Protein AF-A0A1X0DGX7-F1 (afdb_monomer)

pLDDT: mean 78.85, std 21.53, range [28.08, 98.75]

Sequence (377 aa):
MAIFGRLTARQRLRRATRESLAIPAFSSTVDCTPWVTGGLWPAELSPDTPETATLAEYLTADLQRITRSANDELKLVRLAGMPELARQAEEARVIDEARARAGRRVESTIRQLHAVGDGPAAERPHPRDADPSVDAPPDAAPEPPEADESGHDETPIIDPEVTEPSAARESDNERLQRLLAFVVHQEPRLNWAIADRSDGTTVLVTDLAHGWVPPGIALPQGVRLLEPERRGGKAAALVGESARIVMYAPGDSLGRLDDFAETKASVQARELPSIEDLGWELTQATHWRDGLPRMVHTLARAAAAGTGVAEEEIDLLRVHLDTARYQLLIQHPNVDPALLLNCLLLAATEGAVTGDSTSANYHLAWFQKLSTPPGSV

InterPro domains:
  IPR040604 Domain of unknown function DUF5632 [PF18646] (170-250)
  IPR040833 Domain of unknown function DUF5631 [PF18645] (275-369)

Nearest PDB structures (foldseek):
  5imu-assembly1_A  TM=9.326E-01  e=7.974E-17  Mycobacterium tuberculosis H37Rv
  8ako-assembly1_B  TM=3.657E-01  e=4.881E-03  Mycobacterium tuberculosis
  7yzp-assembly1_D  TM=2.861E-01  e=5.467E+00  Escherichia coli

Solvent-accessible surface area (backbone atoms only — not comparable to full-atom values): 22769 Å² total; per-residue (Å²): 142,79,61,73,64,52,56,52,48,51,49,47,48,53,48,52,50,50,63,66,66,44,70,71,89,74,71,70,82,75,71,51,48,64,75,38,54,58,88,61,75,65,79,86,50,54,71,83,45,76,68,36,37,54,52,42,52,52,51,50,54,48,47,54,47,48,38,50,53,39,44,53,50,48,51,50,53,69,68,65,76,56,59,70,71,60,37,52,54,50,49,50,50,46,46,53,52,36,25,53,52,41,51,52,51,48,52,50,52,51,52,50,52,52,58,66,72,52,73,92,81,83,82,86,85,88,86,83,90,82,89,82,86,89,87,79,91,81,81,88,85,86,85,89,90,85,88,84,87,85,81,90,86,87,86,86,85,90,74,83,84,76,76,67,79,74,72,78,73,77,48,75,65,56,50,47,47,46,53,45,44,62,43,36,77,76,49,50,84,47,43,37,24,33,28,37,30,81,87,72,47,37,40,45,35,25,36,64,51,47,30,53,77,66,82,96,62,70,37,49,60,80,38,35,53,63,74,70,51,96,50,78,68,53,27,73,62,69,69,55,79,54,78,43,76,50,75,43,52,61,84,62,85,79,76,64,82,86,79,47,79,92,77,57,70,36,72,70,39,43,64,64,85,82,60,80,60,51,37,59,52,48,30,58,71,41,54,92,42,85,95,48,65,74,63,54,34,56,48,22,44,32,34,51,69,71,43,90,76,59,68,71,58,53,51,54,48,49,54,54,30,50,51,40,49,52,52,44,62,69,38,48,80,68,48,57,67,70,58,50,46,42,33,24,51,41,44,14,37,51,18,44,68,71,68,37,56,51,54,15,45,39,27,43,49,38,32,59,52,71,68,52,64,94,86,80,127

Structure (mmCIF, N/CA/C/O backbone):
data_AF-A0A1X0DGX7-F1
#
_entry.id   AF-A0A1X0DGX7-F1
#
loop_
_atom_site.group_PDB
_atom_site.id
_atom_site.type_symbol
_atom_site.label_atom_id
_atom_site.label_alt_id
_atom_site.label_comp_id
_atom_site.label_asym_id
_atom_site.label_entity_id
_atom_site.label_seq_id
_atom_site.pdbx_PDB_ins_code
_atom_site.Cartn_x
_atom_site.Cartn_y
_atom_site.Cartn_z
_atom_site.occupancy
_atom_site.B_iso_or_equiv
_atom_site.auth_seq_id
_atom_site.auth_comp_id
_atom_site.auth_asym_id
_atom_site.auth_atom_id
_atom_site.pdbx_PDB_model_num
ATOM 1 N N . MET A 1 1 ? -77.520 -7.908 -6.433 1.00 47.72 1 MET A N 1
ATOM 2 C CA . MET A 1 1 ? -76.266 -8.581 -6.014 1.00 47.72 1 MET A CA 1
ATOM 3 C C . MET A 1 1 ? -75.167 -8.683 -7.098 1.00 47.72 1 MET A C 1
ATOM 5 O O . MET A 1 1 ? -74.176 -9.349 -6.850 1.00 47.72 1 MET A O 1
ATOM 9 N N . ALA A 1 2 ? -75.225 -7.994 -8.253 1.00 50.75 2 ALA A N 1
ATOM 10 C CA . ALA A 1 2 ? -74.259 -8.218 -9.357 1.00 50.75 2 ALA A CA 1
ATOM 11 C C . ALA A 1 2 ? -73.395 -6.997 -9.766 1.00 50.75 2 ALA A C 1
ATOM 13 O O . ALA A 1 2 ? -72.816 -6.990 -10.851 1.00 50.75 2 ALA A O 1
ATOM 14 N N . ILE A 1 3 ? -73.315 -5.948 -8.935 1.00 48.56 3 ILE A N 1
ATOM 15 C CA . ILE A 1 3 ? -72.609 -4.692 -9.284 1.00 48.56 3 ILE A CA 1
ATOM 16 C C . ILE A 1 3 ? -71.273 -4.550 -8.525 1.00 48.56 3 ILE A C 1
ATOM 18 O O . ILE A 1 3 ? -70.281 -4.126 -9.116 1.00 48.56 3 ILE A O 1
ATOM 22 N N . PHE A 1 4 ? -71.182 -5.032 -7.278 1.00 44.94 4 PHE A N 1
ATOM 23 C CA . PHE A 1 4 ? -69.937 -5.003 -6.486 1.00 44.94 4 PHE A CA 1
ATOM 24 C C . PH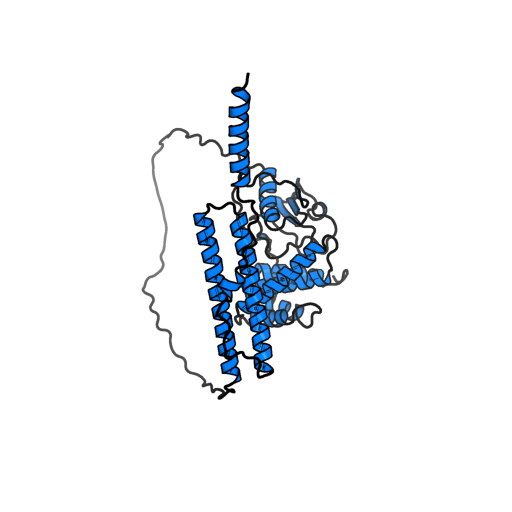E A 1 4 ? -68.832 -5.943 -7.010 1.00 44.94 4 PHE A C 1
ATOM 26 O O . PHE A 1 4 ? -67.647 -5.661 -6.838 1.00 44.94 4 PHE A O 1
ATOM 33 N N . GLY A 1 5 ? -69.188 -7.015 -7.729 1.00 49.62 5 GLY A N 1
ATOM 34 C CA . GLY A 1 5 ? -68.212 -7.903 -8.381 1.00 49.62 5 GLY A CA 1
ATOM 35 C C . GLY A 1 5 ? -67.582 -7.313 -9.650 1.00 49.62 5 GLY A C 1
ATOM 36 O O . GLY A 1 5 ? -66.466 -7.666 -10.018 1.00 49.62 5 GLY A O 1
ATOM 37 N N . ARG A 1 6 ? -68.267 -6.377 -10.324 1.00 52.03 6 ARG A N 1
ATOM 38 C CA . ARG A 1 6 ? -67.785 -5.793 -11.589 1.00 52.03 6 ARG A CA 1
ATOM 39 C C . ARG A 1 6 ? -66.752 -4.690 -11.361 1.00 52.03 6 ARG A C 1
ATOM 41 O O . ARG A 1 6 ? -65.799 -4.596 -12.126 1.00 52.03 6 ARG A O 1
ATOM 48 N N . LEU A 1 7 ? -66.903 -3.888 -10.305 1.00 49.22 7 LEU A N 1
ATOM 49 C CA . LEU A 1 7 ? -65.932 -2.849 -9.927 1.00 49.22 7 LEU A CA 1
ATOM 50 C C . LEU A 1 7 ? -64.607 -3.451 -9.447 1.00 49.22 7 LEU A C 1
ATOM 52 O O . LEU A 1 7 ? -63.544 -3.004 -9.876 1.00 49.22 7 LEU A O 1
ATOM 56 N N . THR A 1 8 ? -64.671 -4.519 -8.651 1.00 58.94 8 THR A N 1
ATOM 57 C CA . THR A 1 8 ? -63.487 -5.256 -8.185 1.00 58.94 8 THR A CA 1
ATOM 58 C C . THR A 1 8 ? -62.803 -6.009 -9.324 1.00 58.94 8 THR A C 1
ATOM 60 O O . THR A 1 8 ? -61.579 -5.975 -9.417 1.00 58.94 8 THR A O 1
ATOM 63 N N . ALA A 1 9 ? -63.560 -6.594 -10.260 1.00 57.62 9 ALA A N 1
ATOM 64 C CA . ALA A 1 9 ? -63.001 -7.184 -11.475 1.00 57.62 9 ALA A CA 1
ATOM 65 C C . ALA A 1 9 ? -62.324 -6.137 -12.370 1.00 57.62 9 ALA A C 1
ATOM 67 O O . ALA A 1 9 ? -61.235 -6.383 -12.868 1.00 57.62 9 ALA A O 1
ATOM 68 N N . ARG A 1 10 ? -62.910 -4.944 -12.537 1.00 60.12 10 ARG A N 1
ATOM 69 C CA . ARG A 1 10 ? -62.343 -3.876 -13.378 1.00 60.12 10 ARG A CA 1
ATOM 70 C C . ARG A 1 10 ? -61.114 -3.218 -12.743 1.00 60.12 10 ARG A C 1
ATOM 72 O O . ARG A 1 10 ? -60.193 -2.839 -13.461 1.00 60.12 10 ARG A O 1
ATOM 79 N N . GLN A 1 11 ? -61.069 -3.118 -11.412 1.00 61.69 11 GLN A N 1
ATOM 80 C CA . GLN A 1 11 ? -59.878 -2.698 -10.666 1.00 61.69 11 GLN A CA 1
ATOM 81 C C . GLN A 1 11 ? -58.775 -3.758 -10.712 1.00 61.69 11 GLN A C 1
ATOM 83 O O . GLN A 1 11 ? -57.625 -3.400 -10.944 1.00 61.69 11 GLN A O 1
ATOM 88 N N . ARG A 1 12 ? -59.112 -5.049 -10.581 1.00 64.44 12 ARG A N 1
ATOM 89 C CA . ARG A 1 12 ? -58.166 -6.161 -10.775 1.00 64.44 12 ARG A CA 1
ATOM 90 C C . ARG A 1 12 ? -57.655 -6.224 -12.205 1.00 64.44 12 ARG A C 1
ATOM 92 O O . ARG A 1 12 ? -56.463 -6.395 -12.384 1.00 64.44 12 ARG A O 1
ATOM 99 N N . LEU A 1 13 ? -58.514 -5.997 -13.200 1.00 66.06 13 LEU A N 1
ATOM 100 C CA . LEU A 1 13 ? -58.104 -5.926 -14.597 1.00 66.06 13 LEU A CA 1
ATOM 101 C C . LEU A 1 13 ? -57.161 -4.743 -14.799 1.00 66.06 13 LEU A C 1
ATOM 103 O O . LEU A 1 13 ? -56.087 -4.940 -15.329 1.00 66.06 13 LEU A O 1
ATOM 107 N N . ARG A 1 14 ? -57.486 -3.538 -14.308 1.00 64.88 14 ARG A N 1
ATOM 108 C CA . ARG A 1 14 ? -56.592 -2.366 -14.398 1.00 64.88 14 ARG A CA 1
ATOM 109 C C . ARG A 1 14 ? -55.273 -2.554 -13.653 1.00 64.88 14 ARG A C 1
ATOM 111 O O . ARG A 1 14 ? -54.258 -2.078 -14.143 1.00 64.88 14 ARG A O 1
ATOM 118 N N . ARG A 1 15 ? -55.279 -3.230 -12.500 1.00 59.72 15 ARG A N 1
ATOM 119 C CA . ARG A 1 15 ? -54.070 -3.579 -11.745 1.00 59.72 15 ARG A CA 1
ATOM 120 C C . ARG A 1 15 ? -53.237 -4.612 -12.498 1.00 59.72 15 ARG A C 1
ATOM 122 O O . ARG A 1 15 ? -52.074 -4.341 -12.724 1.00 59.72 15 ARG A O 1
ATOM 129 N N . ALA A 1 16 ? -53.850 -5.682 -12.996 1.00 56.31 16 ALA A N 1
ATOM 130 C CA . ALA A 1 16 ? -53.200 -6.684 -13.834 1.00 56.31 16 ALA A CA 1
ATOM 131 C C . ALA A 1 16 ? -52.699 -6.092 -15.160 1.00 56.31 16 ALA A C 1
ATOM 133 O O . ALA A 1 16 ? -51.635 -6.466 -15.618 1.00 56.31 16 ALA A O 1
ATOM 134 N N . THR A 1 17 ? -53.413 -5.118 -15.741 1.00 56.53 17 THR A N 1
ATOM 135 C CA . THR A 1 17 ? -52.977 -4.404 -16.956 1.00 56.53 17 THR A CA 1
ATOM 136 C C . THR A 1 17 ? -51.818 -3.455 -16.640 1.00 56.53 17 THR A C 1
ATOM 138 O O . THR A 1 17 ? -50.941 -3.275 -17.469 1.00 56.53 17 THR A O 1
ATOM 141 N N . ARG A 1 18 ? -51.776 -2.850 -15.441 1.00 54.59 18 ARG A N 1
ATOM 142 C CA . ARG A 1 18 ? -50.618 -2.074 -14.958 1.00 54.59 18 ARG A CA 1
ATOM 143 C C . ARG A 1 18 ? -49.428 -2.961 -14.610 1.00 54.59 18 ARG A C 1
ATOM 145 O O . ARG A 1 18 ? -48.312 -2.558 -14.876 1.00 54.59 18 ARG A O 1
ATOM 152 N N . GLU A 1 19 ? -49.667 -4.136 -14.040 1.00 50.75 19 GLU A N 1
ATOM 153 C CA . GLU A 1 19 ? -48.652 -5.149 -13.735 1.00 50.75 19 GLU A CA 1
ATOM 154 C C . GLU A 1 19 ? -48.153 -5.841 -15.020 1.00 50.75 19 GLU A C 1
ATOM 156 O O . GLU A 1 19 ? -47.006 -6.260 -15.059 1.00 50.75 19 GLU A O 1
ATOM 161 N N . SER A 1 20 ? -48.954 -5.890 -16.097 1.00 44.66 20 SER A N 1
ATOM 162 C CA . SER A 1 20 ? -48.546 -6.397 -17.420 1.00 44.66 20 SER A CA 1
ATOM 163 C C . SER A 1 20 ? -47.970 -5.324 -18.356 1.00 44.66 20 SER A C 1
ATOM 165 O O . SER A 1 20 ? -47.283 -5.665 -19.311 1.00 44.66 20 SER A O 1
ATOM 167 N N . LEU A 1 21 ? -48.281 -4.040 -18.127 1.00 43.69 21 LEU A N 1
ATOM 168 C CA . LEU A 1 21 ? -47.644 -2.882 -18.781 1.00 43.69 21 LEU A CA 1
ATOM 169 C C . LEU A 1 21 ? -46.437 -2.359 -17.994 1.00 43.69 21 LEU A C 1
ATOM 171 O O . LEU A 1 21 ? -45.694 -1.522 -18.505 1.00 43.69 21 LEU A O 1
ATOM 175 N N . ALA A 1 22 ? -46.233 -2.836 -16.765 1.00 39.66 22 ALA A N 1
ATOM 176 C CA . ALA A 1 22 ? -44.940 -2.771 -16.119 1.00 39.66 22 ALA A CA 1
ATOM 177 C C . ALA A 1 22 ? -44.028 -3.672 -16.943 1.00 39.66 22 ALA A C 1
ATOM 179 O O . ALA A 1 22 ? -44.089 -4.897 -16.851 1.00 39.66 22 ALA A O 1
ATOM 180 N N . ILE A 1 23 ? -43.259 -3.031 -17.822 1.00 36.78 23 ILE A N 1
ATOM 181 C CA . ILE A 1 23 ? -42.167 -3.642 -18.567 1.00 36.78 23 ILE A CA 1
ATOM 182 C C . ILE A 1 23 ? -41.432 -4.539 -17.566 1.00 36.78 23 ILE A C 1
ATOM 184 O O . ILE A 1 23 ? -40.967 -4.023 -16.543 1.00 36.78 23 ILE A O 1
ATOM 188 N N . PRO A 1 24 ? -41.368 -5.866 -17.783 1.00 32.47 24 PRO A N 1
ATOM 189 C CA . PRO A 1 24 ? -40.502 -6.690 -16.965 1.00 32.47 24 PRO A CA 1
ATOM 190 C C . PRO A 1 24 ? -39.121 -6.051 -17.065 1.00 32.47 24 PRO A C 1
ATOM 192 O O . PRO A 1 24 ? -38.678 -5.770 -18.178 1.00 32.47 24 PRO A O 1
ATOM 195 N N . ALA A 1 25 ? -38.447 -5.795 -15.946 1.00 36.47 25 ALA A N 1
ATOM 196 C CA . ALA A 1 25 ? -37.074 -5.302 -15.952 1.00 36.47 25 ALA A CA 1
ATOM 197 C C . ALA A 1 25 ? -36.105 -6.406 -16.426 1.00 36.47 25 ALA A C 1
ATOM 199 O O . ALA A 1 25 ? -35.142 -6.746 -15.756 1.00 36.47 25 ALA A O 1
ATOM 200 N N . PHE A 1 26 ? -36.367 -6.995 -17.590 1.00 38.81 26 PHE A N 1
ATOM 201 C CA . PHE A 1 26 ? -35.350 -7.571 -18.442 1.00 38.81 26 PHE A CA 1
ATOM 202 C C . PHE A 1 26 ? -34.774 -6.415 -19.257 1.00 38.81 26 PHE A C 1
ATOM 204 O O . PHE A 1 26 ? -35.084 -6.249 -20.435 1.00 38.81 26 PHE A O 1
ATOM 211 N N . SER A 1 27 ? -33.955 -5.575 -18.618 1.00 41.62 27 SER A N 1
ATOM 212 C CA . SER A 1 27 ? -33.006 -4.782 -19.387 1.00 41.62 27 SER A CA 1
ATOM 213 C C . SER A 1 27 ? -31.889 -5.743 -19.779 1.00 41.62 27 SER A C 1
ATOM 215 O O . SER A 1 27 ? -31.093 -6.187 -18.956 1.00 41.62 27 SER A O 1
ATOM 217 N N . SER A 1 28 ? -31.872 -6.159 -21.044 1.00 41.88 28 SER A N 1
ATOM 218 C CA . SER A 1 28 ? -30.680 -6.783 -21.609 1.00 41.88 28 SER A CA 1
ATOM 219 C C . SER A 1 28 ? -29.498 -5.864 -21.308 1.00 41.88 28 SER A C 1
ATOM 221 O O . SER A 1 28 ? -29.596 -4.656 -21.552 1.00 41.88 28 SER A O 1
ATOM 223 N N . THR A 1 29 ? -28.411 -6.405 -20.754 1.00 53.59 29 THR A N 1
ATOM 224 C CA . THR A 1 29 ? -27.134 -5.699 -20.632 1.00 53.59 29 THR A CA 1
ATOM 225 C C . THR A 1 29 ? -26.830 -5.150 -22.012 1.00 53.59 29 THR A C 1
ATOM 227 O O . THR A 1 29 ? -26.643 -5.909 -22.960 1.00 53.59 29 THR A O 1
ATOM 230 N N . VAL A 1 30 ? -26.935 -3.836 -22.160 1.00 60.88 30 VAL A N 1
ATOM 231 C CA . VAL A 1 30 ? -26.738 -3.216 -23.456 1.00 60.88 30 VAL A CA 1
ATOM 232 C C . VAL A 1 30 ? -25.234 -3.225 -23.645 1.00 60.88 30 VAL A C 1
ATOM 234 O O . VAL A 1 30 ? -24.531 -2.461 -22.993 1.00 60.88 30 VAL A O 1
ATOM 237 N N . ASP A 1 31 ? -24.757 -4.168 -24.445 1.00 80.19 31 ASP A N 1
ATOM 238 C CA . ASP A 1 31 ? -23.355 -4.267 -24.799 1.00 80.19 31 ASP A CA 1
ATOM 239 C C . ASP A 1 31 ? -22.996 -3.087 -25.708 1.00 80.19 31 ASP A C 1
ATOM 241 O O . ASP A 1 31 ? -23.523 -2.968 -26.816 1.00 80.19 31 ASP A O 1
ATOM 245 N N . CYS A 1 32 ? -22.118 -2.203 -25.231 1.00 85.06 32 CYS A N 1
ATOM 246 C CA . CYS A 1 32 ? -21.683 -1.038 -25.991 1.00 85.06 32 CYS A CA 1
ATOM 247 C C . CYS A 1 32 ? -20.656 -1.365 -27.084 1.00 85.06 32 CYS A C 1
ATOM 249 O O . CYS A 1 32 ? -20.314 -0.470 -27.859 1.00 85.06 32 CYS A O 1
ATOM 251 N N . THR A 1 33 ? -20.212 -2.629 -27.205 1.00 85.50 33 THR A N 1
ATOM 252 C CA . THR A 1 33 ? -19.249 -3.077 -28.229 1.00 85.50 33 THR A CA 1
ATOM 253 C C . THR A 1 33 ? -19.537 -2.502 -29.617 1.00 85.50 33 THR A C 1
ATOM 255 O O . THR A 1 33 ? -18.632 -1.889 -30.185 1.00 85.50 33 THR A O 1
ATOM 258 N N . PRO A 1 34 ? -20.765 -2.591 -30.169 1.00 85.00 34 PRO A N 1
ATOM 259 C CA . PRO A 1 34 ? -21.035 -2.108 -31.523 1.00 85.00 34 PRO A CA 1
ATOM 260 C C . PRO A 1 34 ? -20.872 -0.590 -31.678 1.00 85.00 34 PRO A C 1
ATOM 262 O O . PRO A 1 34 ? -20.511 -0.120 -32.755 1.00 85.00 34 PRO A O 1
ATOM 265 N N . TRP A 1 35 ? -21.110 0.188 -30.619 1.00 82.69 35 TRP A N 1
ATOM 266 C CA . TRP A 1 35 ? -20.959 1.647 -30.636 1.00 82.69 35 TRP A CA 1
ATOM 267 C C . TRP A 1 35 ? -19.534 2.103 -30.357 1.00 82.69 35 TRP A C 1
ATOM 269 O O . TRP A 1 35 ? -19.149 3.178 -30.807 1.00 82.69 35 TRP A O 1
ATOM 279 N N . VAL A 1 36 ? -18.738 1.292 -29.661 1.00 84.75 36 VAL A N 1
ATOM 280 C CA . VAL A 1 36 ? -17.331 1.597 -29.387 1.00 84.75 36 VAL A CA 1
ATOM 281 C C . VAL A 1 36 ? -16.453 1.192 -30.564 1.00 84.75 36 VAL A C 1
ATOM 283 O O . VAL A 1 36 ? -15.664 2.008 -31.018 1.00 84.75 36 VAL A O 1
ATOM 286 N N . THR A 1 37 ? -16.603 -0.023 -31.100 1.00 84.62 37 THR A N 1
ATOM 287 C CA . THR A 1 37 ? -15.707 -0.564 -32.142 1.00 84.62 37 THR A CA 1
ATOM 288 C C . THR A 1 37 ? -16.268 -0.456 -33.561 1.00 84.62 37 THR A C 1
ATOM 290 O O . THR A 1 37 ? -15.529 -0.622 -34.534 1.00 84.62 37 THR A O 1
ATOM 293 N N . GLY A 1 38 ? -17.560 -0.140 -33.712 1.00 80.62 38 GLY A N 1
ATOM 294 C CA . GLY A 1 38 ? -18.231 -0.065 -35.009 1.00 80.62 38 GLY A CA 1
ATOM 295 C C . GLY A 1 38 ? -17.555 0.912 -35.973 1.00 80.62 38 GLY A C 1
ATOM 296 O O . GLY A 1 38 ? -17.474 2.115 -35.696 1.00 80.62 38 GLY A O 1
ATOM 297 N N . GLY A 1 39 ? -17.092 0.379 -37.108 1.00 77.50 39 GLY A N 1
ATOM 298 C CA . GLY A 1 39 ? -16.441 1.131 -38.184 1.00 77.50 39 GLY A CA 1
ATOM 299 C C . GLY A 1 39 ? -15.011 1.594 -37.888 1.00 77.50 39 GLY A C 1
ATOM 300 O O . GLY A 1 39 ? -14.482 2.380 -38.663 1.00 77.50 39 GLY A O 1
ATOM 301 N N . LEU A 1 40 ? -14.395 1.146 -36.786 1.00 82.50 40 LEU A N 1
ATOM 302 C CA . LEU A 1 40 ? -13.030 1.538 -36.410 1.00 82.50 40 LEU A CA 1
ATOM 303 C C . LEU A 1 40 ? -11.937 0.606 -36.948 1.00 82.50 40 LEU A C 1
ATOM 305 O O . LEU A 1 40 ? -10.762 0.915 -36.788 1.00 82.50 40 LEU A O 1
ATOM 309 N N . TRP A 1 41 ? -12.287 -0.534 -37.548 1.00 82.75 41 TRP A N 1
ATOM 310 C CA . TRP A 1 41 ? -11.279 -1.470 -38.043 1.00 82.75 41 TRP A CA 1
ATOM 311 C C . TRP A 1 41 ? -10.631 -0.956 -39.341 1.00 82.75 41 TRP A C 1
ATOM 313 O O . TRP A 1 41 ? -11.360 -0.717 -40.309 1.00 82.75 41 TRP A O 1
ATOM 323 N N . PRO A 1 42 ? -9.298 -0.795 -39.390 1.00 78.75 42 PRO A N 1
ATOM 324 C CA . PRO A 1 42 ? -8.605 -0.304 -40.578 1.00 78.75 42 PRO A CA 1
ATOM 325 C C . PRO A 1 42 ? -8.475 -1.399 -41.645 1.00 78.75 42 PRO A C 1
ATOM 327 O O . PRO A 1 42 ? -8.265 -2.573 -41.333 1.00 78.75 42 PRO A O 1
ATOM 330 N N . ALA A 1 43 ? -8.589 -1.021 -42.919 1.00 75.00 43 ALA A N 1
ATOM 331 C CA . ALA A 1 43 ? -8.488 -1.957 -44.044 1.00 75.00 43 ALA A CA 1
ATOM 332 C C . ALA A 1 43 ? -7.049 -2.475 -44.238 1.00 75.00 43 ALA A C 1
ATOM 334 O O . ALA A 1 43 ? -6.832 -3.582 -44.731 1.00 75.00 43 ALA A O 1
ATOM 335 N N . GLU A 1 44 ? -6.078 -1.678 -43.795 1.00 70.69 44 GLU A N 1
ATOM 336 C CA . GLU A 1 44 ? -4.634 -1.876 -43.892 1.00 70.69 44 GLU A CA 1
ATOM 337 C C . GLU A 1 44 ? -4.114 -2.988 -42.964 1.00 70.69 44 GLU A C 1
ATOM 339 O O . GLU A 1 44 ? -3.021 -3.501 -43.182 1.00 70.69 44 GLU A O 1
ATOM 344 N N . LEU A 1 45 ? -4.894 -3.389 -41.950 1.00 66.12 45 LEU A N 1
ATOM 345 C CA . LEU A 1 45 ? -4.575 -4.501 -41.040 1.00 66.12 45 LEU A CA 1
ATOM 346 C C . LEU A 1 45 ? -5.189 -5.836 -41.490 1.00 66.12 45 LEU A C 1
ATOM 348 O O . LEU A 1 45 ? -5.442 -6.719 -40.667 1.00 66.12 45 LEU A O 1
ATOM 352 N N . SER A 1 46 ? -5.453 -5.997 -42.788 1.00 68.50 46 SER A N 1
ATOM 353 C CA . SER A 1 46 ? -5.800 -7.310 -43.342 1.00 68.50 46 SER A CA 1
ATOM 354 C C . SER A 1 46 ? -4.614 -8.272 -43.131 1.00 68.50 46 SER A C 1
ATOM 356 O O . SER A 1 46 ? -3.477 -7.875 -43.387 1.00 68.50 46 SER A O 1
ATOM 358 N N . PRO A 1 47 ? -4.829 -9.498 -42.611 1.00 62.25 47 PRO A N 1
ATOM 359 C CA . PRO A 1 47 ? -3.761 -10.391 -42.152 1.00 62.25 47 PRO A CA 1
ATOM 360 C C . PRO A 1 47 ? -3.059 -11.095 -43.324 1.00 62.25 47 PRO A C 1
ATOM 362 O O . PRO A 1 47 ? -3.114 -12.316 -43.461 1.00 62.25 47 PRO A O 1
ATOM 365 N N . ASP A 1 48 ? -2.402 -10.318 -44.178 1.00 60.62 48 ASP A N 1
ATOM 366 C CA . ASP A 1 48 ? -1.682 -10.813 -45.352 1.00 60.62 48 ASP A CA 1
ATOM 367 C C . ASP A 1 48 ? -0.201 -11.114 -45.033 1.00 60.62 48 ASP A C 1
ATOM 369 O O . ASP A 1 48 ? 0.478 -11.796 -45.803 1.00 60.62 48 ASP A O 1
ATOM 373 N N . THR A 1 49 ? 0.304 -10.655 -43.876 1.00 71.06 49 THR A N 1
ATOM 374 C CA . THR A 1 49 ? 1.671 -10.903 -43.377 1.00 71.06 49 THR A CA 1
ATOM 375 C C . THR A 1 49 ? 1.677 -11.302 -41.888 1.00 71.06 49 THR A C 1
ATOM 377 O O . THR A 1 49 ? 0.756 -10.950 -41.147 1.00 71.06 49 THR A O 1
ATOM 380 N N . PRO A 1 50 ? 2.694 -12.032 -41.389 1.00 71.31 50 PRO A N 1
ATOM 381 C CA . PRO A 1 50 ? 2.763 -12.408 -39.971 1.00 71.31 50 PRO A CA 1
ATOM 382 C C . PRO A 1 50 ? 2.901 -11.198 -39.026 1.00 71.31 50 PRO A C 1
ATOM 384 O O . PRO A 1 50 ? 2.402 -11.226 -37.897 1.00 71.31 50 PRO A O 1
ATOM 387 N N . GLU A 1 51 ? 3.522 -10.108 -39.479 1.00 69.81 51 GLU A N 1
ATOM 388 C CA . GLU A 1 51 ? 3.635 -8.860 -38.718 1.00 69.81 51 GLU A CA 1
ATOM 389 C C . GLU A 1 51 ? 2.283 -8.137 -38.600 1.00 69.81 51 GLU A C 1
ATOM 391 O O . GLU A 1 51 ? 1.913 -7.696 -37.509 1.00 69.81 51 GLU A O 1
ATOM 396 N N . THR A 1 52 ? 1.511 -8.064 -39.693 1.00 75.94 52 THR A N 1
ATOM 397 C CA . THR A 1 52 ? 0.154 -7.482 -39.680 1.00 75.94 52 THR A CA 1
ATOM 398 C C . THR A 1 52 ? -0.808 -8.331 -38.854 1.00 75.94 52 THR A C 1
ATOM 400 O O . THR A 1 52 ? -1.613 -7.772 -38.112 1.00 75.94 52 THR A O 1
ATOM 403 N N . ALA A 1 53 ? -0.665 -9.661 -38.877 1.00 76.38 53 ALA A N 1
ATOM 404 C CA . ALA A 1 53 ? -1.429 -10.571 -38.023 1.00 76.38 53 ALA A CA 1
ATOM 405 C C . ALA A 1 53 ? -1.160 -10.329 -36.526 1.00 76.38 53 ALA A C 1
ATOM 407 O O . ALA A 1 53 ? -2.101 -10.209 -35.743 1.00 76.38 53 ALA A O 1
ATOM 408 N N . THR A 1 54 ? 0.108 -10.166 -36.133 1.00 78.50 54 THR A N 1
ATOM 409 C CA . THR A 1 54 ? 0.477 -9.897 -34.730 1.00 78.50 54 THR A CA 1
ATOM 410 C C . THR A 1 54 ? -0.074 -8.549 -34.246 1.00 78.50 54 THR A C 1
ATOM 412 O O . THR A 1 54 ? -0.609 -8.443 -33.140 1.00 78.50 54 THR A O 1
ATOM 415 N N . LEU A 1 55 ? 0.007 -7.505 -35.081 1.00 80.75 55 LEU A N 1
ATOM 416 C CA . LEU A 1 55 ? -0.561 -6.190 -34.761 1.00 80.75 55 LEU A CA 1
ATOM 417 C C . LEU A 1 55 ? -2.096 -6.214 -34.705 1.00 80.75 55 LEU A C 1
ATOM 419 O O . LEU A 1 55 ? -2.684 -5.575 -33.831 1.00 80.75 55 LEU A O 1
ATOM 423 N N . ALA A 1 56 ? -2.745 -6.974 -35.590 1.00 81.44 56 ALA A N 1
ATOM 424 C CA . ALA A 1 56 ? -4.193 -7.159 -35.591 1.00 81.44 56 ALA A CA 1
ATOM 425 C C . ALA A 1 56 ? -4.684 -7.901 -34.335 1.00 81.44 56 ALA A C 1
ATOM 427 O O . ALA A 1 56 ? -5.692 -7.504 -33.743 1.00 81.44 56 ALA A O 1
ATOM 428 N N . GLU A 1 57 ? -3.971 -8.933 -33.876 1.00 81.88 57 GLU A N 1
ATOM 429 C CA . GLU A 1 57 ? -4.277 -9.635 -32.621 1.00 81.88 57 GLU A CA 1
ATOM 430 C C . GLU A 1 57 ? -4.170 -8.701 -31.413 1.00 81.88 57 GLU A C 1
ATOM 432 O O . GLU A 1 57 ? -5.075 -8.650 -30.572 1.00 81.88 57 GLU A O 1
ATOM 437 N N . TYR A 1 58 ? -3.101 -7.906 -31.355 1.00 81.44 58 TYR A N 1
ATOM 438 C CA . TYR A 1 58 ? -2.888 -6.955 -30.271 1.00 81.44 58 TYR A CA 1
ATOM 439 C C . TYR A 1 58 ? -3.957 -5.851 -30.251 1.00 81.44 58 TYR A C 1
ATOM 441 O O . TYR A 1 58 ? -4.551 -5.580 -29.204 1.00 81.44 58 TYR A O 1
ATOM 449 N N . LEU A 1 59 ? -4.281 -5.274 -31.414 1.00 88.06 59 LEU A N 1
ATOM 450 C CA . LEU A 1 59 ? -5.356 -4.289 -31.539 1.00 88.06 59 LEU A CA 1
ATOM 451 C C . LEU A 1 59 ? -6.715 -4.888 -31.148 1.00 88.06 59 LEU A C 1
ATOM 453 O O . LEU A 1 59 ? -7.490 -4.249 -30.438 1.00 88.06 59 LEU A O 1
ATOM 457 N N . THR A 1 60 ? -6.994 -6.133 -31.541 1.00 84.50 60 THR A N 1
ATOM 458 C CA . THR A 1 60 ? -8.224 -6.842 -31.155 1.00 84.50 60 THR A CA 1
ATOM 459 C C . THR A 1 60 ? -8.328 -6.987 -29.638 1.00 84.50 60 THR A C 1
ATOM 461 O O . THR A 1 60 ? -9.371 -6.676 -29.056 1.00 84.50 60 THR A O 1
ATOM 464 N N . ALA A 1 61 ? -7.248 -7.412 -28.977 1.00 82.75 61 ALA A N 1
ATOM 465 C CA . ALA A 1 61 ? -7.213 -7.574 -27.527 1.00 82.75 61 ALA A CA 1
ATOM 466 C C . ALA A 1 61 ? -7.406 -6.238 -26.785 1.00 82.75 61 ALA A C 1
ATOM 468 O O . ALA A 1 61 ? -8.099 -6.188 -25.763 1.00 82.75 61 ALA A O 1
ATOM 469 N N . ASP A 1 62 ? -6.836 -5.150 -27.305 1.00 83.69 62 ASP A N 1
ATOM 470 C CA . ASP A 1 62 ? -6.998 -3.807 -26.746 1.00 83.69 62 ASP A CA 1
ATOM 471 C C . ASP A 1 62 ? -8.421 -3.266 -26.929 1.00 83.69 62 ASP A C 1
ATOM 473 O O . ASP A 1 62 ? -9.021 -2.786 -25.965 1.00 83.69 62 ASP A O 1
ATOM 477 N N . LEU A 1 63 ? -9.014 -3.405 -28.119 1.00 87.56 63 LEU A N 1
ATOM 478 C CA . LEU A 1 63 ? -10.399 -2.992 -28.374 1.00 87.56 63 LEU A CA 1
ATOM 479 C C . LEU A 1 63 ? -11.391 -3.773 -27.499 1.00 87.56 63 LEU A C 1
ATOM 481 O O . LEU A 1 63 ? -12.319 -3.188 -26.933 1.00 87.56 63 LEU A O 1
ATOM 485 N N . GLN A 1 64 ? -11.165 -5.076 -27.307 1.00 87.56 64 GLN A N 1
ATOM 486 C CA . GLN A 1 64 ? -11.943 -5.896 -26.374 1.00 87.56 64 GLN A CA 1
ATOM 487 C C . GLN A 1 64 ? -11.764 -5.457 -24.915 1.00 87.56 64 GLN A C 1
ATOM 489 O O . GLN A 1 64 ? -12.697 -5.571 -24.119 1.00 87.56 64 GLN A O 1
ATOM 494 N N . ARG A 1 65 ? -10.581 -4.971 -24.523 1.00 88.06 65 ARG A N 1
ATOM 495 C CA . ARG A 1 65 ? -10.333 -4.465 -23.163 1.00 88.06 65 ARG A CA 1
ATOM 496 C C . ARG A 1 65 ? -11.057 -3.143 -22.916 1.00 88.06 65 ARG A C 1
ATOM 498 O O . ARG A 1 65 ? -11.756 -3.033 -21.914 1.00 88.06 65 ARG A O 1
ATOM 505 N N . ILE A 1 66 ? -10.955 -2.195 -23.850 1.00 82.25 66 ILE A N 1
ATOM 506 C CA . ILE A 1 66 ? -11.649 -0.895 -23.790 1.00 82.25 66 ILE A CA 1
ATOM 507 C C . ILE A 1 66 ? -13.156 -1.108 -23.668 1.00 82.25 66 ILE A C 1
ATOM 509 O O . ILE A 1 66 ? -13.816 -0.516 -22.819 1.00 82.25 66 ILE A O 1
ATOM 513 N N . THR A 1 67 ? -13.684 -2.018 -24.477 1.00 87.06 67 THR A N 1
ATOM 514 C CA . THR A 1 67 ? -15.111 -2.312 -24.502 1.00 87.06 67 THR A CA 1
ATOM 515 C C . THR A 1 67 ? -15.595 -3.005 -23.227 1.00 87.06 67 THR A C 1
ATOM 517 O O . THR A 1 67 ? -16.670 -2.688 -22.724 1.00 87.06 67 THR A O 1
ATOM 520 N N . ARG A 1 68 ? -14.801 -3.922 -22.652 1.00 87.06 68 ARG A N 1
ATOM 521 C CA . ARG A 1 68 ? -15.118 -4.532 -21.349 1.00 87.06 68 ARG A CA 1
ATOM 522 C C . ARG A 1 68 ? -15.138 -3.496 -20.225 1.00 87.06 68 ARG A C 1
ATOM 524 O O . ARG A 1 68 ? -16.111 -3.471 -19.482 1.00 87.06 68 ARG A O 1
ATOM 531 N N . SER A 1 69 ? -14.137 -2.614 -20.166 1.00 86.44 69 SER A N 1
ATOM 532 C CA . SER A 1 69 ? -14.094 -1.511 -19.192 1.00 86.44 69 SER A CA 1
ATOM 533 C C . SER A 1 69 ? -15.325 -0.616 -19.309 1.00 86.44 69 SER A C 1
ATOM 535 O O . SER A 1 69 ? -16.018 -0.392 -18.324 1.00 86.44 69 SER A O 1
ATOM 537 N N . ALA A 1 70 ? -15.660 -0.182 -20.528 1.00 84.88 70 ALA A N 1
ATOM 538 C CA . ALA A 1 70 ? -16.827 0.659 -20.778 1.00 84.88 70 ALA A CA 1
ATOM 539 C C . ALA A 1 70 ? -18.141 -0.037 -20.381 1.00 84.88 70 ALA A C 1
ATOM 541 O O . ALA A 1 70 ? -19.006 0.567 -19.755 1.00 84.88 70 ALA A O 1
ATOM 542 N N . ASN A 1 71 ? -18.284 -1.330 -20.681 1.00 86.25 71 ASN A N 1
ATOM 543 C CA . ASN A 1 71 ? -19.442 -2.115 -20.255 1.00 86.25 71 ASN A CA 1
ATOM 544 C C . ASN A 1 71 ? -19.542 -2.255 -18.727 1.00 86.25 71 ASN A C 1
ATOM 546 O O . ASN A 1 71 ? -20.655 -2.305 -18.201 1.00 86.25 71 ASN A O 1
ATOM 550 N N . ASP A 1 72 ? -18.421 -2.330 -18.008 1.00 86.25 72 ASP A N 1
ATOM 551 C CA . ASP A 1 72 ? -18.417 -2.390 -16.544 1.00 86.25 72 ASP A CA 1
ATOM 552 C C . ASP A 1 72 ? -18.750 -1.026 -15.919 1.00 86.25 72 ASP A C 1
ATOM 554 O O . ASP A 1 72 ? -19.576 -0.961 -15.009 1.00 86.25 72 ASP A O 1
ATOM 558 N N . GLU A 1 73 ? -18.232 0.070 -16.475 1.00 8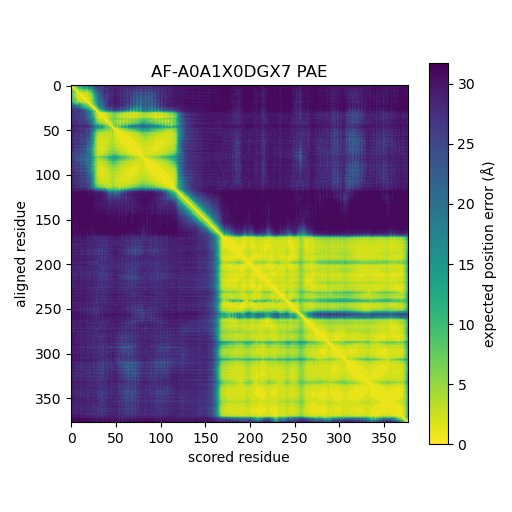6.56 73 GLU A N 1
ATOM 559 C CA . GLU A 1 73 ? -18.608 1.438 -16.093 1.00 86.56 73 GLU A CA 1
ATOM 560 C C . GLU A 1 73 ? -20.110 1.694 -16.317 1.00 86.56 73 GLU A C 1
ATOM 562 O O . GLU A 1 73 ? -20.806 2.161 -15.414 1.00 86.56 73 GLU A O 1
ATOM 567 N N . LEU A 1 74 ? -20.663 1.286 -17.466 1.00 84.50 74 LEU A N 1
ATOM 568 C CA . LEU A 1 74 ? -22.100 1.394 -17.751 1.00 84.50 74 LEU A CA 1
ATOM 569 C C . LEU A 1 74 ? -22.964 0.597 -16.759 1.00 84.50 74 LEU A C 1
ATOM 571 O O . LEU A 1 74 ? -24.069 1.027 -16.417 1.00 84.50 74 LEU A O 1
ATOM 575 N N . LYS A 1 75 ? -22.483 -0.550 -16.254 1.00 85.75 75 LYS A N 1
ATOM 576 C CA . LYS A 1 75 ? -23.181 -1.280 -15.178 1.00 85.75 75 LYS A CA 1
ATOM 577 C C . LYS A 1 75 ? -23.208 -0.459 -13.893 1.00 85.75 75 LYS A C 1
ATOM 579 O O . LYS A 1 75 ? -24.255 -0.399 -13.254 1.00 85.75 75 LYS A O 1
ATOM 584 N N . LEU A 1 76 ? -22.101 0.187 -13.527 1.00 85.25 76 LEU A N 1
ATOM 585 C CA . LEU A 1 76 ? -22.026 1.024 -12.326 1.00 85.25 76 LEU A CA 1
ATOM 586 C C . LEU A 1 76 ? -22.944 2.249 -12.429 1.00 85.25 76 LEU A C 1
ATOM 588 O O . LEU A 1 76 ? -23.709 2.510 -11.502 1.00 85.25 76 LEU A O 1
ATOM 592 N N . VAL A 1 77 ? -22.959 2.933 -13.578 1.00 83.31 77 VAL A N 1
ATOM 593 C CA . VAL A 1 77 ? -23.850 4.081 -13.841 1.00 83.31 77 VAL A CA 1
ATOM 594 C C . VAL A 1 77 ? -25.326 3.693 -13.684 1.00 83.31 77 VAL A C 1
ATOM 596 O O . VAL A 1 77 ? -26.121 4.442 -13.117 1.00 83.31 77 VAL A O 1
ATOM 599 N N . ARG A 1 78 ? -25.704 2.482 -14.110 1.00 81.69 78 ARG A N 1
ATOM 600 C CA . ARG A 1 78 ? -27.070 1.956 -13.938 1.00 81.69 78 ARG A CA 1
ATOM 601 C C . ARG A 1 78 ? -27.420 1.612 -12.494 1.00 81.69 78 ARG A C 1
ATOM 603 O O . ARG A 1 78 ? -28.588 1.711 -12.123 1.00 81.69 78 ARG A O 1
ATOM 610 N N . LEU A 1 79 ? -26.439 1.204 -11.692 1.00 83.94 79 LEU A N 1
ATOM 611 C CA . LEU A 1 79 ? -26.629 0.841 -10.285 1.00 83.94 79 LEU A CA 1
ATOM 612 C C . LEU A 1 79 ? -26.639 2.058 -9.347 1.00 83.94 79 LEU A C 1
ATOM 614 O O . LEU A 1 79 ? -27.154 1.958 -8.238 1.00 83.94 79 LEU A O 1
ATOM 618 N N . ALA A 1 80 ? -26.139 3.211 -9.794 1.00 82.88 80 ALA A N 1
ATOM 619 C CA . ALA A 1 80 ? -25.973 4.417 -8.983 1.00 82.88 80 ALA A CA 1
ATOM 620 C C . ALA A 1 80 ? -27.280 5.159 -8.614 1.00 82.88 80 ALA A C 1
ATOM 622 O O . ALA A 1 80 ? -27.227 6.216 -7.990 1.00 82.88 80 ALA A O 1
ATOM 623 N N . GLY A 1 81 ? -28.458 4.647 -8.995 1.00 82.62 81 GLY A N 1
ATOM 624 C CA . GLY A 1 81 ? -29.751 5.240 -8.617 1.00 82.62 81 GLY A CA 1
ATOM 625 C C . GLY A 1 81 ? -29.991 6.655 -9.168 1.00 82.62 81 GLY A C 1
ATOM 626 O O . GLY A 1 81 ? -30.786 7.408 -8.606 1.00 82.62 81 GLY A O 1
ATOM 627 N N . MET A 1 82 ? -29.297 7.027 -10.248 1.00 81.94 82 MET A N 1
ATOM 628 C CA . MET A 1 82 ? -29.360 8.361 -10.850 1.00 81.94 82 MET A CA 1
ATOM 629 C C . MET A 1 82 ? -30.712 8.637 -11.540 1.00 81.94 82 MET A C 1
ATOM 631 O O . MET A 1 82 ? -31.327 7.712 -12.082 1.00 81.94 82 MET A O 1
ATOM 635 N N . PRO A 1 83 ? -31.164 9.909 -11.605 1.00 89.12 83 PRO A N 1
ATOM 636 C CA . PRO A 1 83 ? -32.293 10.304 -12.445 1.00 89.12 83 PRO A CA 1
ATOM 637 C C . PRO A 1 83 ? -32.044 9.964 -13.920 1.00 89.12 83 PRO A C 1
ATOM 639 O O . PRO A 1 83 ? -30.940 10.149 -14.426 1.00 89.12 83 PRO A O 1
ATOM 642 N N . GLU A 1 84 ? -33.086 9.531 -14.631 1.00 68.44 84 GLU A N 1
ATOM 643 C CA . GLU A 1 84 ? -32.982 8.950 -15.980 1.00 68.44 84 GLU A CA 1
ATOM 644 C C . GLU A 1 84 ? -32.216 9.818 -16.995 1.00 68.44 84 GLU A C 1
ATOM 646 O O . GLU A 1 84 ? -31.391 9.301 -17.741 1.00 68.44 84 GLU A O 1
ATOM 651 N N . LEU A 1 85 ? -32.430 11.138 -16.996 1.00 78.50 85 LEU A N 1
ATOM 652 C CA . LEU A 1 85 ? -31.721 12.057 -17.897 1.00 78.50 85 LEU A CA 1
ATOM 653 C C . LEU A 1 85 ? -30.225 12.181 -17.565 1.00 78.50 85 LEU A C 1
ATOM 655 O O . LEU A 1 85 ? -29.402 12.251 -18.472 1.00 78.50 85 LEU A O 1
ATOM 659 N N . ALA A 1 86 ? -29.871 12.183 -16.277 1.00 79.06 86 ALA A N 1
ATOM 660 C CA . ALA A 1 86 ? -28.477 12.228 -15.835 1.00 79.06 86 ALA A CA 1
ATOM 661 C C . AL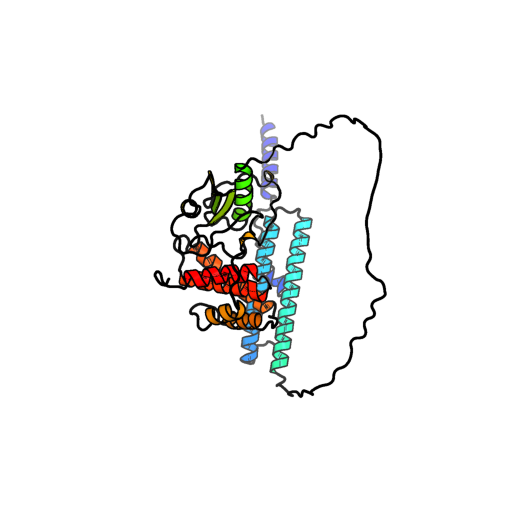A A 1 86 ? -27.766 10.902 -16.133 1.00 79.06 86 ALA A C 1
ATOM 663 O O . ALA A 1 86 ? -26.641 10.898 -16.622 1.00 79.06 86 ALA A O 1
ATOM 664 N N . ARG A 1 87 ? -28.468 9.780 -15.929 1.00 84.69 87 ARG A N 1
ATOM 665 C CA . ARG A 1 87 ? -27.999 8.442 -16.296 1.00 84.69 87 ARG A CA 1
ATOM 666 C C . ARG A 1 87 ? -27.701 8.355 -17.794 1.00 84.69 87 ARG A C 1
ATOM 668 O O . ARG A 1 87 ? -26.624 7.915 -18.161 1.00 84.69 87 ARG A O 1
ATOM 675 N N . GLN A 1 88 ? -28.613 8.813 -18.655 1.00 73.44 88 GLN A N 1
ATOM 676 C CA . GLN A 1 88 ? -28.415 8.800 -20.111 1.00 73.44 88 GLN A CA 1
ATOM 677 C C . GLN A 1 88 ? -27.234 9.673 -20.562 1.00 73.44 88 GLN A C 1
ATOM 679 O O . GLN A 1 88 ? -26.481 9.264 -21.443 1.00 73.44 88 GLN A O 1
ATOM 684 N N . ALA A 1 89 ? -27.053 10.852 -19.959 1.00 80.69 89 ALA A N 1
ATOM 685 C CA . ALA A 1 89 ? -25.910 11.717 -20.249 1.00 80.69 89 ALA A CA 1
ATOM 686 C C . ALA A 1 89 ? -24.577 11.063 -19.851 1.00 80.69 89 ALA A C 1
ATOM 688 O O . ALA A 1 89 ? -23.614 11.114 -20.615 1.00 80.69 89 ALA A O 1
ATOM 689 N N . GLU A 1 90 ? -24.534 10.404 -18.692 1.00 80.62 90 GLU A N 1
ATOM 690 C CA . GLU A 1 90 ? -23.332 9.713 -18.227 1.00 80.62 90 GLU A CA 1
ATOM 691 C C . GLU A 1 90 ? -23.039 8.449 -19.047 1.00 80.62 90 GLU A C 1
ATOM 693 O O . GLU A 1 90 ? -21.895 8.199 -19.415 1.00 80.62 90 GLU A O 1
ATOM 698 N N . GLU A 1 91 ? -24.069 7.688 -19.431 1.00 83.75 91 GLU A N 1
ATOM 699 C CA . GLU A 1 91 ? -23.915 6.550 -20.343 1.00 83.75 91 GLU A CA 1
ATOM 700 C C . GLU A 1 91 ? -23.35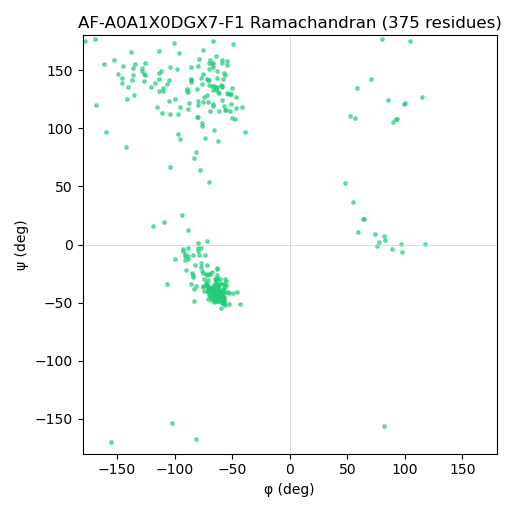2 6.985 -21.708 1.00 83.75 91 GLU A C 1
ATOM 702 O O . GLU A 1 91 ? -22.462 6.323 -22.243 1.00 83.75 91 GLU A O 1
ATOM 707 N N . ALA A 1 92 ? -23.819 8.114 -22.255 1.00 81.75 92 ALA A N 1
ATOM 708 C CA . ALA A 1 92 ? -23.275 8.678 -23.491 1.00 81.75 92 ALA A CA 1
ATOM 709 C C . ALA A 1 92 ? -21.803 9.091 -23.329 1.00 81.75 92 ALA A C 1
ATOM 711 O O . ALA A 1 92 ? -20.979 8.752 -24.178 1.00 81.75 92 ALA A O 1
ATOM 712 N N . ARG A 1 93 ? -21.451 9.732 -22.203 1.00 88.19 93 ARG A N 1
ATOM 713 C CA . ARG A 1 93 ? -20.072 10.139 -21.889 1.00 88.19 93 ARG A CA 1
ATOM 714 C C . ARG A 1 93 ? -19.114 8.946 -21.870 1.00 88.19 93 ARG A C 1
ATOM 716 O O . ARG A 1 93 ? -18.056 9.007 -22.492 1.00 88.19 93 ARG A O 1
ATOM 723 N N . VAL A 1 94 ? -19.506 7.851 -21.214 1.00 86.50 94 VAL A N 1
ATOM 724 C CA . VAL A 1 94 ? -18.709 6.614 -21.140 1.00 86.50 94 VAL A CA 1
ATOM 725 C C . VAL A 1 94 ? -18.489 6.010 -22.532 1.00 86.50 94 VAL A C 1
ATOM 727 O O . VAL A 1 94 ? -17.374 5.598 -22.863 1.00 86.50 94 VAL A O 1
ATOM 730 N N . ILE A 1 95 ? -19.528 5.981 -23.375 1.00 83.62 95 ILE A N 1
ATOM 731 C CA . ILE A 1 95 ? -19.437 5.444 -24.742 1.00 83.62 95 ILE A CA 1
ATOM 732 C C . ILE A 1 95 ? -18.530 6.317 -25.621 1.00 83.62 95 ILE A C 1
ATOM 734 O O . ILE A 1 95 ? -17.669 5.779 -26.322 1.00 83.62 95 ILE A O 1
ATOM 738 N N . ASP A 1 96 ? -18.675 7.642 -25.562 1.00 84.00 96 ASP A N 1
ATOM 739 C CA . ASP A 1 96 ? -17.865 8.580 -26.346 1.00 84.00 96 ASP A CA 1
ATOM 740 C C . ASP A 1 96 ? -16.384 8.523 -25.944 1.00 84.00 96 ASP A C 1
ATOM 742 O O . ASP A 1 96 ? -15.495 8.477 -26.801 1.00 84.00 96 ASP A O 1
ATOM 746 N N . GLU A 1 97 ? -16.098 8.435 -24.644 1.00 87.12 97 GLU A N 1
ATOM 747 C CA . GLU A 1 97 ? -14.737 8.293 -24.129 1.00 87.12 97 GLU A CA 1
ATOM 748 C C . GLU A 1 97 ? -14.111 6.950 -24.528 1.00 87.12 97 GLU A C 1
ATOM 750 O O . GLU A 1 97 ? -12.950 6.890 -24.952 1.00 87.12 97 GLU A O 1
ATOM 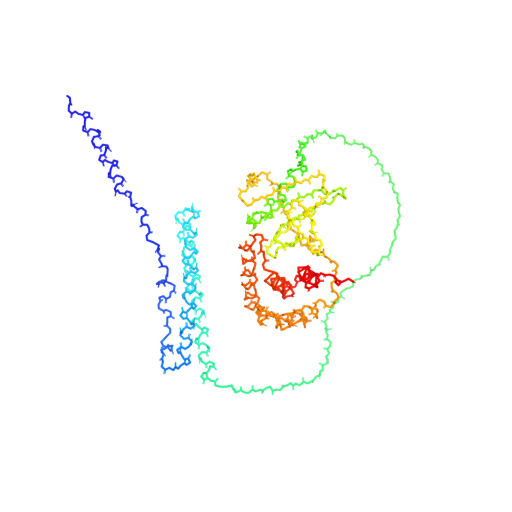755 N N . ALA A 1 98 ? -14.872 5.857 -24.442 1.00 85.50 98 ALA A N 1
ATOM 756 C CA . ALA A 1 98 ? -14.432 4.544 -24.899 1.00 85.50 98 ALA A CA 1
ATOM 757 C C . ALA A 1 98 ? -14.156 4.529 -26.410 1.00 85.50 98 ALA A C 1
ATOM 759 O O . ALA A 1 98 ? -13.123 4.009 -26.841 1.00 85.50 98 ALA A O 1
ATOM 760 N N . ARG A 1 99 ? -15.016 5.158 -27.220 1.00 90.62 99 ARG A N 1
ATOM 761 C CA . ARG A 1 99 ? -14.819 5.287 -28.671 1.00 90.62 99 ARG A CA 1
ATOM 762 C C . ARG A 1 99 ? -13.586 6.129 -29.006 1.00 90.62 99 ARG A C 1
ATOM 764 O O . ARG A 1 99 ? -12.810 5.749 -29.881 1.00 90.62 99 ARG A O 1
ATOM 771 N N . ALA A 1 100 ? -13.347 7.224 -28.284 1.00 86.19 100 ALA A N 1
ATOM 772 C CA . ALA A 1 100 ? -12.150 8.046 -28.458 1.00 86.19 100 ALA A CA 1
ATOM 773 C C . ALA A 1 100 ? -10.864 7.278 -28.098 1.00 86.19 100 ALA A C 1
ATOM 775 O O . ALA A 1 100 ? -9.868 7.360 -28.821 1.00 86.19 100 ALA A O 1
ATOM 776 N N . ARG A 1 101 ? -10.886 6.492 -27.011 1.00 89.00 101 ARG A N 1
ATOM 777 C CA . ARG A 1 101 ? -9.784 5.590 -26.634 1.00 89.00 101 ARG A CA 1
ATOM 778 C C . ARG A 1 101 ? -9.525 4.544 -27.720 1.00 89.00 101 ARG A C 1
ATOM 780 O O . ARG A 1 101 ? -8.378 4.371 -28.128 1.00 89.00 101 ARG A O 1
ATOM 787 N N . ALA A 1 102 ? -10.579 3.900 -28.222 1.00 87.25 102 ALA A N 1
ATOM 788 C CA . ALA A 1 102 ? -10.490 2.915 -29.298 1.00 87.25 102 ALA A CA 1
ATOM 789 C C . ALA A 1 102 ? -9.880 3.516 -30.576 1.00 87.25 102 ALA A C 1
ATOM 791 O O . ALA A 1 102 ? -8.952 2.936 -31.137 1.00 87.25 102 ALA A O 1
ATOM 792 N N . GLY A 1 103 ? -10.319 4.713 -30.980 1.00 88.38 103 GLY A N 1
ATOM 793 C CA . GLY A 1 103 ? -9.760 5.434 -32.127 1.00 88.38 103 GLY A CA 1
ATOM 794 C C . GLY A 1 103 ? -8.261 5.721 -31.988 1.00 88.38 103 GLY A C 1
ATOM 795 O O . GLY A 1 103 ? -7.500 5.447 -32.912 1.00 88.38 103 GLY A O 1
ATOM 796 N N . ARG A 1 104 ? -7.805 6.176 -30.810 1.00 90.38 104 ARG A N 1
ATOM 797 C CA . ARG A 1 104 ? -6.370 6.411 -30.551 1.00 90.38 104 ARG A CA 1
ATOM 798 C C . ARG A 1 104 ? -5.533 5.134 -30.641 1.00 90.38 104 ARG A C 1
ATOM 800 O O . ARG A 1 104 ? -4.397 5.190 -31.106 1.00 90.38 104 ARG A O 1
ATOM 807 N N . ARG A 1 105 ? -6.071 3.984 -30.213 1.00 89.19 105 ARG A N 1
ATOM 808 C CA . ARG A 1 105 ? -5.372 2.692 -30.346 1.00 89.19 105 ARG A CA 1
ATOM 809 C C . ARG A 1 105 ? -5.220 2.286 -31.804 1.00 89.19 105 ARG A C 1
ATOM 811 O O . ARG A 1 105 ? -4.111 1.962 -32.207 1.00 89.19 105 ARG A O 1
ATOM 818 N N . VAL A 1 106 ? -6.290 2.388 -32.590 1.00 88.19 106 VAL A N 1
ATOM 819 C CA . VAL A 1 106 ? -6.243 2.127 -34.037 1.00 88.19 106 VAL A CA 1
ATOM 820 C C . VAL A 1 106 ? -5.207 3.025 -34.714 1.00 88.19 106 VAL A C 1
ATOM 822 O O . VAL A 1 106 ? -4.346 2.535 -35.440 1.00 88.19 106 VAL A O 1
ATOM 825 N N . GLU A 1 107 ? -5.232 4.327 -34.425 1.00 86.12 107 GLU A N 1
ATOM 826 C CA . GLU A 1 107 ? -4.292 5.289 -35.003 1.00 86.12 107 GLU A CA 1
ATOM 827 C C . GLU A 1 107 ? -2.837 4.975 -34.623 1.00 86.12 107 GLU A C 1
ATOM 829 O O . GLU A 1 107 ? -1.949 4.992 -35.474 1.00 86.12 107 GLU A O 1
ATOM 834 N N . SER A 1 108 ? -2.588 4.623 -33.359 1.00 85.88 108 SER A N 1
ATOM 835 C CA . SER A 1 108 ? -1.269 4.193 -32.888 1.00 85.88 108 SER A CA 1
ATOM 836 C C . SER A 1 108 ? -0.781 2.935 -33.608 1.00 85.88 108 SER A C 1
ATOM 838 O O . SER A 1 108 ? 0.388 2.869 -33.984 1.00 85.88 108 SER A O 1
ATOM 840 N N . THR A 1 109 ? -1.650 1.943 -33.814 1.00 84.12 109 THR A N 1
ATOM 841 C CA . THR A 1 109 ? -1.299 0.703 -34.519 1.00 84.12 109 THR A CA 1
ATOM 842 C C . THR A 1 109 ? -0.983 0.966 -35.992 1.00 84.12 109 THR A C 1
ATOM 844 O O . THR A 1 109 ? -0.020 0.405 -36.506 1.00 84.12 109 THR A O 1
ATOM 847 N N . ILE A 1 110 ? -1.712 1.867 -36.659 1.00 84.50 110 ILE A N 1
ATOM 848 C CA . ILE A 1 110 ? -1.403 2.284 -38.039 1.00 84.50 110 ILE A CA 1
ATOM 849 C C . ILE A 1 110 ? -0.052 3.006 -38.102 1.00 84.50 110 ILE A C 1
ATOM 851 O O . ILE A 1 110 ? 0.763 2.715 -38.975 1.00 84.50 110 ILE A O 1
ATOM 855 N N . ARG A 1 111 ? 0.239 3.910 -37.156 1.00 83.69 111 ARG A N 1
ATOM 856 C CA . ARG A 1 111 ? 1.559 4.564 -37.090 1.00 83.69 111 ARG A CA 1
ATOM 857 C C . ARG A 1 111 ? 2.684 3.551 -36.886 1.00 83.69 111 ARG A C 1
ATOM 859 O O . ARG A 1 111 ? 3.726 3.675 -37.521 1.00 83.69 111 ARG A O 1
ATOM 866 N N . GLN A 1 112 ? 2.472 2.548 -36.034 1.00 82.56 112 GLN A N 1
ATOM 867 C CA . GLN A 1 112 ? 3.433 1.467 -35.817 1.00 82.56 112 GLN A CA 1
ATOM 868 C C . GLN A 1 112 ? 3.630 0.623 -37.081 1.00 82.56 112 GLN A C 1
ATOM 870 O O . GLN A 1 112 ? 4.763 0.290 -37.413 1.00 82.56 112 GLN A O 1
ATOM 875 N N . LEU A 1 113 ? 2.554 0.328 -37.813 1.00 82.94 113 LEU A N 1
ATOM 876 C CA . LEU A 1 113 ? 2.626 -0.368 -39.095 1.00 82.94 113 LEU A CA 1
ATOM 877 C C . LEU A 1 113 ? 3.470 0.418 -40.114 1.00 82.94 113 LEU A C 1
ATOM 879 O O . LEU A 1 113 ? 4.349 -0.156 -40.750 1.00 82.94 113 LEU A O 1
ATOM 883 N N . HIS A 1 114 ? 3.261 1.734 -40.223 1.00 80.31 114 HIS A N 1
ATOM 884 C CA . HIS A 1 114 ? 4.048 2.593 -41.117 1.00 80.31 114 HIS A CA 1
ATOM 885 C C . HIS A 1 114 ? 5.523 2.688 -40.696 1.00 80.31 114 HIS A C 1
ATOM 887 O O . HIS A 1 114 ? 6.405 2.601 -41.544 1.00 80.31 114 HIS A O 1
ATOM 893 N N . ALA A 1 115 ? 5.805 2.789 -39.394 1.00 79.00 115 ALA A N 1
ATOM 894 C CA . ALA A 1 115 ? 7.171 2.842 -38.869 1.00 79.00 115 ALA A CA 1
ATOM 895 C C . ALA A 1 115 ? 7.958 1.531 -39.060 1.00 79.00 115 ALA A C 1
ATOM 897 O O . ALA A 1 115 ? 9.183 1.546 -39.068 1.00 79.00 115 ALA A O 1
ATOM 898 N N . VAL A 1 116 ? 7.268 0.394 -39.193 1.00 67.12 116 VAL A N 1
ATOM 899 C CA . VAL A 1 116 ? 7.892 -0.902 -39.508 1.00 67.12 116 VAL A CA 1
ATOM 900 C C . VAL A 1 116 ? 8.100 -1.072 -41.020 1.00 67.12 116 VAL A C 1
ATOM 902 O O . VAL A 1 116 ? 9.038 -1.754 -41.428 1.00 67.12 116 VAL A O 1
ATOM 905 N N . GLY A 1 117 ? 7.264 -0.440 -41.852 1.00 61.62 117 GLY A N 1
ATOM 906 C CA . GLY A 1 117 ? 7.417 -0.419 -43.312 1.00 61.62 117 GLY A CA 1
ATOM 907 C C . GLY A 1 117 ? 8.569 0.467 -43.803 1.00 61.62 117 GLY A C 1
ATOM 908 O O . GLY A 1 117 ? 9.254 0.100 -44.758 1.00 61.62 117 GLY A O 1
ATOM 909 N N . ASP A 1 118 ? 8.827 1.582 -43.117 1.00 58.00 118 ASP A N 1
ATOM 910 C CA . ASP A 1 118 ? 9.954 2.482 -43.381 1.00 58.00 118 ASP A CA 1
ATOM 911 C C . ASP A 1 118 ? 11.130 2.167 -42.429 1.00 58.00 118 ASP A C 1
ATOM 913 O O . ASP A 1 118 ? 11.181 2.635 -41.294 1.00 58.00 118 ASP A O 1
ATOM 917 N N . GLY A 1 119 ? 12.095 1.349 -42.869 1.00 38.03 119 GLY A N 1
ATOM 918 C CA . GLY A 1 119 ? 13.303 1.020 -42.085 1.00 38.03 119 GLY A CA 1
ATOM 919 C C . GLY A 1 119 ? 14.157 2.249 -41.692 1.00 38.03 119 GLY A C 1
ATOM 920 O O . GLY A 1 119 ? 14.076 3.295 -42.340 1.00 38.03 119 GLY A O 1
ATOM 921 N N . PRO A 1 120 ? 15.014 2.162 -40.648 1.00 43.53 120 PRO A N 1
ATOM 922 C CA . PRO A 1 120 ? 15.560 3.344 -39.988 1.00 43.53 120 PRO A CA 1
ATOM 923 C C . PRO A 1 120 ? 16.721 3.951 -40.782 1.00 43.53 120 PRO A C 1
ATOM 925 O O . PRO A 1 120 ? 17.766 3.326 -40.965 1.00 43.53 120 PRO A O 1
ATOM 928 N N . ALA A 1 121 ? 16.566 5.207 -41.196 1.00 32.94 121 ALA A N 1
ATOM 929 C CA . ALA A 1 121 ? 17.659 6.030 -41.690 1.00 32.94 121 ALA A CA 1
ATOM 930 C C . ALA A 1 121 ? 18.082 7.069 -40.636 1.00 32.94 121 ALA A C 1
ATOM 932 O O . ALA A 1 121 ? 17.298 7.928 -40.242 1.00 32.94 121 ALA A O 1
ATOM 933 N N . ALA A 1 122 ? 19.376 6.995 -40.308 1.00 35.75 122 ALA A N 1
ATOM 934 C CA . ALA A 1 122 ? 20.276 8.049 -39.831 1.00 35.75 122 ALA A CA 1
ATOM 935 C C . ALA A 1 122 ? 20.402 8.324 -38.315 1.00 35.75 122 ALA A C 1
ATOM 937 O O . ALA A 1 122 ? 19.599 9.001 -37.675 1.00 35.75 122 ALA A O 1
ATOM 938 N N . GLU A 1 123 ? 21.547 7.866 -37.798 1.00 33.44 123 GLU A N 1
ATOM 939 C CA . GLU A 1 123 ? 22.228 8.314 -36.583 1.00 33.44 123 GLU A CA 1
ATOM 940 C C . GLU A 1 123 ? 22.828 9.738 -36.689 1.00 33.44 123 GLU A C 1
ATOM 942 O O . GLU A 1 123 ? 23.112 10.258 -37.766 1.00 33.44 123 GLU A O 1
ATOM 947 N N . ARG A 1 124 ? 23.025 10.300 -35.488 1.00 41.00 124 ARG A N 1
ATOM 948 C CA . ARG A 1 124 ? 23.454 11.634 -34.996 1.00 41.00 124 ARG A CA 1
ATOM 949 C C . ARG A 1 124 ? 24.734 12.249 -35.612 1.00 41.00 124 ARG A C 1
ATOM 951 O O . ARG A 1 124 ? 25.520 11.547 -36.241 1.00 41.00 124 ARG A O 1
ATOM 958 N N . PRO A 1 125 ? 25.049 13.528 -35.291 1.00 38.69 125 PRO A N 1
ATOM 959 C CA . PRO A 1 125 ? 26.117 13.738 -34.288 1.00 38.69 125 PRO A CA 1
ATOM 960 C C . PRO A 1 125 ? 25.956 14.949 -33.330 1.00 38.69 125 PRO A C 1
ATOM 962 O O . PRO A 1 125 ? 25.353 15.968 -33.656 1.00 38.69 125 PRO A O 1
ATOM 965 N N . HIS A 1 126 ? 26.570 14.827 -32.143 1.00 33.66 126 HIS A N 1
ATOM 966 C CA . HIS A 1 126 ? 26.820 15.896 -31.158 1.00 33.66 126 HIS A CA 1
ATOM 967 C C . HIS A 1 126 ? 27.812 16.967 -31.660 1.00 33.66 126 HIS A C 1
ATOM 969 O O . HIS A 1 126 ? 28.732 16.631 -32.409 1.00 33.66 126 HIS A O 1
ATOM 975 N N . PRO A 1 127 ? 27.757 18.192 -31.099 1.00 34.19 127 PRO A N 1
ATOM 976 C CA . PRO A 1 127 ? 28.973 18.950 -30.784 1.00 34.19 127 PRO A CA 1
ATOM 977 C C . PRO A 1 127 ? 29.032 19.474 -29.333 1.00 34.19 127 PRO A C 1
ATOM 979 O O . PRO A 1 127 ? 28.016 19.722 -28.689 1.00 34.19 127 PRO A O 1
ATOM 982 N N . ARG A 1 128 ? 30.275 19.612 -28.854 1.00 32.12 128 ARG A N 1
ATOM 983 C CA . ARG A 1 128 ? 30.726 20.116 -27.546 1.00 32.12 128 ARG A CA 1
ATOM 984 C C . ARG A 1 128 ? 30.724 21.652 -27.447 1.00 32.12 128 ARG A C 1
ATOM 986 O O . ARG A 1 128 ? 30.954 22.320 -28.449 1.00 32.12 128 ARG A O 1
ATOM 993 N N . ASP A 1 129 ? 30.583 22.102 -26.197 1.00 33.59 129 ASP A N 1
ATOM 994 C CA . ASP A 1 129 ? 31.084 23.311 -25.514 1.00 33.59 129 ASP A CA 1
ATOM 995 C C . ASP A 1 129 ? 30.842 24.708 -26.121 1.00 33.59 129 ASP A C 1
ATOM 997 O O . ASP A 1 129 ? 31.515 25.112 -27.065 1.00 33.59 129 ASP A O 1
ATOM 1001 N N . ALA A 1 130 ? 29.988 25.497 -25.451 1.00 28.80 130 ALA A N 1
ATOM 1002 C CA . ALA A 1 130 ? 30.182 26.933 -25.196 1.00 28.80 130 ALA A CA 1
ATOM 1003 C C . ALA A 1 130 ? 29.151 27.442 -24.162 1.00 28.80 130 ALA A C 1
ATOM 1005 O O . ALA A 1 130 ? 27.948 27.379 -24.398 1.00 28.80 130 ALA A O 1
ATOM 1006 N N . ASP A 1 131 ? 29.639 27.960 -23.036 1.00 33.16 131 ASP A N 1
ATOM 1007 C CA . ASP A 1 131 ? 28.915 28.876 -22.138 1.00 33.16 131 ASP A CA 1
ATOM 1008 C C . ASP A 1 131 ? 28.803 30.252 -22.842 1.00 33.16 131 ASP A C 1
ATOM 1010 O O . ASP A 1 131 ? 29.754 30.617 -23.551 1.00 33.16 131 ASP A O 1
ATOM 1014 N N . PRO A 1 132 ? 27.690 31.015 -22.734 1.00 36.03 132 PRO A N 1
ATOM 1015 C CA . PRO A 1 132 ? 27.597 31.985 -21.635 1.00 36.03 132 PRO A CA 1
ATOM 1016 C C . PRO A 1 132 ? 26.175 32.354 -21.135 1.00 36.03 132 PRO A C 1
ATOM 1018 O O . PRO A 1 132 ? 25.191 32.344 -21.870 1.00 36.03 132 PRO A O 1
ATOM 1021 N N . SER A 1 133 ? 26.164 32.856 -19.896 1.00 28.08 133 SER A N 1
ATOM 1022 C CA . SER A 1 133 ? 25.362 33.967 -19.345 1.00 28.08 133 SER A CA 1
ATOM 1023 C C . SER A 1 133 ? 23.830 33.936 -19.427 1.00 28.08 133 SER A C 1
ATOM 1025 O O . SER A 1 133 ? 23.209 34.257 -20.438 1.00 28.08 133 SER A O 1
ATOM 1027 N N . VAL A 1 134 ? 23.237 33.730 -18.248 1.00 33.62 134 VAL A N 1
ATOM 1028 C CA . VAL A 1 134 ? 21.864 34.099 -17.885 1.00 33.62 134 VAL A CA 1
ATOM 1029 C C . VAL A 1 134 ? 21.818 35.593 -17.554 1.00 33.62 134 VAL A C 1
ATOM 1031 O O . VAL A 1 134 ? 22.525 36.052 -16.658 1.00 33.62 134 VAL A O 1
ATOM 1034 N N . ASP A 1 135 ? 20.964 36.327 -18.261 1.00 29.12 135 ASP A N 1
ATOM 1035 C CA . ASP A 1 135 ? 20.536 37.680 -17.913 1.00 29.12 135 ASP A CA 1
ATOM 1036 C C . ASP A 1 135 ? 19.188 37.562 -17.183 1.00 29.12 135 ASP A C 1
ATOM 1038 O O . ASP A 1 135 ? 18.187 37.126 -17.756 1.00 29.12 135 ASP A O 1
ATOM 1042 N N . ALA A 1 136 ? 19.173 37.883 -15.892 1.00 32.34 136 ALA A N 1
ATOM 1043 C CA . ALA A 1 136 ? 17.963 38.129 -15.117 1.00 32.34 136 ALA A CA 1
ATOM 1044 C C . ALA A 1 136 ? 18.256 39.296 -14.161 1.00 32.34 136 ALA A C 1
ATOM 1046 O O . ALA A 1 136 ? 19.224 39.213 -13.400 1.00 32.34 136 ALA A O 1
ATOM 1047 N N . PRO A 1 137 ? 17.464 40.381 -14.170 1.00 34.66 137 PRO A N 1
ATOM 1048 C CA . PRO A 1 137 ? 17.662 41.488 -13.245 1.00 34.66 137 PRO A CA 1
ATOM 1049 C C . PRO A 1 137 ? 16.950 41.218 -11.910 1.00 34.66 137 PRO A C 1
ATOM 1051 O O . PRO A 1 137 ? 15.791 40.795 -11.916 1.00 34.66 137 PRO A O 1
ATOM 1054 N N . PRO A 1 138 ? 17.573 41.556 -10.767 1.00 38.97 138 PRO A N 1
ATOM 1055 C CA . PRO A 1 138 ? 16.831 41.929 -9.577 1.00 38.97 138 PRO A CA 1
ATOM 1056 C C . PRO A 1 138 ? 17.056 43.403 -9.227 1.00 38.97 138 PRO A C 1
ATOM 1058 O O . PRO A 1 138 ? 18.178 43.912 -9.190 1.00 38.97 138 PRO A O 1
ATOM 1061 N N . ASP A 1 139 ? 15.929 44.058 -8.981 1.00 31.91 139 ASP A N 1
ATOM 1062 C CA . ASP A 1 139 ? 15.799 45.390 -8.411 1.00 31.91 139 ASP A CA 1
ATOM 1063 C C . ASP A 1 139 ? 16.195 45.391 -6.919 1.00 31.91 139 ASP A C 1
ATOM 1065 O O . ASP A 1 139 ? 16.172 44.360 -6.242 1.00 31.91 139 ASP A O 1
ATOM 1069 N N . ALA A 1 140 ? 16.582 46.573 -6.447 1.00 30.00 140 ALA A N 1
ATOM 1070 C CA . ALA A 1 140 ? 17.054 46.929 -5.108 1.00 30.00 140 ALA A CA 1
ATOM 1071 C C . ALA A 1 140 ? 16.058 46.526 -3.988 1.00 30.00 140 ALA A C 1
ATOM 1073 O O . ALA A 1 140 ? 14.868 46.381 -4.237 1.00 30.00 140 ALA A O 1
ATOM 1074 N N . ALA A 1 141 ? 16.414 46.346 -2.710 1.00 37.16 141 ALA A N 1
ATOM 1075 C CA . ALA A 1 141 ? 17.130 47.242 -1.793 1.00 37.16 141 ALA A CA 1
ATOM 1076 C C . ALA A 1 141 ? 17.336 46.530 -0.411 1.00 37.16 141 ALA A C 1
ATOM 1078 O O . ALA A 1 141 ? 16.841 45.415 -0.240 1.00 37.16 141 ALA A O 1
ATOM 1079 N N . PRO A 1 142 ? 18.060 47.129 0.564 1.00 37.09 142 PRO A N 1
ATOM 1080 C CA . PRO A 1 142 ? 18.771 46.416 1.637 1.00 37.09 142 PRO A CA 1
ATOM 1081 C C . PRO A 1 142 ? 18.080 46.366 3.024 1.00 37.09 142 PRO A C 1
ATOM 1083 O O . PRO A 1 142 ? 17.057 46.999 3.267 1.00 37.09 142 PRO A O 1
ATOM 1086 N N . GLU A 1 143 ? 18.720 45.592 3.909 1.00 30.12 143 GLU A N 1
ATOM 1087 C CA . GLU A 1 143 ? 18.473 45.274 5.334 1.00 30.12 143 GLU A CA 1
ATOM 1088 C C . GLU A 1 143 ? 18.640 46.455 6.357 1.00 30.12 143 GLU A C 1
ATOM 1090 O O . GLU A 1 143 ? 19.020 47.550 5.941 1.00 30.12 143 GLU A O 1
ATOM 1095 N N . PRO A 1 144 ? 18.334 46.262 7.676 1.00 47.09 144 PRO A N 1
ATOM 1096 C CA . PRO A 1 144 ? 17.760 47.231 8.642 1.00 47.09 144 PRO A CA 1
ATOM 1097 C C . PRO A 1 144 ? 18.853 47.800 9.611 1.00 47.09 144 PRO A C 1
ATOM 1099 O O . PRO A 1 144 ? 19.987 47.821 9.128 1.00 47.09 144 PRO A O 1
ATOM 1102 N N . PRO A 1 145 ? 18.672 48.282 10.891 1.00 44.56 145 PRO A N 1
ATOM 1103 C CA . PRO A 1 145 ? 17.924 47.685 12.035 1.00 44.56 145 PRO A CA 1
ATOM 1104 C C . PRO A 1 145 ? 17.387 48.671 13.142 1.00 44.56 145 PRO A C 1
ATOM 1106 O O . PRO A 1 145 ? 17.446 49.888 13.008 1.00 44.56 145 PRO A O 1
ATOM 1109 N N . GLU A 1 146 ? 16.910 48.074 14.251 1.00 30.27 146 GLU A N 1
ATOM 1110 C CA . GLU A 1 146 ? 16.870 48.551 15.665 1.00 30.27 146 GLU A CA 1
ATOM 1111 C C . GLU A 1 146 ? 15.647 49.300 16.256 1.00 30.27 146 GLU A C 1
ATOM 1113 O O . GLU A 1 146 ? 15.383 50.465 15.989 1.00 30.27 146 GLU A O 1
ATOM 1118 N N . ALA A 1 147 ? 14.947 48.549 17.122 1.00 32.41 147 ALA A N 1
ATOM 1119 C CA . ALA A 1 147 ? 14.737 48.733 18.569 1.00 32.41 147 ALA A CA 1
ATOM 1120 C C . ALA A 1 147 ? 14.091 49.999 19.190 1.00 32.41 147 ALA A C 1
ATOM 1122 O O . ALA A 1 147 ? 14.509 51.134 18.999 1.00 32.41 147 ALA A O 1
ATOM 1123 N N . ASP A 1 148 ? 13.190 49.653 20.118 1.00 29.34 148 ASP A N 1
ATOM 1124 C CA . ASP A 1 148 ? 12.903 50.233 21.436 1.00 29.34 148 ASP A CA 1
ATOM 1125 C C . ASP A 1 148 ? 11.733 51.210 21.683 1.00 29.34 148 ASP A C 1
ATOM 1127 O O . ASP A 1 148 ? 11.658 52.333 21.196 1.00 29.34 148 ASP A O 1
ATOM 1131 N N . GLU A 1 149 ? 10.893 50.713 22.603 1.00 30.38 149 GLU A N 1
ATOM 1132 C CA . GLU A 1 149 ? 10.337 51.366 23.790 1.00 30.38 149 GLU A CA 1
ATOM 1133 C C . GLU A 1 149 ? 9.065 52.245 23.739 1.00 30.38 149 GLU A C 1
ATOM 1135 O O . GLU A 1 149 ? 8.994 53.317 23.150 1.00 30.38 149 GLU A O 1
ATOM 1140 N N . SER A 1 150 ? 8.133 51.812 24.606 1.00 33.81 150 SER A N 1
ATOM 1141 C CA . SER A 1 150 ? 7.319 52.618 25.533 1.00 33.81 150 SER A CA 1
ATOM 1142 C C . SER A 1 150 ? 5.934 53.139 25.108 1.00 33.81 150 SER A C 1
ATOM 1144 O O . SER A 1 150 ? 5.801 54.186 24.490 1.00 33.81 150 SER A O 1
ATOM 1146 N N . GLY A 1 151 ? 4.896 52.521 25.697 1.00 28.42 151 GLY A N 1
ATOM 1147 C CA . GLY A 1 151 ? 4.158 53.171 26.796 1.00 28.42 151 GLY A CA 1
ATOM 1148 C C . GLY A 1 151 ? 2.683 53.565 26.586 1.00 28.42 151 GLY A C 1
ATOM 1149 O O . GLY A 1 151 ? 2.397 54.393 25.734 1.00 28.42 151 GLY A O 1
ATOM 1150 N N . HIS A 1 152 ? 1.837 53.103 27.532 1.00 32.47 152 HIS A N 1
ATOM 1151 C CA . HIS A 1 152 ? 0.569 53.701 28.032 1.00 32.47 152 HIS A CA 1
ATOM 1152 C C . HIS A 1 152 ? -0.646 53.697 27.069 1.00 32.47 152 HIS A C 1
ATOM 1154 O O . HIS A 1 152 ? -0.488 53.920 25.882 1.00 32.47 152 HIS A O 1
ATOM 1160 N N . ASP A 1 153 ? -1.913 53.491 27.449 1.00 30.42 153 ASP A N 1
ATOM 1161 C CA . ASP A 1 153 ? -2.655 53.270 28.703 1.00 30.42 153 ASP A CA 1
ATOM 1162 C C . ASP A 1 153 ? -4.103 52.840 28.309 1.00 30.42 153 ASP A C 1
ATOM 1164 O O . ASP A 1 153 ? -4.460 52.891 27.133 1.00 30.42 153 ASP A O 1
ATOM 1168 N N . GLU A 1 154 ? -4.928 52.518 29.308 1.00 34.12 154 GLU A N 1
ATOM 1169 C CA . GLU A 1 154 ? -6.407 52.484 29.346 1.00 34.12 154 GLU A CA 1
ATOM 1170 C C . GLU A 1 154 ? -7.190 51.154 29.193 1.00 34.12 154 GLU A C 1
ATOM 1172 O O . GLU A 1 154 ? -7.136 50.399 28.226 1.00 34.12 154 GLU A O 1
ATOM 1177 N N . THR A 1 155 ? -7.975 50.926 30.250 1.00 33.41 155 THR A N 1
ATOM 1178 C CA . THR A 1 155 ? -8.887 49.830 30.625 1.00 33.41 155 THR A CA 1
ATOM 1179 C C . THR A 1 155 ? -10.299 49.924 29.969 1.00 33.41 155 THR A C 1
ATOM 1181 O O . THR A 1 155 ? -10.515 50.759 29.101 1.00 33.41 155 THR A O 1
ATOM 1184 N N . PRO A 1 156 ? -11.322 49.149 30.396 1.00 46.03 156 PRO A N 1
ATOM 1185 C CA . PRO A 1 156 ? -11.806 47.906 29.791 1.00 46.03 156 PRO A CA 1
ATOM 1186 C C . PRO A 1 156 ? -13.213 48.042 29.154 1.00 46.03 156 PRO A C 1
ATOM 1188 O O . PRO A 1 156 ? -14.076 48.747 29.676 1.00 46.03 156 PRO A O 1
ATOM 1191 N N . ILE A 1 157 ? -13.516 47.285 28.095 1.00 36.31 157 ILE A N 1
ATOM 1192 C CA . ILE A 1 157 ? -14.904 47.105 27.628 1.00 36.31 157 ILE A CA 1
ATOM 1193 C C . ILE A 1 157 ? -15.314 45.657 27.900 1.00 36.31 157 ILE A C 1
ATOM 1195 O O . ILE A 1 157 ? -14.750 44.716 27.349 1.00 36.31 157 ILE A O 1
ATOM 1199 N N . ILE A 1 158 ? -16.263 45.507 28.823 1.00 46.53 158 ILE A N 1
ATOM 1200 C CA . ILE A 1 158 ? -16.973 44.266 29.125 1.00 46.53 158 ILE A CA 1
ATOM 1201 C C . ILE A 1 158 ? -18.070 44.131 28.069 1.00 46.53 158 ILE A C 1
ATOM 1203 O O . ILE A 1 158 ? -19.043 44.879 28.125 1.00 46.53 158 ILE A O 1
ATOM 1207 N N . ASP A 1 159 ? -17.928 43.174 27.156 1.00 37.22 159 ASP A N 1
ATOM 1208 C CA . ASP A 1 159 ? -19.041 42.674 26.347 1.00 37.22 159 ASP A CA 1
ATOM 1209 C C . ASP A 1 159 ? -19.473 41.292 26.863 1.00 37.22 159 ASP A C 1
ATOM 1211 O O . ASP A 1 159 ? -18.634 40.503 27.312 1.00 37.22 159 ASP A O 1
ATOM 1215 N N . PRO A 1 160 ? -20.787 41.010 26.882 1.00 43.81 160 PRO A N 1
ATOM 1216 C CA . PRO A 1 160 ? -21.347 39.867 27.576 1.00 43.81 160 PRO A CA 1
ATOM 1217 C C . PRO A 1 160 ? -20.980 38.563 26.876 1.00 43.81 160 PRO A C 1
ATOM 1219 O O . PRO A 1 160 ? -21.069 38.428 25.658 1.00 43.81 160 PRO A O 1
ATOM 1222 N N . GLU A 1 161 ? -20.617 37.601 27.715 1.00 48.38 161 GLU A N 1
ATOM 1223 C CA . GLU A 1 161 ? -20.430 36.185 27.444 1.00 48.38 161 GLU A CA 1
ATOM 1224 C C . GLU A 1 161 ? -21.489 35.643 26.467 1.00 48.38 161 GLU A C 1
ATOM 1226 O O . GLU A 1 161 ? -22.601 35.271 26.844 1.00 48.38 161 GLU A O 1
ATOM 1231 N N . VAL A 1 162 ? -21.128 35.574 25.184 1.00 44.03 162 VAL A N 1
ATOM 1232 C CA . VAL A 1 162 ? -21.708 34.588 24.278 1.00 44.03 162 VAL A CA 1
ATOM 1233 C C . VAL A 1 162 ? -21.075 33.272 24.698 1.00 44.03 162 VAL A C 1
ATOM 1235 O O . VAL A 1 162 ? -19.977 32.924 24.270 1.00 44.03 162 VAL A O 1
ATOM 1238 N N . THR A 1 163 ? -21.743 32.561 25.605 1.00 44.31 163 THR A N 1
ATOM 1239 C CA . THR A 1 163 ? -21.482 31.142 25.814 1.00 44.31 163 THR A CA 1
ATOM 1240 C C . THR A 1 163 ? -21.819 30.447 24.498 1.00 44.31 163 THR A C 1
ATOM 1242 O O . THR A 1 163 ? -22.962 30.053 24.260 1.00 44.31 163 THR A O 1
ATOM 1245 N N . GLU A 1 164 ? -20.839 30.338 23.600 1.00 43.81 164 GLU A N 1
ATOM 1246 C CA . GLU A 1 164 ? -20.926 29.364 22.524 1.00 43.81 164 GLU A CA 1
ATOM 1247 C C . GLU A 1 164 ? -21.162 28.001 23.186 1.00 43.81 164 GLU A C 1
ATOM 1249 O O . GLU A 1 164 ? -20.480 27.668 24.166 1.00 43.81 164 GLU A O 1
ATOM 1254 N N . PRO A 1 165 ? -22.156 27.217 22.734 1.00 43.47 165 PRO A N 1
ATOM 1255 C CA . PRO A 1 165 ? -22.333 25.873 23.247 1.00 43.47 165 PRO A CA 1
ATOM 1256 C C . PRO A 1 165 ? -21.012 25.145 23.012 1.00 43.47 165 PRO A C 1
ATOM 1258 O O . PRO A 1 165 ? -20.600 24.994 21.864 1.00 43.47 165 PRO A O 1
ATOM 1261 N N . SER A 1 166 ? -20.330 24.747 24.093 1.00 43.16 166 SER A N 1
ATOM 1262 C CA . SER A 1 166 ? -19.130 23.916 24.018 1.00 43.16 166 SER A CA 1
ATOM 1263 C C . SER A 1 166 ? -19.452 22.771 23.073 1.00 43.16 166 SER A C 1
ATOM 1265 O O . SER A 1 166 ? -20.233 21.890 23.439 1.00 43.16 166 SER A O 1
ATOM 1267 N N . ALA A 1 167 ? -18.876 22.786 21.867 1.00 52.19 167 ALA A N 1
ATOM 1268 C CA . ALA A 1 167 ? -18.831 21.608 21.025 1.00 52.19 167 ALA A CA 1
ATOM 1269 C C . ALA A 1 167 ? -18.372 20.475 21.945 1.00 52.19 167 ALA A C 1
ATOM 1271 O O . ALA A 1 167 ? -17.336 20.598 22.611 1.00 52.19 167 ALA A O 1
ATOM 1272 N N . ALA A 1 168 ? -19.216 19.459 22.127 1.00 59.09 168 ALA A N 1
ATOM 1273 C CA . ALA A 1 168 ? -18.863 18.337 22.974 1.00 59.09 168 ALA A CA 1
ATOM 1274 C C . ALA A 1 168 ? -17.542 17.798 22.421 1.00 59.09 168 ALA A C 1
ATOM 1276 O O . ALA A 1 168 ? -17.466 17.429 21.250 1.00 59.09 168 ALA A O 1
ATOM 1277 N N . ARG A 1 169 ? -16.474 17.887 23.221 1.00 68.44 169 ARG A N 1
ATOM 1278 C CA . ARG A 1 169 ? -15.161 17.398 22.805 1.00 68.44 169 ARG A CA 1
ATOM 1279 C C . ARG A 1 169 ? -15.330 15.913 22.505 1.00 68.44 169 ARG A C 1
ATOM 1281 O O . ARG A 1 169 ? -15.826 15.192 23.369 1.00 68.44 169 ARG A O 1
ATOM 1288 N N . GLU A 1 170 ? -14.956 15.503 21.293 1.00 85.19 170 GLU A N 1
ATOM 1289 C CA . GLU A 1 170 ? -14.918 14.097 20.887 1.00 85.19 170 GLU A CA 1
ATOM 1290 C C . GLU A 1 170 ? -14.214 13.293 21.986 1.00 85.19 170 GLU A C 1
ATOM 1292 O O . GLU A 1 170 ? -13.126 13.666 22.438 1.00 85.19 170 GLU A O 1
ATOM 1297 N N . SER A 1 171 ? -14.853 12.227 22.467 1.00 89.69 171 SER A N 1
ATOM 1298 C CA . SER A 1 171 ? -14.223 11.357 23.453 1.00 89.69 171 SER A CA 1
ATOM 1299 C C . SER A 1 171 ? -13.046 10.608 22.827 1.00 89.69 171 SER A C 1
ATOM 1301 O O . SER A 1 171 ? -13.017 10.344 21.626 1.00 89.69 171 SER A O 1
ATOM 1303 N N . ASP A 1 172 ? -12.080 10.187 23.644 1.00 91.44 172 ASP A N 1
ATOM 1304 C CA . ASP A 1 172 ? -10.901 9.473 23.135 1.00 91.44 172 ASP A CA 1
ATOM 1305 C C . ASP A 1 172 ? -11.268 8.197 22.350 1.00 91.44 172 ASP A C 1
ATOM 1307 O O . ASP A 1 172 ? -10.618 7.871 21.360 1.00 91.44 172 ASP A O 1
ATOM 1311 N N . ASN A 1 173 ? -12.337 7.495 22.746 1.00 91.25 173 ASN A N 1
ATOM 1312 C CA . ASN A 1 173 ? -12.824 6.318 22.021 1.00 91.25 173 ASN A CA 1
ATOM 1313 C C . ASN A 1 173 ? -13.493 6.677 20.690 1.00 91.25 173 ASN A C 1
ATOM 1315 O O . ASN A 1 173 ? -13.273 5.963 19.714 1.00 91.25 173 ASN A O 1
ATOM 1319 N N . GLU A 1 174 ? -14.278 7.757 20.632 1.00 90.56 174 GLU A N 1
ATOM 1320 C CA . GLU A 1 174 ? -14.868 8.247 19.376 1.00 90.56 174 GLU A CA 1
ATOM 1321 C C . GLU A 1 174 ? -13.764 8.674 18.402 1.00 90.56 174 GLU A C 1
ATOM 1323 O O . GLU A 1 174 ? -13.785 8.264 17.242 1.00 90.56 174 GLU A O 1
ATOM 1328 N N . ARG A 1 175 ? -12.719 9.353 18.902 1.00 92.75 175 ARG A N 1
ATOM 1329 C CA . ARG A 1 175 ? -11.518 9.686 18.125 1.00 92.75 175 ARG A CA 1
ATOM 1330 C C . ARG A 1 175 ? -10.864 8.435 17.548 1.00 92.75 175 ARG A C 1
ATOM 1332 O O . ARG A 1 175 ? -10.595 8.383 16.351 1.00 92.75 175 ARG A O 1
ATOM 1339 N N . LEU A 1 176 ? -10.604 7.414 18.367 1.00 94.38 176 LEU A N 1
ATOM 1340 C CA . LEU A 1 176 ? -10.003 6.164 17.888 1.00 94.38 176 LEU A CA 1
ATOM 1341 C C . LEU A 1 176 ? -10.900 5.447 16.867 1.00 94.38 176 LEU A C 1
ATOM 1343 O O . LEU A 1 176 ? -10.401 4.999 15.838 1.00 94.38 176 LEU A O 1
ATOM 1347 N N . GLN A 1 177 ? -12.212 5.379 17.103 1.00 93.38 177 GLN A N 1
ATOM 1348 C CA . GLN A 1 177 ? -13.168 4.785 16.162 1.00 93.38 177 GLN A CA 1
ATOM 1349 C C . GLN A 1 177 ? -13.187 5.519 14.821 1.00 93.38 177 GLN A C 1
ATOM 1351 O O . GLN A 1 177 ? -13.123 4.867 13.781 1.00 93.38 177 GLN A O 1
ATOM 1356 N N . ARG A 1 178 ? -13.183 6.854 14.831 1.00 92.94 178 ARG A N 1
ATOM 1357 C CA . ARG A 1 178 ? -13.094 7.681 13.626 1.00 92.94 178 ARG A CA 1
ATOM 1358 C C . ARG A 1 178 ? -11.824 7.404 12.822 1.00 92.94 178 ARG A C 1
ATOM 1360 O O . ARG A 1 178 ? -11.888 7.183 11.613 1.00 92.94 178 ARG A O 1
ATOM 1367 N N . LEU A 1 179 ? -10.665 7.407 13.486 1.00 94.88 179 LEU A N 1
ATOM 1368 C CA . LEU A 1 179 ? -9.375 7.151 12.835 1.00 94.88 179 LEU A CA 1
ATOM 1369 C C . LEU A 1 179 ? -9.299 5.717 12.286 1.00 94.88 179 LEU A C 1
ATOM 1371 O O . LEU A 1 179 ? -8.767 5.503 11.197 1.00 94.88 179 LEU A O 1
ATOM 1375 N N . LEU A 1 180 ? -9.860 4.740 13.005 1.00 95.31 180 LEU A N 1
ATOM 1376 C CA . LEU A 1 180 ? -9.962 3.356 12.540 1.00 95.31 180 LEU A CA 1
ATOM 1377 C C . LEU A 1 180 ? -10.882 3.241 11.320 1.00 95.31 180 LEU A C 1
ATOM 1379 O O . LEU A 1 180 ? -10.525 2.603 10.332 1.00 95.31 180 LEU A O 1
ATOM 1383 N N . ALA A 1 181 ? -12.043 3.896 11.360 1.00 93.06 181 ALA A N 1
ATOM 1384 C CA . ALA A 1 181 ? -12.984 3.919 10.251 1.00 93.06 181 ALA A CA 1
ATOM 1385 C C . ALA A 1 181 ? -12.338 4.470 8.980 1.00 93.06 181 ALA A C 1
ATOM 1387 O O . ALA A 1 181 ? -12.525 3.892 7.911 1.00 93.06 181 ALA A O 1
ATOM 1388 N N . PHE A 1 182 ? -11.518 5.515 9.080 1.00 92.81 182 PHE A N 1
ATOM 1389 C CA . PHE A 1 182 ? -10.821 6.093 7.930 1.00 92.81 182 PHE A CA 1
ATOM 1390 C C . PHE A 1 182 ? -10.009 5.067 7.117 1.00 92.81 182 PHE A C 1
ATOM 1392 O O . PHE A 1 182 ? -10.027 5.099 5.885 1.00 92.81 182 PHE A O 1
ATOM 1399 N N . VAL A 1 183 ? -9.313 4.135 7.777 1.00 94.88 183 VAL A N 1
ATOM 1400 C CA . VAL A 1 183 ? -8.514 3.107 7.082 1.00 94.88 183 VAL A CA 1
ATOM 1401 C C . VAL A 1 183 ? -9.336 1.883 6.695 1.00 94.88 183 VAL A C 1
ATOM 1403 O O . VAL A 1 183 ? -9.126 1.316 5.623 1.00 94.88 183 VAL A O 1
ATOM 1406 N N . VAL A 1 184 ? -10.324 1.511 7.511 1.00 94.44 184 VAL A N 1
ATOM 1407 C CA . VAL A 1 184 ? -11.195 0.365 7.224 1.00 94.44 184 VAL A CA 1
ATOM 1408 C C . VAL A 1 184 ? -12.031 0.598 5.965 1.00 94.44 184 VAL A C 1
ATOM 1410 O O . VAL A 1 184 ? -12.216 -0.332 5.187 1.00 94.44 184 VAL A O 1
ATOM 1413 N N . HIS A 1 185 ? -12.488 1.826 5.704 1.00 89.06 185 HIS A N 1
ATOM 1414 C CA . HIS A 1 185 ? -13.229 2.129 4.472 1.00 89.06 185 HIS A CA 1
ATOM 1415 C C . HIS A 1 185 ? -12.395 1.934 3.200 1.00 89.06 185 HIS A C 1
ATOM 1417 O O . HIS A 1 185 ? -12.956 1.658 2.141 1.00 89.06 185 HIS A O 1
ATOM 1423 N N . GLN A 1 186 ? -11.072 2.060 3.298 1.00 92.62 186 GLN A N 1
ATOM 1424 C CA . GLN A 1 186 ? -10.163 1.844 2.173 1.00 92.62 186 GLN A CA 1
ATOM 1425 C C . GLN A 1 186 ? -9.840 0.357 1.992 1.00 92.62 186 GLN A C 1
ATOM 1427 O O . GLN A 1 186 ? -9.762 -0.122 0.863 1.00 92.62 186 GLN A O 1
ATOM 1432 N N . GLU A 1 187 ? -9.671 -0.387 3.091 1.00 93.12 187 GLU A N 1
ATOM 1433 C CA . GLU A 1 187 ? -9.386 -1.823 3.044 1.00 93.12 187 GLU A CA 1
ATOM 1434 C C . GLU A 1 187 ? -10.107 -2.595 4.173 1.00 93.12 187 GLU A C 1
ATOM 1436 O O . GLU A 1 187 ? -9.512 -2.896 5.216 1.00 93.12 187 GLU A O 1
ATOM 1441 N N . PRO A 1 188 ? -11.391 -2.960 3.969 1.00 93.19 188 PRO A N 1
ATOM 1442 C CA . PRO A 1 188 ? -12.219 -3.621 4.982 1.00 93.19 188 PRO A CA 1
ATOM 1443 C C . PRO A 1 188 ? -11.956 -5.128 5.106 1.00 93.19 188 PRO A C 1
ATOM 1445 O O . PRO A 1 188 ? -12.564 -5.805 5.931 1.00 93.19 188 PRO A O 1
ATOM 1448 N N . ARG A 1 189 ? -11.076 -5.699 4.273 1.00 91.56 189 ARG A N 1
ATOM 1449 C CA . ARG A 1 189 ? -10.763 -7.140 4.301 1.00 91.56 189 ARG A CA 1
ATOM 1450 C C . ARG A 1 189 ? -9.704 -7.512 5.337 1.00 91.56 189 ARG A C 1
ATOM 1452 O O . ARG A 1 189 ? -9.467 -8.697 5.555 1.00 91.56 189 ARG A O 1
ATOM 1459 N N . LEU A 1 190 ? -9.064 -6.524 5.953 1.00 93.81 190 LEU A N 1
ATOM 1460 C CA . LEU A 1 190 ? -8.021 -6.713 6.955 1.00 93.81 190 LEU A CA 1
ATOM 1461 C C . LEU A 1 190 ? -8.576 -6.593 8.369 1.00 93.81 190 LEU A C 1
ATOM 1463 O O . LEU A 1 190 ? -9.517 -5.833 8.603 1.00 93.81 190 LEU A O 1
ATOM 1467 N N . ASN A 1 191 ? -7.951 -7.285 9.328 1.00 96.19 191 ASN A N 1
ATOM 1468 C CA . ASN A 1 191 ? -8.135 -6.886 10.716 1.00 96.19 191 ASN A CA 1
ATOM 1469 C C . ASN A 1 191 ? -7.295 -5.640 10.976 1.00 96.19 191 ASN A C 1
ATOM 1471 O O . ASN A 1 191 ? -6.130 -5.548 10.567 1.00 96.19 191 ASN A O 1
ATOM 1475 N N . TRP A 1 192 ? -7.888 -4.710 11.706 1.00 97.94 192 TRP A N 1
ATOM 1476 C CA . TRP A 1 192 ? -7.249 -3.474 12.114 1.00 97.94 192 TRP A CA 1
ATOM 1477 C C . TRP A 1 192 ? -7.360 -3.316 13.621 1.00 97.94 192 TRP A C 1
ATOM 1479 O O . TRP A 1 192 ? -8.353 -3.705 14.238 1.00 97.94 192 TRP A O 1
ATOM 1489 N N . ALA A 1 193 ? -6.346 -2.714 14.223 1.00 97.88 193 ALA A N 1
ATOM 1490 C CA . ALA A 1 193 ? -6.437 -2.209 15.579 1.00 97.88 193 ALA A CA 1
ATOM 1491 C C . ALA A 1 193 ? -5.783 -0.835 15.653 1.00 97.88 193 ALA A C 1
ATOM 1493 O O . ALA A 1 193 ? -4.749 -0.590 15.031 1.00 97.88 193 ALA A O 1
ATOM 1494 N N . ILE A 1 194 ? -6.392 0.054 16.426 1.00 97.94 194 ILE A N 1
ATOM 1495 C CA . ILE A 1 194 ? -5.823 1.345 16.782 1.00 97.94 194 ILE A CA 1
ATOM 1496 C C . ILE A 1 194 ? -5.843 1.481 18.297 1.00 97.94 194 ILE A C 1
ATOM 1498 O O . ILE A 1 194 ? -6.795 1.056 18.956 1.00 97.94 194 ILE A O 1
ATOM 1502 N N . ALA A 1 195 ? -4.788 2.045 18.864 1.00 97.38 195 ALA A N 1
ATOM 1503 C CA . ALA A 1 195 ? -4.658 2.130 20.304 1.00 97.38 195 ALA A CA 1
ATOM 1504 C C . ALA A 1 195 ? -3.891 3.362 20.749 1.00 97.38 195 ALA A C 1
ATOM 1506 O O . ALA A 1 195 ? -2.922 3.758 20.105 1.00 97.38 195 ALA A O 1
ATOM 1507 N N . ASP A 1 196 ? -4.284 3.893 21.901 1.00 97.25 196 ASP A N 1
ATOM 1508 C CA . ASP A 1 196 ? -3.476 4.847 22.647 1.00 97.25 196 ASP A CA 1
ATOM 1509 C C . ASP A 1 196 ? -2.546 4.073 23.582 1.00 97.25 196 ASP A C 1
ATOM 1511 O O . ASP A 1 196 ? -2.985 3.342 24.483 1.00 97.25 196 ASP A O 1
ATOM 1515 N N . ARG A 1 197 ? -1.245 4.219 23.347 1.00 92.94 197 ARG A N 1
ATOM 1516 C CA . ARG A 1 197 ? -0.188 3.662 24.186 1.00 92.94 197 ARG A CA 1
ATOM 1517 C C . ARG A 1 197 ? 0.019 4.511 25.435 1.00 92.94 197 ARG A C 1
ATOM 1519 O O . ARG A 1 197 ? -0.358 5.680 25.500 1.00 92.94 197 ARG A O 1
ATOM 1526 N N . SER A 1 198 ? 0.632 3.906 26.448 1.00 89.31 198 SER A N 1
ATOM 1527 C CA . SER A 1 198 ? 0.952 4.572 27.718 1.00 89.31 198 SER A CA 1
ATOM 1528 C C . SER A 1 198 ? 1.936 5.741 27.565 1.00 89.31 198 SER A C 1
ATOM 1530 O O . SER A 1 198 ? 1.956 6.626 28.415 1.00 89.31 198 SER A O 1
ATOM 1532 N N . ASP A 1 199 ? 2.705 5.776 26.474 1.00 88.75 199 ASP A N 1
ATOM 1533 C CA . ASP A 1 199 ? 3.614 6.868 26.101 1.00 88.75 199 ASP A CA 1
ATOM 1534 C C . ASP A 1 199 ? 2.905 8.070 25.439 1.00 88.75 199 ASP A C 1
ATOM 1536 O O . ASP A 1 199 ? 3.557 9.042 25.059 1.00 88.75 199 ASP A O 1
ATOM 1540 N N . GLY A 1 200 ? 1.574 8.020 25.304 1.00 89.38 200 GLY A N 1
ATOM 1541 C CA . GLY A 1 200 ? 0.765 9.065 24.678 1.00 89.38 200 GLY A CA 1
ATOM 1542 C C . GLY A 1 200 ? 0.709 8.992 23.151 1.00 89.38 200 GLY A C 1
ATOM 1543 O O . GLY A 1 200 ? 0.108 9.866 22.528 1.00 89.38 200 GLY A O 1
ATOM 1544 N N . THR A 1 201 ? 1.309 7.974 22.528 1.00 94.31 201 THR A N 1
ATOM 1545 C CA . THR A 1 201 ? 1.230 7.777 21.076 1.00 94.31 201 THR A CA 1
ATOM 1546 C C . THR A 1 201 ? -0.021 6.996 20.678 1.00 94.31 201 THR A C 1
ATOM 1548 O O . THR A 1 201 ? -0.415 6.037 21.341 1.00 94.31 201 THR A O 1
ATOM 1551 N N . THR A 1 202 ? -0.637 7.376 19.557 1.00 97.44 202 THR A N 1
ATOM 1552 C CA . THR A 1 202 ? -1.697 6.582 18.924 1.00 97.44 202 THR A CA 1
ATOM 1553 C C . THR A 1 202 ? -1.077 5.701 17.841 1.00 97.44 202 THR A C 1
ATOM 1555 O O . THR A 1 202 ? -0.510 6.21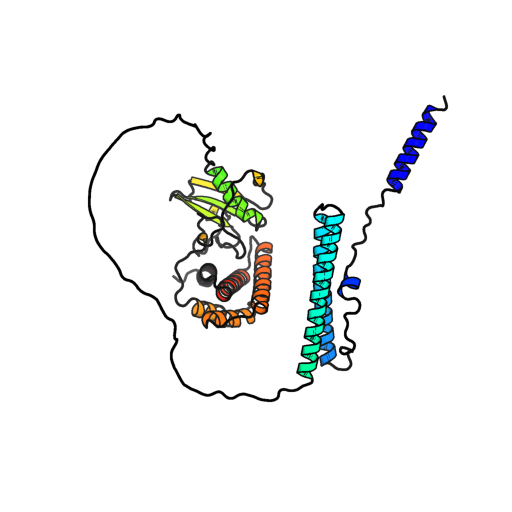8 16.879 1.00 97.44 202 THR A O 1
ATOM 1558 N N . VAL A 1 203 ? -1.182 4.379 17.969 1.00 97.62 203 VAL A N 1
ATOM 1559 C CA . VAL A 1 203 ? -0.608 3.411 17.021 1.00 97.62 203 VAL A CA 1
ATOM 1560 C C . VAL A 1 203 ? -1.707 2.703 16.241 1.00 97.62 203 VAL A C 1
ATOM 1562 O O . VAL A 1 203 ? -2.682 2.248 16.833 1.00 97.62 203 VAL A O 1
ATOM 1565 N N . LEU A 1 204 ? -1.526 2.589 14.924 1.00 98.31 204 LEU A N 1
ATOM 1566 C CA . LEU A 1 204 ? -2.388 1.836 14.014 1.00 98.31 204 LEU A CA 1
ATOM 1567 C C . LEU A 1 204 ? -1.654 0.587 13.512 1.00 98.31 204 LEU A C 1
ATOM 1569 O O . LEU A 1 204 ? -0.513 0.672 13.056 1.00 98.31 204 LEU A O 1
ATOM 1573 N N . VAL A 1 205 ? -2.320 -0.566 13.557 1.00 98.00 205 VAL A N 1
ATOM 1574 C CA . VAL A 1 205 ? -1.761 -1.850 13.119 1.00 98.00 205 VAL A CA 1
ATOM 1575 C C . VAL A 1 205 ? -2.762 -2.655 12.299 1.00 98.00 205 VAL A C 1
ATOM 1577 O O . VAL A 1 205 ? -3.972 -2.589 12.516 1.00 98.00 205 VAL A O 1
ATOM 1580 N N . THR A 1 206 ? -2.231 -3.484 11.405 1.00 97.50 206 THR A N 1
ATOM 1581 C CA . THR A 1 206 ? -2.944 -4.599 10.776 1.00 97.50 206 THR A CA 1
ATOM 1582 C C . THR A 1 206 ? -2.122 -5.873 10.938 1.00 97.50 206 THR A C 1
ATOM 1584 O O . THR A 1 206 ? -0.892 -5.824 11.010 1.00 97.50 206 THR A O 1
ATOM 1587 N N . ASP A 1 207 ? -2.790 -7.020 11.018 1.00 95.38 207 ASP A N 1
ATOM 1588 C CA . ASP A 1 207 ? -2.135 -8.326 11.101 1.00 95.38 207 ASP A CA 1
ATOM 1589 C C . ASP A 1 207 ? -1.819 -8.960 9.744 1.00 95.38 207 ASP A C 1
ATOM 1591 O O . ASP A 1 207 ? -1.395 -10.113 9.707 1.00 95.38 207 ASP A O 1
ATOM 1595 N N . LEU A 1 208 ? -1.911 -8.194 8.648 1.00 95.94 208 LEU A N 1
ATOM 1596 C CA . LEU A 1 208 ? -1.560 -8.684 7.315 1.00 95.94 208 LEU A CA 1
ATOM 1597 C C . LEU A 1 208 ? -0.160 -9.310 7.255 1.00 95.94 208 LEU A C 1
ATOM 1599 O O . LEU A 1 208 ? 0.004 -10.415 6.743 1.00 95.94 208 LEU A O 1
ATOM 1603 N N . ALA A 1 209 ? 0.849 -8.582 7.741 1.00 95.75 209 ALA A N 1
ATOM 1604 C CA . ALA A 1 209 ? 2.233 -9.043 7.757 1.00 95.75 209 ALA A CA 1
ATOM 1605 C C . ALA A 1 209 ? 3.072 -8.280 8.792 1.00 95.75 209 ALA A C 1
ATOM 1607 O O . ALA A 1 209 ? 3.583 -7.200 8.517 1.00 95.75 209 ALA A O 1
ATOM 1608 N N . HIS A 1 210 ? 3.248 -8.840 9.992 1.00 95.38 210 HIS A N 1
ATOM 1609 C CA . HIS A 1 210 ? 4.151 -8.307 11.031 1.00 95.38 210 HIS A CA 1
ATOM 1610 C C . HIS A 1 210 ? 3.862 -6.870 11.534 1.00 95.38 210 HIS A C 1
ATOM 1612 O O . HIS A 1 210 ? 4.675 -6.301 12.269 1.00 95.38 210 HIS A O 1
ATOM 1618 N N . GLY A 1 211 ? 2.717 -6.282 11.171 1.00 96.19 211 GLY A N 1
ATOM 1619 C CA . GLY A 1 211 ? 2.393 -4.875 11.429 1.00 96.19 211 GLY A CA 1
ATOM 1620 C C . GLY A 1 211 ? 2.671 -3.922 10.264 1.00 96.19 211 GLY A C 1
ATOM 1621 O O . GLY A 1 211 ? 2.430 -2.724 10.402 1.00 96.19 211 GLY A O 1
ATOM 1622 N N . TRP A 1 212 ? 3.160 -4.428 9.129 1.00 98.19 212 TRP A N 1
ATOM 1623 C CA . TRP A 1 212 ? 3.301 -3.660 7.896 1.00 98.19 212 TRP A CA 1
ATOM 1624 C C . TRP A 1 212 ? 1.935 -3.214 7.365 1.00 98.19 212 TRP A C 1
ATOM 1626 O O . TRP A 1 212 ? 1.004 -4.018 7.278 1.00 98.19 212 TRP A O 1
ATOM 1636 N N . VAL A 1 213 ? 1.838 -1.945 6.959 1.00 98.12 213 VAL A N 1
ATOM 1637 C CA . VAL A 1 213 ? 0.652 -1.401 6.292 1.00 98.12 213 VAL A CA 1
ATOM 1638 C C . VAL A 1 213 ? 0.876 -1.353 4.772 1.00 98.12 213 VAL A C 1
ATOM 1640 O O . VAL A 1 213 ? 1.845 -0.730 4.323 1.00 98.12 213 VAL A O 1
ATOM 1643 N N . PRO A 1 214 ? -0.011 -1.967 3.962 1.00 97.25 214 PRO A N 1
ATOM 1644 C CA . PRO A 1 214 ? 0.079 -1.945 2.502 1.00 97.25 214 PRO A CA 1
ATOM 1645 C C . PRO A 1 214 ? 0.160 -0.548 1.871 1.00 97.25 214 PRO A C 1
ATOM 1647 O O . PRO A 1 214 ? -0.352 0.425 2.431 1.00 97.25 214 PRO A O 1
ATOM 1650 N N . PRO A 1 215 ? 0.753 -0.418 0.671 1.00 95.44 215 PRO A N 1
ATOM 1651 C CA . PRO A 1 215 ? 0.622 0.794 -0.137 1.00 95.44 215 PRO A CA 1
ATOM 1652 C C . PRO A 1 215 ? -0.831 1.016 -0.571 1.00 95.44 215 PRO A C 1
ATOM 1654 O O . PRO A 1 215 ? -1.656 0.101 -0.524 1.00 95.44 215 PRO A O 1
ATOM 1657 N N . GLY A 1 216 ? -1.135 2.245 -0.991 1.00 90.88 216 GLY A N 1
ATOM 1658 C CA . GLY A 1 216 ? -2.476 2.639 -1.433 1.00 90.88 216 GLY A CA 1
ATOM 1659 C C . GLY A 1 216 ? -3.480 2.883 -0.302 1.00 90.88 216 GLY A C 1
ATOM 1660 O O . GLY A 1 216 ? -4.631 3.194 -0.581 1.00 90.88 216 GLY A O 1
ATOM 1661 N N . ILE A 1 217 ? -3.058 2.765 0.963 1.00 95.25 217 ILE A N 1
ATOM 1662 C CA . ILE A 1 217 ? -3.873 3.094 2.137 1.00 95.25 217 ILE A CA 1
ATOM 1663 C C . ILE A 1 217 ? -3.397 4.434 2.698 1.00 95.25 217 ILE A C 1
ATOM 1665 O O . ILE A 1 217 ? -2.282 4.537 3.225 1.00 95.25 217 ILE A O 1
ATOM 1669 N N . ALA A 1 218 ? -4.249 5.451 2.592 1.00 95.44 218 ALA A N 1
ATOM 1670 C CA . ALA A 1 218 ? -4.061 6.741 3.233 1.00 95.44 218 ALA A CA 1
ATOM 1671 C C . ALA A 1 218 ? -4.183 6.593 4.753 1.00 95.44 218 ALA A C 1
ATOM 1673 O O . ALA A 1 218 ? -5.094 5.929 5.255 1.00 95.44 218 ALA A O 1
ATOM 1674 N N . LEU A 1 219 ? -3.278 7.238 5.488 1.00 96.69 219 LEU A N 1
ATOM 1675 C CA . LEU A 1 219 ? -3.185 7.128 6.942 1.00 96.69 219 LEU A CA 1
ATOM 1676 C C . LEU A 1 219 ? -3.687 8.408 7.615 1.00 96.69 219 LEU A C 1
ATOM 1678 O O . LEU A 1 219 ? -3.350 9.495 7.141 1.00 96.69 219 LEU A O 1
ATOM 1682 N N . PRO A 1 220 ? -4.453 8.318 8.714 1.00 96.56 220 PRO A N 1
ATOM 1683 C CA . PRO A 1 220 ? -4.892 9.498 9.445 1.00 96.56 220 PRO A CA 1
ATOM 1684 C C . PRO A 1 220 ? -3.718 10.285 10.033 1.00 96.56 220 PRO A C 1
ATOM 1686 O O . PRO A 1 220 ? -2.753 9.713 10.537 1.00 96.56 220 PRO A O 1
ATOM 1689 N N . GLN A 1 221 ? -3.812 11.611 10.045 1.00 95.38 221 GLN A N 1
ATOM 1690 C CA . GLN A 1 221 ? -2.834 12.446 10.733 1.00 95.38 221 GLN A CA 1
ATOM 1691 C C . GLN A 1 221 ? -2.781 12.119 12.237 1.00 95.38 221 GLN A C 1
ATOM 1693 O O . GLN A 1 221 ? -3.810 11.963 12.891 1.00 95.38 221 GLN A O 1
ATOM 1698 N N . GLY A 1 222 ? -1.566 12.053 12.790 1.00 93.94 222 GLY A N 1
ATOM 1699 C CA . GLY A 1 222 ? -1.332 11.834 14.221 1.00 93.94 222 GLY A CA 1
ATOM 1700 C C . GLY A 1 222 ? -1.240 10.367 14.650 1.00 93.94 222 GLY A C 1
ATOM 1701 O O . GLY A 1 222 ? -0.937 10.114 15.814 1.00 93.94 222 GLY A O 1
ATOM 1702 N N . VAL A 1 223 ? -1.446 9.406 13.741 1.00 97.31 223 VAL A N 1
ATOM 1703 C CA . VAL A 1 223 ? -1.163 7.989 14.024 1.00 97.31 223 VAL A CA 1
ATOM 1704 C C . VAL A 1 223 ? 0.301 7.658 13.747 1.00 97.31 223 VAL A C 1
ATOM 1706 O O . VAL A 1 223 ? 0.941 8.262 12.886 1.00 97.31 223 VAL A O 1
ATOM 1709 N N . ARG A 1 224 ? 0.820 6.657 14.453 1.00 97.00 224 ARG A N 1
ATOM 1710 C CA . ARG A 1 224 ? 2.116 6.032 14.189 1.00 97.00 224 ARG A CA 1
ATOM 1711 C C . ARG A 1 224 ? 1.928 4.594 13.730 1.00 97.00 224 ARG A C 1
ATOM 1713 O O . ARG A 1 224 ? 1.002 3.910 14.168 1.00 97.00 224 ARG A O 1
ATOM 1720 N N . LEU A 1 225 ? 2.823 4.135 12.866 1.00 97.69 225 LEU A N 1
ATOM 1721 C CA . LEU A 1 225 ? 2.923 2.728 12.494 1.00 97.69 225 LEU A CA 1
ATOM 1722 C C . LEU A 1 225 ? 3.992 2.025 13.329 1.00 97.69 225 LEU A C 1
ATOM 1724 O O . LEU A 1 225 ? 4.824 2.661 13.977 1.00 97.69 225 LEU A O 1
ATOM 1728 N N . LEU A 1 226 ? 3.970 0.695 13.311 1.00 97.00 226 LEU A N 1
ATOM 1729 C CA . LEU A 1 226 ? 5.054 -0.093 13.882 1.00 97.00 226 LEU A CA 1
ATOM 1730 C C . LEU A 1 226 ? 6.312 0.021 13.020 1.00 97.00 226 LEU A C 1
ATOM 1732 O O . LEU A 1 226 ? 6.242 -0.011 11.790 1.00 97.00 226 LEU A O 1
ATOM 1736 N N . GLU A 1 227 ? 7.468 0.081 13.676 1.00 96.50 227 GLU A N 1
ATOM 1737 C CA . GLU A 1 227 ? 8.758 0.005 12.996 1.00 96.50 227 GLU A CA 1
ATOM 1738 C C . GLU A 1 227 ? 8.969 -1.382 12.363 1.00 96.50 227 GLU A C 1
ATOM 1740 O O . GLU A 1 227 ? 8.442 -2.376 12.889 1.00 96.50 227 GLU A O 1
ATOM 1745 N N . PRO A 1 228 ? 9.765 -1.486 11.283 1.00 97.69 228 PRO A N 1
ATOM 1746 C CA . PRO A 1 228 ? 10.115 -2.759 10.668 1.00 97.69 228 PRO A CA 1
ATOM 1747 C C . PRO A 1 228 ? 10.669 -3.778 11.666 1.00 97.69 228 PRO A C 1
ATOM 1749 O O . PRO A 1 228 ? 11.762 -3.634 12.216 1.00 97.69 228 PRO A O 1
ATOM 1752 N N . GLU A 1 229 ? 9.938 -4.873 11.863 1.00 96.06 229 GLU A N 1
ATOM 1753 C CA . GLU A 1 229 ? 10.367 -5.993 12.702 1.00 96.06 229 GLU A CA 1
ATOM 1754 C C . GLU A 1 229 ? 9.562 -7.251 12.379 1.00 96.06 229 GLU A C 1
ATOM 1756 O O . GLU A 1 229 ? 8.425 -7.174 11.918 1.00 96.06 229 GLU A O 1
ATOM 1761 N N . ARG A 1 230 ? 10.124 -8.429 12.662 1.00 94.25 230 ARG A N 1
ATOM 1762 C CA . ARG A 1 230 ? 9.382 -9.689 12.572 1.00 94.25 230 ARG A CA 1
ATOM 1763 C C . ARG A 1 230 ? 8.529 -9.861 13.823 1.00 94.25 230 ARG A C 1
ATOM 1765 O O . ARG A 1 230 ? 9.056 -10.136 14.895 1.00 94.25 230 ARG A O 1
ATOM 1772 N N . ARG A 1 231 ? 7.211 -9.746 13.669 1.00 93.25 231 ARG A N 1
ATOM 1773 C CA . ARG A 1 231 ? 6.233 -9.948 14.750 1.00 93.25 231 ARG A CA 1
ATOM 1774 C C . ARG A 1 231 ? 5.186 -10.975 14.346 1.00 93.25 231 ARG A C 1
ATOM 1776 O O . ARG A 1 231 ? 4.831 -11.065 13.176 1.00 93.25 231 ARG A O 1
ATOM 1783 N N . GLY A 1 232 ? 4.701 -11.759 15.297 1.00 88.94 232 GLY A N 1
ATOM 1784 C CA . GLY A 1 232 ? 3.600 -12.696 15.080 1.00 88.94 232 GLY A CA 1
ATOM 1785 C C . GLY A 1 232 ? 2.364 -12.292 15.875 1.00 88.94 232 GLY A C 1
ATOM 1786 O O . GLY A 1 232 ? 2.452 -11.498 16.808 1.00 88.94 232 GLY A O 1
ATOM 1787 N N . GLY A 1 233 ? 1.227 -12.895 15.540 1.00 89.19 233 GLY A N 1
ATOM 1788 C CA . GLY A 1 233 ? -0.025 -12.713 16.271 1.00 89.19 233 GLY A CA 1
ATOM 1789 C C . GLY A 1 233 ? -1.032 -11.815 15.558 1.00 89.19 233 GLY A C 1
ATOM 1790 O O . GLY A 1 233 ? -0.771 -11.269 14.491 1.00 89.19 233 GLY A O 1
ATOM 1791 N N . LYS A 1 234 ? -2.216 -11.717 16.165 1.00 91.75 234 LYS A N 1
ATOM 1792 C CA . LYS A 1 234 ? -3.340 -10.909 15.672 1.00 91.75 234 LYS A CA 1
ATOM 1793 C C . LYS A 1 234 ? -3.108 -9.421 15.935 1.00 91.75 234 LYS A C 1
ATOM 1795 O O . LYS A 1 234 ? -2.287 -9.075 16.783 1.00 91.75 234 LYS A O 1
ATOM 1800 N N . ALA A 1 235 ? -3.913 -8.559 15.313 1.00 91.81 235 ALA A N 1
ATOM 1801 C CA . ALA A 1 235 ? -3.805 -7.102 15.445 1.00 91.81 235 ALA A CA 1
ATOM 1802 C C . ALA A 1 235 ? -3.722 -6.626 16.914 1.00 91.81 235 ALA A C 1
ATOM 1804 O O . ALA A 1 235 ? -2.865 -5.816 17.254 1.00 91.81 235 ALA A O 1
ATOM 1805 N N . ALA A 1 236 ? -4.517 -7.215 17.816 1.00 91.12 236 ALA A N 1
ATOM 1806 C CA . ALA A 1 236 ? -4.480 -6.914 19.252 1.00 91.12 236 ALA A CA 1
ATOM 1807 C C . ALA A 1 236 ? -3.107 -7.155 19.910 1.00 91.12 236 ALA A C 1
ATOM 1809 O O . ALA A 1 236 ? -2.686 -6.387 20.767 1.00 91.12 236 ALA A O 1
ATOM 1810 N N . ALA A 1 237 ? -2.402 -8.217 19.512 1.00 92.00 237 ALA A N 1
ATOM 1811 C CA . ALA A 1 237 ? -1.093 -8.557 20.067 1.00 92.00 237 ALA A CA 1
ATOM 1812 C C . ALA A 1 237 ? 0.014 -7.626 19.547 1.00 92.00 237 ALA A C 1
ATOM 1814 O O . ALA A 1 237 ? 0.984 -7.373 20.255 1.00 92.00 237 ALA A O 1
ATOM 1815 N N . LEU A 1 238 ? -0.141 -7.099 18.326 1.00 93.38 238 LEU A N 1
ATOM 1816 C CA . LEU A 1 238 ? 0.824 -6.192 17.699 1.00 93.38 238 LEU A CA 1
ATOM 1817 C C . LEU A 1 238 ? 0.827 -4.793 18.333 1.00 93.38 238 LEU A C 1
ATOM 1819 O O . LEU A 1 238 ? 1.848 -4.107 18.302 1.00 93.38 238 LEU A O 1
ATOM 1823 N N . VAL A 1 239 ? -0.294 -4.370 18.921 1.00 91.25 239 VAL A N 1
ATOM 1824 C CA . VAL A 1 239 ? -0.400 -3.080 19.617 1.00 91.25 239 VAL A CA 1
ATOM 1825 C C . VAL A 1 239 ? 0.551 -3.000 20.819 1.00 91.25 239 VAL A C 1
ATOM 1827 O O . VAL A 1 239 ? 1.192 -1.960 21.005 1.00 91.25 239 VAL A O 1
ATOM 1830 N N . GLY A 1 240 ? 0.678 -4.089 21.586 1.00 85.31 240 GLY A N 1
ATOM 1831 C CA . GLY A 1 240 ? 1.417 -4.132 22.851 1.00 85.31 240 GLY A CA 1
ATOM 1832 C C . GLY A 1 240 ? 0.603 -3.608 24.040 1.00 85.31 240 GLY A C 1
ATOM 1833 O O . GLY A 1 240 ? -0.627 -3.627 24.020 1.00 85.31 240 GLY A O 1
ATOM 1834 N N . GLU A 1 241 ? 1.284 -3.153 25.094 1.00 85.75 241 GLU A N 1
ATOM 1835 C CA . GLU A 1 241 ? 0.628 -2.536 26.254 1.00 85.75 241 GLU A CA 1
ATOM 1836 C C . GLU A 1 241 ? -0.019 -1.197 25.863 1.00 85.75 241 GLU A C 1
ATOM 1838 O O . GLU A 1 241 ? 0.646 -0.272 25.393 1.00 85.75 241 GLU A O 1
ATOM 1843 N N . SER A 1 242 ? -1.333 -1.088 26.061 1.00 87.38 242 SER A N 1
ATOM 1844 C CA . SER A 1 242 ? -2.125 0.082 25.669 1.00 87.38 242 SER A CA 1
ATOM 1845 C C . SER A 1 242 ? -3.101 0.492 26.761 1.00 87.38 242 SER A C 1
ATOM 1847 O O . SER A 1 242 ? -3.685 -0.366 27.424 1.00 87.38 242 SER A O 1
ATOM 1849 N N . ALA A 1 243 ? -3.343 1.796 26.888 1.00 84.25 243 ALA A N 1
ATOM 1850 C CA . ALA A 1 243 ? -4.370 2.327 27.779 1.00 84.25 243 ALA A CA 1
ATOM 1851 C C . ALA A 1 243 ? -5.778 2.133 27.195 1.00 84.25 243 ALA A C 1
ATOM 1853 O O . ALA A 1 243 ? -6.728 1.880 27.937 1.00 84.25 243 ALA A O 1
ATOM 1854 N N . ARG A 1 244 ? -5.916 2.243 25.866 1.00 94.06 244 ARG A N 1
ATOM 1855 C CA . ARG A 1 244 ? -7.174 2.041 25.133 1.00 94.06 244 ARG A CA 1
ATOM 1856 C C . ARG A 1 244 ? -6.901 1.414 23.780 1.00 94.06 244 ARG A C 1
ATOM 1858 O O . ARG A 1 244 ? -5.921 1.771 23.135 1.00 94.06 244 ARG A O 1
ATOM 1865 N N . ILE A 1 245 ? -7.786 0.525 23.346 1.00 95.56 245 ILE A N 1
ATOM 1866 C CA . ILE A 1 245 ? -7.702 -0.151 22.054 1.00 95.56 245 ILE A CA 1
ATOM 1867 C C . ILE A 1 245 ? -9.095 -0.259 21.435 1.00 95.56 245 ILE A C 1
ATOM 1869 O O . ILE A 1 245 ? -10.061 -0.615 22.110 1.00 95.56 245 ILE A O 1
ATOM 1873 N N . VAL A 1 246 ? -9.183 0.034 20.141 1.00 96.00 246 VAL A N 1
ATOM 1874 C CA . VAL A 1 246 ? -10.352 -0.214 19.297 1.00 96.00 246 VAL A CA 1
ATOM 1875 C C . VAL A 1 246 ? -9.910 -1.142 18.173 1.00 96.00 246 VAL A C 1
ATOM 1877 O O . VAL A 1 246 ? -8.835 -0.970 17.599 1.00 96.00 246 VAL A O 1
ATOM 1880 N N . MET A 1 247 ? -10.723 -2.152 17.878 1.00 95.94 247 MET A N 1
ATOM 1881 C CA . MET A 1 247 ? -10.412 -3.174 16.883 1.00 95.94 247 MET A CA 1
ATOM 1882 C C . MET A 1 247 ? -11.527 -3.282 15.856 1.00 95.94 247 MET A C 1
ATOM 1884 O O . MET A 1 247 ? -12.680 -2.961 16.139 1.00 95.94 247 MET A O 1
ATOM 1888 N N . TYR A 1 248 ? -11.154 -3.779 14.688 1.00 95.94 248 TYR A N 1
ATOM 1889 C CA . TYR A 1 248 ? -12.047 -4.136 13.604 1.00 95.94 248 TYR A CA 1
ATOM 1890 C C . TYR A 1 248 ? -11.624 -5.493 13.047 1.00 95.94 248 TYR A C 1
ATOM 1892 O O . TYR A 1 248 ? -10.455 -5.687 12.701 1.00 95.94 248 TYR A O 1
ATOM 1900 N N . ALA A 1 249 ? -12.575 -6.410 12.934 1.00 94.75 249 ALA A N 1
ATOM 1901 C CA . ALA A 1 249 ? -12.481 -7.588 12.092 1.00 94.75 249 ALA A CA 1
ATOM 1902 C C . ALA A 1 249 ? -13.341 -7.399 10.827 1.00 94.75 249 ALA A C 1
ATOM 1904 O O . ALA A 1 249 ? -14.350 -6.688 10.868 1.00 94.75 249 ALA A O 1
ATOM 1905 N N . PRO A 1 250 ? -12.992 -8.050 9.702 1.00 90.94 250 PRO A N 1
ATOM 1906 C CA . PRO A 1 250 ? -13.777 -7.971 8.477 1.00 90.94 250 PRO A CA 1
ATOM 1907 C C . PRO A 1 250 ? -15.261 -8.277 8.708 1.00 90.94 250 PRO A C 1
ATOM 1909 O O . PRO A 1 250 ? -15.626 -9.370 9.142 1.00 90.94 250 PRO A O 1
ATOM 1912 N N . GLY A 1 251 ? -16.114 -7.304 8.381 1.00 85.56 251 GLY A N 1
ATOM 1913 C CA . GLY A 1 251 ? -17.568 -7.378 8.562 1.00 85.56 251 GLY A CA 1
ATOM 1914 C C . GLY A 1 251 ? -18.109 -6.717 9.835 1.00 85.56 251 GLY A C 1
ATOM 1915 O O . GLY A 1 251 ? -19.329 -6.593 9.958 1.00 85.56 251 GLY A O 1
ATOM 1916 N N . ASP A 1 252 ? -17.249 -6.249 10.743 1.00 89.81 252 ASP A N 1
ATOM 1917 C CA . ASP A 1 252 ? -17.683 -5.478 11.910 1.00 89.81 252 ASP A CA 1
ATOM 1918 C C . ASP A 1 252 ? -18.336 -4.149 11.487 1.00 89.81 252 ASP A C 1
ATOM 1920 O O . ASP A 1 252 ? -18.018 -3.552 10.457 1.00 89.81 252 ASP A O 1
ATOM 1924 N N . SER A 1 253 ? -19.285 -3.666 12.288 1.00 83.44 253 SER A N 1
ATOM 1925 C CA . SER A 1 253 ? -19.929 -2.366 12.063 1.00 83.44 253 SER A CA 1
ATOM 1926 C C . SER A 1 253 ? -19.155 -1.258 12.779 1.00 83.44 253 SER A C 1
ATOM 1928 O O . SER A 1 253 ? -18.866 -1.389 13.964 1.00 83.44 253 SER A O 1
ATOM 1930 N N . LEU A 1 254 ? -18.867 -0.151 12.087 1.00 74.31 254 LEU A N 1
ATOM 1931 C CA . LEU A 1 254 ? -18.051 0.961 12.604 1.00 74.31 254 LEU A CA 1
ATOM 1932 C C . LEU A 1 254 ? -18.835 2.252 12.909 1.00 74.31 254 LEU A C 1
ATOM 1934 O O . LEU A 1 254 ? -18.240 3.319 13.003 1.00 74.31 254 LEU A O 1
ATOM 1938 N N . GLY A 1 255 ? -20.158 2.175 13.082 1.00 67.44 255 GLY A N 1
ATOM 1939 C CA . GLY A 1 255 ? -21.014 3.370 13.192 1.00 67.44 255 GLY A CA 1
ATOM 1940 C C . GLY A 1 255 ? -21.337 3.988 11.823 1.00 67.44 255 GLY A C 1
ATOM 1941 O O . GLY A 1 255 ? -20.912 3.459 10.792 1.00 67.44 255 GLY A O 1
ATOM 1942 N N . ARG A 1 256 ? -22.157 5.050 11.773 1.00 57.72 256 ARG A N 1
ATOM 1943 C CA . ARG A 1 256 ? -22.526 5.707 10.506 1.00 57.72 256 ARG A CA 1
ATOM 1944 C C . ARG A 1 256 ? -21.456 6.740 10.135 1.00 57.72 256 ARG A C 1
ATOM 1946 O O . ARG A 1 256 ? -20.932 7.442 10.982 1.00 57.72 256 ARG A O 1
ATOM 1953 N N . LEU A 1 257 ? -21.158 6.846 8.840 1.00 52.44 257 LEU A N 1
ATOM 1954 C CA . LEU A 1 257 ? -20.142 7.750 8.282 1.00 52.44 257 LEU A CA 1
ATOM 1955 C C . LEU A 1 257 ? -20.325 9.229 8.663 1.00 52.44 257 LEU A C 1
ATOM 1957 O O . LEU A 1 257 ? -19.335 9.923 8.869 1.00 52.44 257 LEU A O 1
ATOM 1961 N N . ASP A 1 258 ? -21.572 9.684 8.789 1.00 55.16 258 ASP A N 1
ATOM 1962 C CA . ASP A 1 258 ? -21.909 11.065 9.165 1.00 55.16 258 ASP A CA 1
ATOM 1963 C C . ASP A 1 258 ? -21.649 11.368 10.653 1.00 55.16 258 ASP A C 1
ATOM 1965 O O . ASP A 1 258 ? -21.738 12.523 11.069 1.00 55.16 258 ASP A O 1
ATOM 1969 N N . ASP A 1 259 ? -21.341 10.348 11.462 1.00 56.59 259 ASP A N 1
ATOM 1970 C CA . ASP A 1 259 ? -21.126 10.494 12.904 1.00 56.59 259 ASP A CA 1
ATOM 1971 C C . ASP A 1 259 ? -19.725 11.051 13.225 1.00 56.59 259 ASP A C 1
ATOM 1973 O O . ASP A 1 259 ? -19.439 11.395 14.372 1.00 56.59 259 ASP A O 1
ATOM 1977 N N . PHE A 1 260 ? -18.840 11.151 12.226 1.00 62.75 260 PHE A N 1
ATOM 1978 C CA . PHE A 1 260 ? -17.425 11.428 12.435 1.00 62.75 260 PHE A CA 1
ATOM 1979 C C . PHE A 1 260 ? -16.964 12.748 11.816 1.00 62.75 260 PHE A C 1
ATOM 1981 O O . PHE A 1 260 ? -17.293 13.086 10.681 1.00 62.75 260 PHE A O 1
ATOM 1988 N N . ALA A 1 261 ? -16.121 13.471 12.556 1.00 70.19 261 ALA A N 1
ATOM 1989 C CA . ALA A 1 261 ? -15.419 14.640 12.042 1.00 70.19 261 ALA A CA 1
ATOM 1990 C C . ALA A 1 261 ? -14.537 14.293 10.822 1.00 70.19 261 ALA A C 1
ATOM 1992 O O . ALA A 1 261 ? -14.084 13.157 10.646 1.00 70.19 261 ALA A O 1
ATOM 1993 N N . GLU A 1 262 ? -14.241 15.288 9.986 1.00 80.44 262 GLU A N 1
ATOM 1994 C CA . GLU A 1 262 ? -13.327 15.099 8.859 1.00 80.44 262 GLU A CA 1
ATOM 1995 C C . GLU A 1 262 ? -11.942 14.641 9.353 1.00 80.44 262 GLU A C 1
ATOM 1997 O O . GLU A 1 262 ? -11.397 15.154 10.333 1.00 80.44 262 GLU A O 1
ATOM 2002 N N . THR A 1 263 ? -11.367 13.643 8.681 1.00 87.75 263 THR A N 1
ATOM 2003 C CA . THR A 1 263 ? -10.058 13.082 9.030 1.00 87.75 263 THR A CA 1
ATOM 2004 C C . THR A 1 263 ? -9.070 13.358 7.909 1.00 87.75 263 THR A C 1
ATOM 2006 O O . THR A 1 263 ? -9.245 12.896 6.785 1.00 87.75 263 THR A O 1
ATOM 2009 N N . LYS A 1 264 ? -8.011 14.107 8.223 1.00 92.06 264 LYS A N 1
ATOM 2010 C CA . LYS A 1 264 ? -6.965 14.457 7.262 1.00 92.06 264 LYS A CA 1
ATOM 2011 C C . LYS A 1 264 ? -5.975 13.304 7.085 1.00 92.06 264 LYS A C 1
ATOM 2013 O O . LYS A 1 264 ? -5.491 12.751 8.072 1.00 92.06 264 LYS A O 1
ATOM 2018 N N . ALA A 1 265 ? -5.635 12.990 5.837 1.00 92.62 265 ALA A N 1
ATOM 2019 C CA . ALA A 1 265 ? -4.565 12.050 5.513 1.00 92.62 265 ALA A CA 1
ATOM 2020 C C . ALA A 1 265 ? -3.172 12.671 5.734 1.00 92.62 265 ALA A C 1
ATOM 2022 O O . ALA A 1 265 ? -2.970 13.864 5.500 1.00 92.62 265 ALA A O 1
ATOM 2023 N N . SER A 1 266 ? -2.197 11.862 6.145 1.00 92.50 266 SER A N 1
ATOM 2024 C CA . SER A 1 266 ? -0.797 12.268 6.291 1.00 92.50 266 SER A CA 1
ATOM 2025 C C . SER A 1 266 ? 0.157 11.126 5.945 1.00 92.50 266 SER A C 1
ATOM 2027 O O . SER A 1 266 ? -0.048 9.986 6.359 1.00 92.50 266 SER A O 1
ATOM 2029 N N . VAL A 1 267 ? 1.242 11.448 5.238 1.00 91.94 267 VAL A N 1
ATOM 2030 C CA . VAL A 1 267 ? 2.350 10.514 4.969 1.00 91.94 267 VAL A CA 1
ATOM 2031 C C . VAL A 1 267 ? 3.277 10.335 6.175 1.00 91.94 267 VAL A C 1
ATOM 2033 O O . VAL A 1 267 ? 3.995 9.343 6.237 1.00 91.94 267 VAL A O 1
ATOM 2036 N N . GLN A 1 268 ? 3.213 11.232 7.170 1.00 93.75 268 GLN A N 1
ATOM 2037 C CA . GLN A 1 268 ? 4.110 11.242 8.337 1.00 93.75 268 GLN A CA 1
ATOM 2038 C C . GLN A 1 268 ? 4.107 9.924 9.118 1.00 93.75 268 GLN A C 1
ATOM 2040 O O . GLN A 1 268 ? 5.113 9.535 9.694 1.00 93.75 268 GLN A O 1
ATOM 2045 N N . ALA A 1 269 ? 2.990 9.192 9.115 1.00 94.94 269 ALA A N 1
ATOM 2046 C CA . ALA A 1 269 ? 2.894 7.896 9.784 1.00 94.94 269 ALA A CA 1
ATOM 2047 C C . ALA A 1 269 ? 3.851 6.832 9.198 1.00 94.94 269 ALA A C 1
ATOM 2049 O O . ALA A 1 269 ? 4.150 5.846 9.871 1.00 94.94 269 ALA A O 1
ATOM 2050 N N . ARG A 1 270 ? 4.322 7.025 7.957 1.00 97.38 270 ARG A N 1
ATOM 2051 C CA . ARG A 1 270 ? 5.305 6.171 7.272 1.00 97.38 270 ARG A CA 1
ATOM 2052 C C . ARG A 1 270 ? 6.750 6.642 7.458 1.00 97.38 270 ARG A C 1
ATOM 2054 O O . ARG A 1 270 ? 7.654 5.967 6.974 1.00 97.38 270 ARG A O 1
ATOM 2061 N N . GLU A 1 271 ? 6.986 7.774 8.121 1.00 97.25 271 GLU A N 1
ATOM 2062 C CA . GLU A 1 271 ? 8.344 8.262 8.364 1.00 97.25 271 GLU A CA 1
ATOM 2063 C C . GLU A 1 271 ? 9.136 7.258 9.211 1.00 97.25 271 GLU A C 1
ATOM 2065 O O . GLU A 1 271 ? 8.685 6.781 10.251 1.00 97.25 271 GLU A O 1
ATOM 2070 N N . LEU A 1 272 ? 10.335 6.941 8.734 1.00 97.12 272 LEU A N 1
ATOM 2071 C CA . LEU A 1 272 ? 11.327 6.078 9.366 1.00 97.12 272 LEU A CA 1
ATOM 2072 C C . LEU A 1 272 ? 12.704 6.730 9.181 1.00 97.12 272 LEU A C 1
ATOM 2074 O O . LEU A 1 272 ? 12.832 7.619 8.333 1.00 97.12 272 LEU A O 1
ATOM 2078 N N . PRO A 1 273 ? 13.745 6.292 9.914 1.00 97.31 273 PRO A N 1
ATOM 2079 C CA . PRO A 1 273 ? 15.112 6.699 9.613 1.00 97.31 273 PRO A CA 1
ATOM 2080 C C . PRO A 1 273 ? 15.431 6.502 8.127 1.00 97.31 273 PRO A C 1
ATOM 2082 O O . PRO A 1 273 ? 15.082 5.472 7.541 1.00 97.31 273 PRO A O 1
ATOM 2085 N N . SER A 1 274 ? 16.057 7.505 7.515 1.00 95.38 274 SER A N 1
ATOM 2086 C CA . SER A 1 274 ? 16.410 7.459 6.098 1.00 95.38 274 SER A CA 1
ATOM 2087 C C . SER A 1 274 ? 17.463 6.387 5.839 1.00 95.38 274 SER A C 1
ATOM 2089 O O . SER A 1 274 ? 18.479 6.328 6.531 1.00 95.38 274 SER A O 1
ATOM 2091 N N . ILE A 1 275 ? 17.231 5.573 4.815 1.00 95.88 275 ILE A N 1
ATOM 2092 C CA . ILE A 1 275 ? 18.213 4.637 4.279 1.00 95.88 275 ILE A CA 1
ATOM 2093 C C . ILE A 1 275 ? 19.245 5.434 3.476 1.00 95.88 275 ILE A C 1
ATOM 2095 O O . ILE A 1 275 ? 18.891 6.225 2.596 1.00 95.88 275 ILE A O 1
ATOM 2099 N N . GLU A 1 276 ? 20.521 5.234 3.797 1.00 93.56 276 GLU A N 1
ATOM 2100 C CA . GLU A 1 276 ? 21.630 5.810 3.040 1.00 93.56 276 GLU A CA 1
ATOM 2101 C C . GLU A 1 276 ? 21.643 5.239 1.617 1.00 93.56 276 GLU A C 1
ATOM 2103 O O . GLU A 1 276 ? 21.475 4.040 1.426 1.00 93.56 276 GLU A O 1
ATOM 2108 N N . ASP A 1 277 ? 21.800 6.116 0.623 1.00 92.75 277 ASP A N 1
ATOM 2109 C CA . ASP A 1 277 ? 21.770 5.766 -0.802 1.00 92.75 277 ASP A CA 1
ATOM 2110 C C . ASP A 1 277 ? 20.565 4.881 -1.200 1.00 92.75 277 ASP A C 1
ATOM 2112 O O . ASP A 1 277 ? 20.691 3.818 -1.812 1.00 92.75 277 ASP A O 1
ATOM 2116 N N . LEU A 1 278 ? 19.357 5.343 -0.842 1.00 93.62 278 LEU A N 1
ATOM 2117 C CA . LEU A 1 278 ? 18.083 4.656 -1.096 1.00 93.62 278 LEU A CA 1
ATOM 2118 C C . LEU A 1 278 ? 17.961 4.108 -2.532 1.00 93.62 278 LEU A C 1
ATOM 2120 O O . LEU A 1 278 ? 17.464 3.000 -2.735 1.00 93.62 278 LEU A O 1
ATOM 2124 N N . GLY A 1 279 ? 18.409 4.877 -3.531 1.00 92.75 279 GLY A N 1
ATOM 2125 C CA . GLY A 1 279 ? 18.361 4.477 -4.938 1.00 92.75 279 GLY A CA 1
ATOM 2126 C C . GLY A 1 279 ? 19.291 3.304 -5.259 1.00 92.75 279 GLY A C 1
ATOM 2127 O O . GLY A 1 279 ? 18.893 2.374 -5.974 1.00 92.75 279 GLY A O 1
ATOM 2128 N N . TRP A 1 280 ? 20.510 3.311 -4.713 1.00 93.31 280 TRP A N 1
ATOM 2129 C CA . TRP A 1 280 ? 21.442 2.193 -4.836 1.00 93.31 280 TRP A CA 1
ATOM 2130 C C . TRP A 1 280 ? 20.913 0.943 -4.132 1.00 93.31 280 TRP A C 1
ATOM 2132 O O . TRP A 1 280 ? 20.845 -0.117 -4.759 1.00 93.31 280 TRP A O 1
ATOM 2142 N N . GLU A 1 281 ? 20.463 1.072 -2.882 1.00 97.12 281 GLU A N 1
ATOM 2143 C CA . GLU A 1 281 ? 19.919 -0.034 -2.080 1.00 97.12 281 GLU A CA 1
ATOM 2144 C C . GLU A 1 281 ? 18.720 -0.695 -2.775 1.00 97.12 281 GLU A C 1
ATOM 2146 O O . GLU A 1 281 ? 18.651 -1.920 -2.914 1.00 97.12 281 GLU A O 1
ATOM 2151 N N . LEU A 1 282 ? 17.795 0.112 -3.306 1.00 97.38 282 LEU A N 1
ATOM 2152 C CA . LEU A 1 282 ? 16.644 -0.385 -4.057 1.00 97.38 282 LEU A CA 1
ATOM 2153 C C . LEU A 1 282 ? 17.063 -1.083 -5.364 1.00 97.38 282 LEU A C 1
ATOM 2155 O O . LEU A 1 282 ? 16.518 -2.130 -5.730 1.00 97.38 282 LEU A O 1
ATOM 2159 N N . THR A 1 283 ? 18.060 -0.542 -6.067 1.00 95.19 283 THR A N 1
ATOM 2160 C CA . THR A 1 283 ? 18.613 -1.168 -7.277 1.00 95.19 283 THR A CA 1
ATOM 2161 C C . THR A 1 283 ? 19.229 -2.535 -6.973 1.00 95.19 283 THR A C 1
ATOM 2163 O O . THR A 1 283 ? 19.007 -3.481 -7.733 1.00 95.19 283 THR A O 1
ATOM 2166 N N . GLN A 1 284 ? 19.970 -2.665 -5.866 1.00 94.06 284 GLN A N 1
ATOM 2167 C CA . GLN A 1 284 ? 20.537 -3.946 -5.436 1.00 94.06 284 GLN A CA 1
ATOM 2168 C C . GLN A 1 284 ? 19.439 -4.938 -5.049 1.00 94.06 284 GLN A C 1
ATOM 2170 O O . GLN A 1 284 ? 19.448 -6.081 -5.504 1.00 94.06 284 GLN A O 1
ATOM 2175 N N . ALA A 1 285 ? 18.453 -4.496 -4.268 1.00 95.94 285 ALA A N 1
ATOM 2176 C CA . ALA A 1 285 ? 17.375 -5.347 -3.776 1.00 95.94 285 ALA A CA 1
ATOM 2177 C C . ALA A 1 285 ? 16.487 -5.934 -4.893 1.00 95.94 285 ALA A C 1
ATOM 2179 O O . ALA A 1 285 ? 15.919 -7.019 -4.740 1.00 95.94 285 ALA A O 1
ATOM 2180 N N . THR A 1 286 ? 16.369 -5.231 -6.022 1.00 95.94 286 THR A N 1
ATOM 2181 C CA . THR A 1 286 ? 15.585 -5.660 -7.194 1.00 95.94 286 THR A CA 1
ATOM 2182 C C . THR A 1 286 ? 16.383 -6.510 -8.188 1.00 95.94 286 THR A C 1
ATOM 2184 O O . THR A 1 286 ? 15.795 -7.129 -9.080 1.00 95.94 286 THR A O 1
ATOM 2187 N N . HIS A 1 287 ? 17.711 -6.567 -8.060 1.00 90.69 287 HIS A N 1
ATOM 2188 C CA . HIS A 1 287 ? 18.572 -7.279 -8.996 1.00 90.69 287 HIS A CA 1
ATOM 2189 C C . HIS A 1 287 ? 18.404 -8.805 -8.869 1.00 90.69 287 HIS A C 1
ATOM 2191 O O . HIS A 1 287 ? 18.618 -9.383 -7.808 1.00 90.69 287 HIS A O 1
ATOM 2197 N N . TRP A 1 288 ? 18.039 -9.461 -9.978 1.00 76.56 288 TRP A N 1
ATOM 2198 C CA . TRP A 1 288 ? 17.910 -10.928 -10.106 1.00 76.56 288 TRP A CA 1
ATOM 2199 C C . TRP A 1 288 ? 16.976 -11.571 -9.072 1.00 76.56 288 TRP A C 1
ATOM 2201 O O . TRP A 1 288 ? 17.218 -12.677 -8.591 1.00 76.56 288 TRP A O 1
ATOM 2211 N N . ARG A 1 289 ? 15.889 -10.875 -8.732 1.00 86.88 289 ARG A N 1
ATOM 2212 C CA . ARG A 1 289 ? 14.915 -11.380 -7.772 1.00 86.88 289 ARG A CA 1
ATOM 2213 C C . ARG A 1 289 ? 13.838 -12.234 -8.436 1.00 86.88 289 ARG A C 1
ATOM 2215 O O . ARG A 1 289 ? 13.090 -11.760 -9.291 1.00 86.88 289 ARG A O 1
ATOM 2222 N N . ASP A 1 290 ? 13.724 -13.476 -7.983 1.00 87.44 290 ASP A N 1
ATOM 2223 C CA . ASP A 1 290 ? 12.713 -14.409 -8.470 1.00 87.44 290 ASP A CA 1
ATOM 2224 C C . ASP A 1 290 ? 11.284 -13.923 -8.171 1.00 87.44 290 ASP A C 1
ATOM 2226 O O . ASP A 1 290 ? 10.960 -13.446 -7.079 1.00 87.44 290 ASP A O 1
ATOM 2230 N N . GLY A 1 291 ? 10.407 -14.043 -9.169 1.00 86.38 291 GLY A N 1
ATOM 2231 C CA . GLY A 1 291 ? 9.000 -13.642 -9.075 1.00 86.38 291 GLY A CA 1
ATOM 2232 C C . GLY A 1 291 ? 8.742 -12.132 -9.133 1.00 86.38 291 GLY A C 1
ATOM 2233 O O . GLY A 1 291 ? 7.579 -11.731 -9.111 1.00 86.38 291 GLY A O 1
ATOM 2234 N N . LEU A 1 292 ? 9.780 -11.293 -9.230 1.00 93.25 292 LEU A N 1
ATOM 2235 C CA . LEU A 1 292 ? 9.632 -9.854 -9.440 1.00 93.25 292 LEU A CA 1
ATOM 2236 C C . LEU A 1 292 ? 9.600 -9.542 -10.952 1.00 93.25 292 LEU A C 1
ATOM 2238 O O . LEU A 1 292 ? 10.438 -10.059 -11.699 1.00 93.25 292 LEU A O 1
ATOM 2242 N N . PRO A 1 293 ? 8.667 -8.707 -11.451 1.00 92.94 293 PRO A N 1
ATOM 2243 C CA . PRO A 1 293 ? 8.660 -8.321 -12.859 1.00 92.94 293 PRO A CA 1
ATOM 2244 C C . PRO A 1 293 ? 9.972 -7.634 -13.257 1.00 92.94 293 PRO A C 1
ATOM 2246 O O . PRO A 1 293 ? 10.457 -6.745 -12.560 1.00 92.94 293 PRO A O 1
ATOM 2249 N N . ARG A 1 294 ? 10.532 -7.997 -14.420 1.00 88.50 294 ARG A N 1
ATOM 2250 C CA . ARG A 1 294 ? 11.829 -7.462 -14.889 1.00 88.50 294 ARG A CA 1
ATOM 2251 C C . ARG A 1 294 ? 11.871 -5.931 -14.963 1.00 88.50 294 ARG A C 1
ATOM 2253 O O . ARG A 1 294 ? 12.927 -5.351 -14.735 1.00 88.50 294 ARG A O 1
ATOM 2260 N N . MET A 1 295 ? 10.735 -5.291 -15.252 1.00 94.81 295 MET A N 1
ATOM 2261 C CA . MET A 1 295 ? 10.629 -3.829 -15.325 1.00 94.81 295 MET A CA 1
ATOM 2262 C C . MET A 1 295 ? 10.971 -3.133 -14.002 1.00 94.81 295 MET A C 1
ATOM 2264 O O . MET A 1 295 ? 11.537 -2.050 -14.032 1.00 94.81 295 MET A O 1
ATOM 2268 N N . VAL A 1 296 ? 10.736 -3.775 -12.852 1.00 96.75 296 VAL A N 1
ATOM 2269 C CA . VAL A 1 296 ? 10.948 -3.162 -11.531 1.00 96.75 296 VAL A CA 1
ATOM 2270 C C . VAL A 1 296 ? 12.412 -2.775 -11.329 1.00 96.75 296 VAL A C 1
ATOM 2272 O O . VAL A 1 296 ? 12.699 -1.680 -10.863 1.00 96.75 296 VAL A O 1
ATOM 2275 N N . HIS A 1 297 ? 13.349 -3.628 -11.753 1.00 96.00 297 HIS A N 1
ATOM 2276 C CA . HIS A 1 297 ? 14.776 -3.314 -11.674 1.00 96.00 297 HIS A CA 1
ATOM 2277 C C . HIS A 1 297 ? 15.168 -2.144 -12.589 1.00 96.00 297 HIS A C 1
ATOM 2279 O O . HIS A 1 297 ? 15.943 -1.274 -12.195 1.00 96.00 297 HIS A O 1
ATOM 2285 N N . THR A 1 298 ? 14.622 -2.100 -13.807 1.00 95.25 298 THR A N 1
ATOM 2286 C CA . THR A 1 298 ? 14.858 -0.992 -14.743 1.00 95.25 298 THR A CA 1
ATOM 2287 C C . THR A 1 298 ? 14.354 0.330 -14.167 1.00 95.25 298 THR A C 1
ATOM 2289 O O . THR A 1 298 ? 15.075 1.323 -14.202 1.00 95.25 298 THR A O 1
ATOM 2292 N N . LEU A 1 299 ? 13.154 0.325 -13.582 1.00 97.38 299 LEU A N 1
ATOM 2293 C CA . LEU A 1 299 ? 12.534 1.502 -12.979 1.00 97.38 299 LEU A CA 1
ATOM 2294 C C . LEU A 1 299 ? 13.259 1.970 -11.713 1.00 97.38 299 LEU A C 1
ATOM 2296 O O . LEU A 1 299 ? 13.503 3.163 -11.561 1.00 97.38 299 LEU A O 1
ATOM 2300 N N . ALA A 1 300 ? 13.689 1.045 -10.852 1.00 96.56 300 ALA A N 1
ATOM 2301 C CA . ALA A 1 300 ? 14.511 1.366 -9.686 1.00 96.56 300 ALA A CA 1
ATOM 2302 C C . ALA A 1 300 ? 15.822 2.063 -10.087 1.00 96.56 300 ALA A C 1
ATOM 2304 O O . ALA A 1 300 ? 16.203 3.069 -9.490 1.00 96.56 300 ALA A O 1
ATOM 2305 N N . ARG A 1 301 ? 16.481 1.577 -11.149 1.00 96.06 301 ARG A N 1
ATOM 2306 C CA . ARG A 1 301 ? 17.688 2.213 -11.696 1.00 96.06 301 ARG A CA 1
ATOM 2307 C C . ARG A 1 301 ? 17.415 3.591 -12.280 1.00 96.06 301 ARG A C 1
ATOM 2309 O O . ARG A 1 301 ? 18.235 4.486 -12.090 1.00 96.06 301 ARG A O 1
ATOM 2316 N N . ALA A 1 302 ? 16.303 3.753 -12.993 1.00 93.88 302 ALA A N 1
ATOM 2317 C CA . ALA A 1 302 ? 15.914 5.038 -13.560 1.00 93.88 302 ALA A CA 1
ATOM 2318 C C . ALA A 1 302 ? 15.668 6.077 -12.454 1.00 93.88 302 ALA A C 1
ATOM 2320 O O . ALA A 1 302 ? 16.223 7.174 -12.512 1.00 93.88 302 ALA A O 1
ATOM 2321 N N . ALA A 1 303 ? 14.938 5.695 -11.400 1.00 93.19 303 ALA A N 1
ATOM 2322 C CA . ALA A 1 303 ? 14.713 6.540 -10.231 1.00 93.19 303 ALA A CA 1
ATOM 2323 C C . ALA A 1 303 ? 16.028 6.917 -9.528 1.00 93.19 303 ALA A C 1
ATOM 2325 O O . ALA A 1 303 ? 16.265 8.091 -9.260 1.00 93.19 303 ALA A O 1
ATOM 2326 N N . ALA A 1 304 ? 16.922 5.947 -9.297 1.00 92.88 304 ALA A N 1
ATOM 2327 C CA . ALA A 1 304 ? 18.230 6.193 -8.681 1.00 92.88 304 ALA A CA 1
ATOM 2328 C C . ALA A 1 304 ? 19.118 7.135 -9.515 1.00 92.88 304 ALA A C 1
ATOM 2330 O O . ALA A 1 304 ? 19.864 7.940 -8.966 1.00 92.88 304 ALA A O 1
ATOM 2331 N N . ALA A 1 305 ? 19.026 7.054 -10.845 1.00 90.88 305 ALA A N 1
ATOM 2332 C CA . ALA A 1 305 ? 19.744 7.935 -11.759 1.00 90.88 305 ALA A CA 1
ATOM 2333 C C . ALA A 1 305 ? 19.085 9.319 -11.927 1.00 90.88 305 ALA A C 1
ATOM 2335 O O . ALA A 1 305 ? 19.637 10.165 -12.630 1.00 90.88 305 ALA A O 1
ATOM 2336 N N . GLY A 1 306 ? 17.906 9.552 -11.335 1.00 88.31 306 GLY A N 1
ATOM 2337 C CA . GLY A 1 306 ? 17.124 10.773 -11.543 1.00 88.31 306 GLY A CA 1
ATOM 2338 C C . GLY A 1 306 ? 16.625 10.935 -12.982 1.00 88.31 306 GLY A C 1
ATOM 2339 O O . GLY A 1 306 ? 16.352 12.049 -13.425 1.00 88.31 306 GLY A O 1
ATOM 2340 N N . THR A 1 307 ? 16.540 9.840 -13.741 1.00 84.00 307 THR A N 1
ATOM 2341 C CA . THR A 1 307 ? 16.021 9.856 -15.110 1.00 84.00 307 THR A CA 1
ATOM 2342 C C . THR A 1 307 ? 14.513 9.654 -15.073 1.00 84.00 307 THR A C 1
ATOM 2344 O O . THR A 1 307 ? 14.040 8.730 -14.413 1.00 84.00 307 THR A O 1
ATOM 2347 N N . GLY A 1 308 ? 13.765 10.494 -15.790 1.00 80.69 308 GLY A N 1
ATOM 2348 C CA . GLY A 1 308 ? 12.309 10.370 -15.874 1.00 80.69 308 GLY A CA 1
ATOM 2349 C C . GLY A 1 308 ? 11.862 9.002 -16.400 1.00 80.69 308 GLY A C 1
ATOM 2350 O O . GLY A 1 308 ? 12.543 8.393 -17.227 1.00 80.69 308 GLY A O 1
ATOM 2351 N N . VAL A 1 309 ? 10.712 8.543 -15.914 1.00 92.00 309 VAL A N 1
ATOM 2352 C CA . VAL A 1 309 ? 10.051 7.287 -16.293 1.00 92.00 309 VAL A CA 1
ATOM 2353 C C . VAL A 1 309 ? 8.744 7.631 -17.003 1.00 92.00 309 VAL A C 1
ATOM 2355 O O . VAL A 1 309 ? 8.087 8.601 -16.626 1.00 92.00 309 VAL A O 1
ATOM 2358 N N . ALA A 1 310 ? 8.372 6.877 -18.040 1.00 92.56 310 ALA A N 1
ATOM 2359 C CA . ALA A 1 310 ? 7.115 7.124 -18.743 1.00 92.56 310 ALA A CA 1
ATOM 2360 C C . ALA A 1 310 ? 5.907 6.754 -17.861 1.00 92.56 310 ALA A C 1
ATOM 2362 O O . ALA A 1 310 ? 5.935 5.740 -17.163 1.00 92.56 310 ALA A O 1
ATOM 2363 N N . GLU A 1 311 ? 4.826 7.537 -17.923 1.00 92.19 311 GLU A N 1
ATOM 2364 C CA . GLU A 1 311 ? 3.602 7.284 -17.141 1.00 92.19 311 GLU A CA 1
ATOM 2365 C C . GLU A 1 311 ? 3.037 5.880 -17.400 1.00 92.19 311 GLU A C 1
ATOM 2367 O O . GLU A 1 311 ? 2.617 5.198 -16.470 1.00 92.19 311 GLU A O 1
ATOM 2372 N N . GLU A 1 312 ? 3.123 5.373 -18.634 1.00 93.38 312 GLU A N 1
ATOM 2373 C CA . GLU A 1 312 ? 2.670 4.019 -18.964 1.00 93.38 312 GLU A CA 1
ATOM 2374 C C . GLU A 1 312 ? 3.470 2.923 -18.235 1.00 93.38 312 GLU A C 1
ATOM 2376 O O . GLU A 1 312 ? 2.935 1.853 -17.926 1.00 93.38 312 GLU A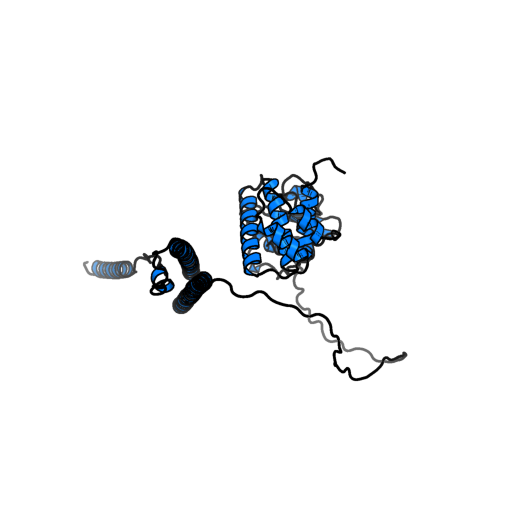 O 1
ATOM 2381 N N . GLU A 1 313 ? 4.754 3.165 -17.951 1.00 93.62 313 GLU A N 1
ATOM 2382 C CA . GLU A 1 313 ? 5.586 2.247 -17.171 1.00 93.62 313 GLU A CA 1
ATOM 2383 C C . GLU A 1 313 ? 5.235 2.316 -15.680 1.00 93.62 313 GLU A C 1
ATOM 2385 O O . GLU A 1 313 ? 5.209 1.280 -15.012 1.00 93.62 313 GLU A O 1
ATOM 2390 N N . ILE A 1 314 ? 4.906 3.506 -15.166 1.00 93.31 314 ILE A N 1
ATOM 2391 C CA . ILE A 1 314 ? 4.411 3.690 -13.793 1.00 93.31 314 ILE A CA 1
ATOM 2392 C C . ILE A 1 314 ? 3.050 2.998 -13.626 1.00 93.31 314 ILE A C 1
ATOM 2394 O O . ILE A 1 314 ? 2.833 2.282 -12.647 1.00 93.31 314 ILE A O 1
ATOM 2398 N N . ASP A 1 315 ? 2.152 3.121 -14.602 1.00 94.62 315 ASP A N 1
ATOM 2399 C CA . ASP A 1 315 ? 0.855 2.444 -14.595 1.00 94.62 315 ASP A CA 1
ATOM 2400 C C . ASP A 1 315 ? 1.009 0.920 -14.613 1.00 94.62 315 ASP A C 1
ATOM 2402 O O . ASP A 1 315 ? 0.365 0.209 -13.835 1.00 94.62 315 ASP A O 1
ATOM 2406 N N . LEU A 1 316 ? 1.906 0.392 -15.450 1.00 96.56 316 LEU A N 1
ATOM 2407 C CA . LEU A 1 316 ? 2.195 -1.040 -15.469 1.00 96.56 316 LEU A CA 1
ATOM 2408 C C . LEU A 1 316 ? 2.798 -1.519 -14.133 1.00 96.56 316 LEU A C 1
ATOM 2410 O O . LEU A 1 316 ? 2.446 -2.602 -13.654 1.00 96.56 316 LEU A O 1
ATOM 2414 N N . LEU A 1 317 ? 3.652 -0.712 -13.493 1.00 97.44 317 LEU A N 1
ATOM 2415 C CA . LEU A 1 317 ? 4.178 -0.990 -12.155 1.00 97.44 317 LEU A CA 1
ATOM 2416 C C . LEU A 1 317 ? 3.052 -1.050 -11.111 1.00 97.44 317 LEU A C 1
ATOM 2418 O O . LEU A 1 317 ? 3.005 -1.996 -10.320 1.00 97.44 317 LEU A O 1
ATOM 2422 N N . ARG A 1 318 ? 2.114 -0.097 -11.140 1.00 96.88 318 ARG A N 1
ATOM 2423 C CA . ARG A 1 318 ? 0.946 -0.060 -10.243 1.00 96.88 318 ARG A CA 1
ATOM 2424 C C . ARG A 1 318 ? 0.043 -1.274 -10.419 1.00 96.88 318 ARG A C 1
ATOM 2426 O O . ARG A 1 318 ? -0.367 -1.864 -9.425 1.00 96.88 318 ARG A O 1
ATOM 2433 N N . VAL A 1 319 ? -0.182 -1.730 -11.653 1.00 96.81 319 VAL A N 1
ATOM 2434 C CA . VAL A 1 319 ? -0.931 -2.974 -11.919 1.00 96.81 319 VAL A CA 1
ATOM 2435 C C . VAL A 1 319 ? -0.257 -4.181 -11.260 1.00 96.81 319 VAL A C 1
ATOM 2437 O O . VAL A 1 319 ? -0.930 -5.009 -10.635 1.00 96.81 319 VAL A O 1
ATOM 2440 N N . HIS A 1 320 ? 1.069 -4.296 -11.365 1.00 97.25 320 HIS A N 1
ATOM 2441 C CA . HIS A 1 320 ? 1.810 -5.363 -10.692 1.00 97.25 320 HIS A CA 1
ATOM 2442 C C . HIS A 1 320 ? 1.734 -5.246 -9.167 1.00 97.25 320 HIS A C 1
ATOM 2444 O O . HIS A 1 320 ? 1.539 -6.261 -8.492 1.00 97.25 320 HIS A O 1
ATOM 2450 N N . LEU A 1 321 ? 1.839 -4.028 -8.632 1.00 97.94 321 LEU A N 1
ATOM 2451 C CA . LEU A 1 321 ? 1.717 -3.769 -7.203 1.00 97.94 321 LEU A CA 1
ATOM 2452 C C . LEU A 1 321 ? 0.333 -4.150 -6.665 1.00 97.94 321 LEU A C 1
ATOM 2454 O O . LEU A 1 321 ? 0.242 -4.880 -5.679 1.00 97.94 321 LEU A O 1
ATOM 2458 N N . ASP A 1 322 ? -0.740 -3.726 -7.331 1.00 95.06 322 ASP A N 1
ATOM 2459 C CA . ASP A 1 322 ? -2.108 -4.063 -6.937 1.00 95.06 322 ASP A CA 1
ATOM 2460 C C . ASP A 1 322 ? -2.387 -5.559 -7.044 1.00 95.06 322 ASP A C 1
ATOM 2462 O O . ASP A 1 322 ? -3.045 -6.129 -6.172 1.00 95.06 322 ASP A O 1
ATOM 2466 N N . THR A 1 323 ? -1.838 -6.221 -8.064 1.00 94.62 323 THR A N 1
ATOM 2467 C CA . THR A 1 323 ? -1.945 -7.678 -8.203 1.00 94.62 323 THR A CA 1
ATOM 2468 C C . THR A 1 323 ? -1.282 -8.388 -7.024 1.00 94.62 323 THR A C 1
ATOM 2470 O O . THR A 1 323 ? -1.900 -9.261 -6.411 1.00 94.62 323 THR A O 1
ATOM 2473 N N . ALA A 1 324 ? -0.053 -7.999 -6.669 1.00 95.31 324 ALA A N 1
ATOM 2474 C CA . ALA A 1 324 ? 0.658 -8.574 -5.530 1.00 95.31 324 ALA A CA 1
ATOM 2475 C C . ALA A 1 324 ? -0.090 -8.300 -4.216 1.00 95.31 324 ALA A C 1
ATOM 2477 O O . ALA A 1 324 ? -0.355 -9.228 -3.453 1.00 95.31 324 ALA A O 1
ATOM 2478 N N . ARG A 1 325 ? -0.525 -7.053 -3.990 1.00 95.69 325 ARG A N 1
ATOM 2479 C CA . ARG A 1 325 ? -1.312 -6.652 -2.815 1.00 95.69 325 ARG A CA 1
ATOM 2480 C C . ARG A 1 325 ? -2.596 -7.469 -2.693 1.00 95.69 325 ARG A C 1
ATOM 2482 O O . ARG A 1 325 ? -2.889 -7.997 -1.626 1.00 95.69 325 ARG A O 1
ATOM 2489 N N . TYR A 1 326 ? -3.346 -7.623 -3.781 1.00 92.94 326 TYR A N 1
ATOM 2490 C CA . TYR A 1 326 ? -4.576 -8.411 -3.800 1.00 92.94 326 TYR A CA 1
ATOM 2491 C C . TYR A 1 326 ? -4.327 -9.887 -3.461 1.00 92.94 326 TYR A C 1
ATOM 2493 O O . TYR A 1 326 ? -5.083 -10.477 -2.688 1.00 92.94 326 TYR A O 1
ATOM 2501 N N . GLN A 1 327 ? -3.250 -10.475 -3.986 1.00 94.69 327 GLN A N 1
ATOM 2502 C CA . GLN A 1 327 ? -2.866 -11.850 -3.666 1.00 94.69 327 GLN A CA 1
ATOM 2503 C C . GLN A 1 327 ? -2.507 -12.021 -2.182 1.00 94.69 327 GLN A C 1
ATOM 2505 O O . GLN A 1 327 ? -2.950 -12.994 -1.572 1.00 94.69 327 GLN A O 1
ATOM 2510 N N . LEU A 1 328 ? -1.790 -11.065 -1.575 1.00 95.19 328 LEU A N 1
ATOM 2511 C CA . LEU A 1 328 ? -1.503 -11.074 -0.132 1.00 95.19 328 LEU A CA 1
ATOM 2512 C C . LEU A 1 328 ? -2.793 -11.067 0.700 1.00 95.19 328 LEU A C 1
ATOM 2514 O O . LEU A 1 328 ? -2.928 -11.837 1.648 1.00 95.19 328 LEU A O 1
ATOM 2518 N N . LEU A 1 329 ? -3.766 -10.239 0.313 1.00 92.00 329 LEU A N 1
ATOM 2519 C CA . LEU A 1 329 ? -5.054 -10.139 1.005 1.00 92.00 329 LEU A CA 1
ATOM 2520 C C . LEU A 1 329 ? -5.879 -11.429 0.917 1.00 92.00 329 LEU A C 1
ATOM 2522 O O . LEU A 1 329 ? -6.567 -11.768 1.874 1.00 92.00 329 LEU A O 1
ATOM 2526 N N . ILE A 1 330 ? -5.799 -12.168 -0.195 1.00 91.38 330 ILE A N 1
ATOM 2527 C CA . ILE A 1 330 ? -6.440 -13.490 -0.323 1.00 91.38 330 ILE A CA 1
ATOM 2528 C C . ILE A 1 330 ? -5.767 -14.530 0.576 1.00 91.38 330 ILE A C 1
ATOM 2530 O O . ILE A 1 330 ? -6.442 -15.399 1.124 1.00 91.38 330 ILE A O 1
ATOM 2534 N N . GLN A 1 331 ? -4.440 -14.479 0.693 1.00 92.12 331 GLN A N 1
ATOM 2535 C CA . GLN A 1 331 ? -3.670 -15.454 1.468 1.00 92.12 331 GLN A CA 1
ATOM 2536 C C . GLN A 1 331 ? -3.754 -15.214 2.979 1.00 92.12 331 GLN A C 1
ATOM 2538 O O . GLN A 1 331 ? -3.486 -16.128 3.760 1.00 92.12 331 GLN A O 1
ATOM 2543 N N . HIS A 1 332 ? -4.129 -14.005 3.398 1.00 90.19 332 HIS A N 1
ATOM 2544 C CA . HIS A 1 332 ? -4.275 -13.633 4.798 1.00 90.19 332 HIS A CA 1
ATOM 2545 C C . HIS A 1 332 ? -5.179 -14.629 5.567 1.00 90.19 332 HIS A C 1
ATOM 2547 O O . HIS A 1 332 ? -6.282 -14.938 5.111 1.00 90.19 332 HIS A O 1
ATOM 2553 N N . PRO A 1 333 ? -4.743 -15.151 6.736 1.00 89.69 333 PRO A N 1
ATOM 2554 C CA . PRO A 1 333 ? -3.586 -14.723 7.537 1.00 89.69 333 PRO A CA 1
ATOM 2555 C C . PRO A 1 333 ? -2.239 -15.375 7.186 1.00 89.69 333 PRO A C 1
ATOM 2557 O O . PRO A 1 333 ? -1.221 -15.024 7.772 1.00 89.69 333 PRO A O 1
ATOM 2560 N N . ASN A 1 334 ? -2.201 -16.315 6.242 1.00 91.06 334 ASN A N 1
ATOM 2561 C CA . ASN A 1 334 ? -1.013 -17.106 5.914 1.00 91.06 334 ASN A CA 1
ATOM 2562 C C . ASN A 1 334 ? -0.370 -16.625 4.608 1.00 91.06 334 ASN A C 1
ATOM 2564 O O . ASN A 1 334 ? -0.372 -17.325 3.596 1.00 91.06 334 ASN A O 1
ATOM 2568 N N . VAL A 1 335 ? 0.161 -15.408 4.648 1.00 93.94 335 VAL A N 1
ATOM 2569 C CA . VAL A 1 335 ? 0.835 -14.760 3.521 1.00 93.94 335 VAL A CA 1
ATOM 2570 C C . VAL A 1 335 ? 2.136 -15.481 3.139 1.00 93.94 335 VAL A C 1
ATOM 2572 O O . VAL A 1 335 ? 2.948 -15.800 4.007 1.00 93.94 335 VAL A O 1
ATOM 2575 N N . ASP A 1 336 ? 2.369 -15.671 1.835 1.00 95.00 336 ASP A N 1
ATOM 2576 C CA . ASP A 1 336 ? 3.657 -16.118 1.297 1.00 95.00 336 ASP A CA 1
ATOM 2577 C C . ASP A 1 336 ? 4.749 -15.043 1.512 1.00 95.00 336 ASP A C 1
ATOM 2579 O O . ASP A 1 336 ? 4.644 -13.935 0.967 1.00 95.00 336 ASP A O 1
ATOM 2583 N N . PRO A 1 337 ? 5.831 -15.347 2.258 1.00 94.88 337 PRO A N 1
ATOM 2584 C CA . PRO A 1 337 ? 6.925 -14.406 2.482 1.00 94.88 337 PRO A CA 1
ATOM 2585 C C . PRO A 1 337 ? 7.601 -13.913 1.197 1.00 94.88 337 PRO A C 1
ATOM 2587 O O . PRO A 1 337 ? 8.035 -12.762 1.144 1.00 94.88 337 PRO A O 1
ATOM 2590 N N . ALA A 1 338 ? 7.706 -14.747 0.155 1.00 95.88 338 ALA A N 1
ATOM 2591 C CA . ALA A 1 338 ? 8.345 -14.343 -1.097 1.00 95.88 338 ALA A CA 1
ATOM 2592 C C . ALA A 1 338 ? 7.505 -13.286 -1.829 1.00 95.88 338 ALA A C 1
ATOM 2594 O O . ALA A 1 338 ? 8.038 -12.257 -2.256 1.00 95.88 338 ALA A O 1
ATOM 2595 N N . LEU A 1 339 ? 6.188 -13.504 -1.894 1.00 96.62 339 LEU A N 1
ATOM 2596 C CA . LEU A 1 339 ? 5.232 -12.547 -2.444 1.00 96.62 339 LEU A CA 1
ATOM 2597 C C . LEU A 1 339 ? 5.220 -11.233 -1.651 1.00 96.62 339 LEU A C 1
ATOM 2599 O O . LEU A 1 339 ? 5.214 -10.165 -2.260 1.00 96.62 339 LEU A O 1
ATOM 2603 N N . LEU A 1 340 ? 5.273 -11.293 -0.314 1.00 97.69 340 LEU A N 1
ATOM 2604 C CA . LEU A 1 340 ? 5.346 -10.101 0.539 1.00 97.69 340 LEU A CA 1
ATOM 2605 C C . LEU A 1 340 ? 6.579 -9.255 0.210 1.00 97.69 340 LEU A C 1
ATOM 2607 O O . LEU A 1 340 ? 6.465 -8.053 -0.016 1.00 97.69 340 LEU A O 1
ATOM 2611 N N . LEU A 1 341 ? 7.753 -9.884 0.143 1.00 97.75 341 LEU A N 1
ATOM 2612 C CA . LEU A 1 341 ? 8.996 -9.190 -0.188 1.00 97.75 341 LEU A CA 1
ATOM 2613 C C . LEU A 1 341 ? 8.959 -8.583 -1.598 1.00 97.75 341 LEU A C 1
ATOM 2615 O O . LEU A 1 341 ? 9.443 -7.471 -1.797 1.00 97.75 341 LEU A O 1
ATOM 2619 N N . ASN A 1 342 ? 8.348 -9.267 -2.568 1.00 98.19 342 ASN A N 1
ATOM 2620 C CA . ASN A 1 342 ? 8.167 -8.718 -3.914 1.00 98.19 342 ASN A CA 1
ATOM 2621 C C . ASN A 1 342 ? 7.196 -7.527 -3.912 1.00 98.19 342 ASN A C 1
ATOM 2623 O O . ASN A 1 342 ? 7.465 -6.522 -4.567 1.00 98.19 342 ASN A O 1
ATOM 2627 N N . CYS A 1 343 ? 6.112 -7.594 -3.135 1.00 98.44 343 CYS A N 1
ATOM 2628 C CA . CYS A 1 343 ? 5.172 -6.487 -2.965 1.00 98.44 343 CYS A CA 1
ATOM 2629 C C . CYS A 1 343 ? 5.834 -5.257 -2.326 1.00 98.44 343 CYS A C 1
ATOM 2631 O O . CYS A 1 343 ? 5.561 -4.135 -2.745 1.00 98.44 343 CYS A O 1
ATOM 2633 N N . LEU A 1 344 ? 6.719 -5.455 -1.345 1.00 98.69 344 LEU A N 1
ATOM 2634 C CA . LEU A 1 344 ? 7.481 -4.371 -0.723 1.00 98.69 344 LEU A CA 1
ATOM 2635 C C . LEU A 1 344 ? 8.393 -3.668 -1.735 1.00 98.69 344 LEU A C 1
ATOM 2637 O O . LEU A 1 344 ? 8.420 -2.444 -1.773 1.00 98.69 344 LEU A O 1
ATOM 2641 N N . LEU A 1 345 ? 9.082 -4.415 -2.601 1.00 98.69 345 LEU A N 1
ATOM 2642 C CA . LEU A 1 345 ? 9.939 -3.818 -3.632 1.00 98.69 345 LEU A CA 1
ATOM 2643 C C . LEU A 1 345 ? 9.152 -3.125 -4.744 1.00 98.69 345 LEU A C 1
ATOM 2645 O O . LEU A 1 345 ? 9.578 -2.073 -5.218 1.00 98.69 345 LEU A O 1
ATOM 2649 N N . LEU A 1 346 ? 7.999 -3.673 -5.139 1.00 98.75 346 LEU A N 1
ATOM 2650 C CA . LEU A 1 346 ? 7.073 -3.001 -6.055 1.00 98.75 346 LEU A CA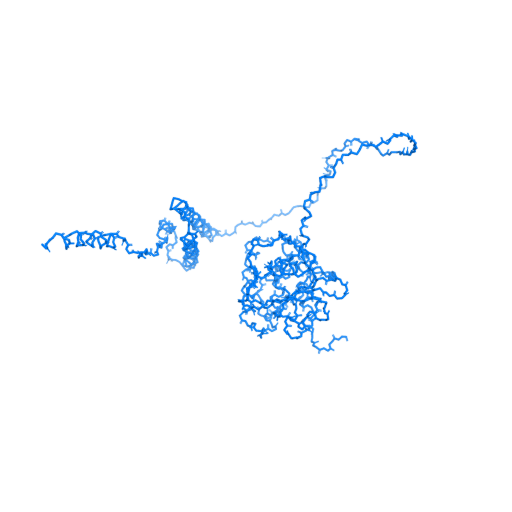 1
ATOM 2651 C C . LEU A 1 346 ? 6.629 -1.649 -5.477 1.00 98.75 346 LEU A C 1
ATOM 2653 O O . LEU A 1 346 ? 6.699 -0.638 -6.166 1.00 98.75 346 LEU A O 1
ATOM 2657 N N . ALA A 1 347 ? 6.246 -1.625 -4.198 1.00 98.75 347 ALA A N 1
ATOM 2658 C CA . ALA A 1 347 ? 5.806 -0.418 -3.504 1.00 98.75 347 ALA A CA 1
ATOM 2659 C C . ALA A 1 347 ? 6.939 0.601 -3.315 1.00 98.75 347 ALA A C 1
ATOM 2661 O O . ALA A 1 347 ? 6.739 1.795 -3.512 1.00 98.75 347 ALA A O 1
ATOM 2662 N N . ALA A 1 348 ? 8.141 0.129 -2.973 1.00 98.75 348 ALA A N 1
ATOM 2663 C CA . ALA A 1 348 ? 9.313 0.987 -2.841 1.00 98.75 348 ALA A CA 1
ATOM 2664 C C . ALA A 1 348 ? 9.705 1.624 -4.183 1.00 98.75 348 ALA A C 1
ATOM 2666 O O . ALA A 1 348 ? 10.034 2.806 -4.237 1.00 98.75 348 ALA A O 1
ATOM 2667 N N . THR A 1 349 ? 9.620 0.853 -5.272 1.00 98.69 349 THR A N 1
ATOM 2668 C CA . THR A 1 349 ? 9.894 1.343 -6.629 1.00 98.69 349 THR A CA 1
ATOM 2669 C C . THR A 1 349 ? 8.843 2.345 -7.087 1.00 98.69 349 THR A C 1
ATOM 2671 O O . THR A 1 349 ? 9.210 3.346 -7.689 1.00 98.69 349 THR A O 1
ATOM 2674 N N . GLU A 1 350 ? 7.563 2.126 -6.768 1.00 98.50 350 GLU A N 1
ATOM 2675 C CA . GLU A 1 350 ? 6.488 3.069 -7.108 1.00 98.50 350 GLU A CA 1
ATOM 2676 C C . GLU A 1 350 ? 6.680 4.415 -6.402 1.00 98.50 350 GLU A C 1
ATOM 2678 O O . GLU A 1 350 ? 6.657 5.452 -7.064 1.00 98.50 350 GLU A O 1
ATOM 2683 N N . GLY A 1 351 ? 7.008 4.404 -5.105 1.00 97.25 351 GLY A N 1
ATOM 2684 C CA . GLY A 1 351 ? 7.363 5.626 -4.379 1.00 97.25 351 GLY A CA 1
ATOM 2685 C C . GLY A 1 351 ? 8.592 6.324 -4.973 1.00 97.25 351 GLY A C 1
ATOM 2686 O O . GLY A 1 351 ? 8.604 7.541 -5.137 1.00 97.25 351 GLY A O 1
ATOM 2687 N N . ALA A 1 352 ? 9.614 5.561 -5.376 1.00 97.56 352 ALA A N 1
ATOM 2688 C CA . ALA A 1 352 ? 10.835 6.124 -5.948 1.00 97.56 352 ALA A CA 1
ATOM 2689 C C . ALA A 1 352 ? 10.599 6.813 -7.306 1.00 97.56 352 ALA A C 1
ATOM 2691 O O . ALA A 1 352 ? 11.108 7.910 -7.520 1.00 97.56 352 ALA A O 1
ATOM 2692 N N . VAL A 1 353 ? 9.818 6.209 -8.211 1.00 97.31 353 VAL A N 1
ATOM 2693 C CA . VAL A 1 353 ? 9.546 6.794 -9.542 1.00 97.31 353 VAL A CA 1
ATOM 2694 C C . VAL A 1 353 ? 8.539 7.947 -9.502 1.00 97.31 353 VAL A C 1
ATOM 2696 O O . VAL A 1 353 ? 8.546 8.781 -10.401 1.00 97.31 353 VAL A O 1
ATOM 2699 N N . THR A 1 354 ? 7.695 8.018 -8.469 1.00 95.25 354 THR A N 1
ATOM 2700 C CA . THR A 1 354 ? 6.708 9.100 -8.277 1.00 95.25 354 THR A CA 1
ATOM 2701 C C . THR A 1 354 ? 7.221 10.252 -7.410 1.00 95.25 354 THR A C 1
ATOM 2703 O O . THR A 1 354 ? 6.545 11.271 -7.278 1.00 95.25 354 THR A O 1
ATOM 2706 N N . GLY A 1 355 ? 8.417 10.120 -6.829 1.00 94.00 355 GLY A N 1
ATOM 2707 C CA . GLY A 1 355 ? 9.014 11.127 -5.950 1.00 94.00 355 GLY A CA 1
ATOM 2708 C C . GLY A 1 355 ? 8.521 11.089 -4.496 1.00 94.00 355 GLY A C 1
ATOM 2709 O O . GLY A 1 355 ? 8.900 11.959 -3.712 1.00 94.00 355 GLY A O 1
ATOM 2710 N N . ASP A 1 356 ? 7.731 10.086 -4.100 1.00 95.12 356 ASP A N 1
ATOM 2711 C CA . ASP A 1 356 ? 7.372 9.832 -2.700 1.00 95.12 356 ASP A CA 1
ATOM 2712 C C . ASP A 1 356 ? 8.496 9.060 -1.986 1.00 95.12 356 ASP A C 1
ATOM 2714 O O . ASP A 1 356 ? 8.457 7.837 -1.793 1.00 95.12 356 ASP A O 1
ATOM 2718 N N . SER A 1 357 ? 9.531 9.803 -1.585 1.00 95.38 357 SER A N 1
ATOM 2719 C CA . SER A 1 357 ? 10.692 9.254 -0.878 1.00 95.38 357 SER A CA 1
ATOM 2720 C C . SER A 1 357 ? 10.331 8.651 0.483 1.00 95.38 357 SER A C 1
ATOM 2722 O O . SER A 1 357 ? 10.963 7.680 0.899 1.00 95.38 357 SER A O 1
ATOM 2724 N N . THR A 1 358 ? 9.296 9.162 1.158 1.00 97.62 358 THR A N 1
ATOM 2725 C CA . THR A 1 358 ? 8.822 8.630 2.441 1.00 97.62 358 THR A CA 1
ATOM 2726 C C . THR A 1 358 ? 8.261 7.223 2.266 1.00 97.62 358 THR A C 1
ATOM 2728 O O . THR A 1 358 ? 8.669 6.308 2.986 1.00 97.62 358 THR A O 1
ATOM 2731 N N . SER A 1 359 ? 7.375 7.009 1.289 1.00 96.50 359 SER A N 1
ATOM 2732 C CA . SER A 1 359 ? 6.844 5.671 1.000 1.00 96.50 359 SER A CA 1
ATOM 2733 C C . SER A 1 359 ? 7.918 4.729 0.459 1.00 96.50 359 SER A C 1
ATOM 2735 O O . SER A 1 359 ? 7.953 3.562 0.862 1.00 96.50 359 SER A O 1
ATOM 2737 N N . ALA A 1 360 ? 8.821 5.224 -0.395 1.00 98.12 360 ALA A N 1
ATOM 2738 C CA . ALA A 1 360 ? 9.943 4.436 -0.900 1.00 98.12 360 ALA A CA 1
ATOM 2739 C C . ALA A 1 360 ? 10.834 3.917 0.243 1.00 98.12 360 ALA A C 1
ATOM 2741 O O . ALA A 1 360 ? 11.083 2.712 0.343 1.00 98.12 360 ALA A O 1
ATOM 2742 N N . ASN A 1 361 ? 11.234 4.813 1.152 1.00 98.56 361 ASN A N 1
ATOM 2743 C CA . ASN A 1 361 ? 12.028 4.489 2.335 1.00 98.56 361 ASN A CA 1
ATOM 2744 C C . ASN A 1 361 ? 11.299 3.508 3.260 1.00 98.56 361 ASN A C 1
ATOM 2746 O O . ASN A 1 361 ? 11.874 2.502 3.670 1.00 98.56 361 ASN A O 1
ATOM 2750 N N . TYR A 1 362 ? 10.015 3.755 3.539 1.00 98.75 362 TYR A N 1
ATOM 2751 C CA . TYR A 1 362 ? 9.195 2.889 4.385 1.00 98.75 362 TYR A CA 1
ATOM 2752 C C . TYR A 1 362 ? 9.167 1.444 3.878 1.00 98.75 362 TYR A C 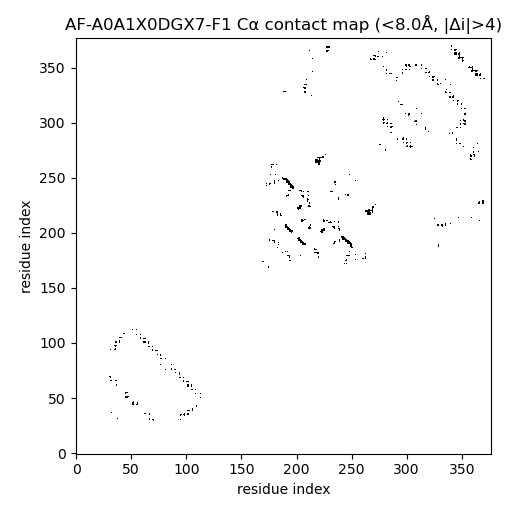1
ATOM 2754 O O . TYR A 1 362 ? 9.449 0.502 4.623 1.00 98.75 362 TYR A O 1
ATOM 2762 N N . HIS A 1 363 ? 8.847 1.256 2.597 1.00 98.69 363 HIS A N 1
ATOM 2763 C CA . HIS A 1 363 ? 8.713 -0.075 2.018 1.00 98.69 363 HIS A CA 1
ATOM 2764 C C . HIS A 1 363 ? 10.059 -0.797 1.877 1.00 98.69 363 HIS A C 1
ATOM 2766 O O . HIS A 1 363 ? 10.120 -2.004 2.135 1.00 98.69 363 HIS A O 1
ATOM 2772 N N . LEU A 1 364 ? 11.142 -0.080 1.553 1.00 98.62 364 LEU A N 1
ATOM 2773 C CA . LEU A 1 364 ? 12.475 -0.680 1.499 1.00 98.62 364 LEU A CA 1
ATOM 2774 C C . LEU A 1 364 ? 12.996 -1.063 2.892 1.00 98.62 364 LEU A C 1
ATOM 2776 O O . LEU A 1 364 ? 13.570 -2.140 3.040 1.00 98.62 364 LEU A O 1
ATOM 2780 N N . ALA A 1 365 ? 12.733 -0.262 3.929 1.00 98.50 365 ALA A N 1
ATOM 2781 C CA . ALA A 1 365 ? 13.123 -0.588 5.303 1.00 98.50 365 ALA A CA 1
ATOM 2782 C C . ALA A 1 365 ? 12.430 -1.869 5.803 1.00 98.50 365 ALA A C 1
ATOM 2784 O O . ALA A 1 365 ? 13.060 -2.746 6.404 1.00 98.50 365 ALA A O 1
ATOM 2785 N N . TRP A 1 366 ? 11.137 -2.028 5.495 1.00 98.62 366 TRP A N 1
ATOM 2786 C CA . TRP A 1 366 ? 10.414 -3.280 5.734 1.00 98.62 366 TRP A CA 1
ATOM 2787 C C . TRP A 1 366 ? 11.013 -4.452 4.959 1.00 98.62 366 TRP A C 1
ATOM 2789 O O . TRP A 1 366 ? 11.185 -5.529 5.533 1.00 98.62 366 TRP A O 1
ATOM 2799 N N . PHE A 1 367 ? 11.375 -4.250 3.689 1.00 98.12 367 PHE A N 1
ATOM 2800 C CA . PHE A 1 367 ? 12.048 -5.278 2.900 1.00 98.12 367 PHE A CA 1
ATOM 2801 C C . PHE A 1 367 ? 13.372 -5.701 3.546 1.00 98.12 367 PHE A C 1
ATOM 2803 O O . PHE A 1 367 ? 13.521 -6.883 3.841 1.00 98.12 367 PHE A O 1
ATOM 2810 N N . GLN A 1 368 ? 14.281 -4.764 3.838 1.00 97.12 368 GLN A N 1
ATOM 2811 C CA . GLN A 1 368 ? 15.600 -5.041 4.425 1.00 97.12 368 GLN A CA 1
ATOM 2812 C C . GLN A 1 368 ? 15.482 -5.811 5.748 1.00 97.12 368 GLN A C 1
ATOM 2814 O O . GLN A 1 368 ? 16.209 -6.777 5.996 1.00 97.12 368 GLN A O 1
ATOM 2819 N N . LYS A 1 369 ? 14.513 -5.442 6.596 1.00 97.38 369 LYS A N 1
ATOM 2820 C CA . LYS A 1 369 ? 14.275 -6.156 7.854 1.00 97.38 369 LYS A CA 1
ATOM 2821 C C . LYS A 1 369 ? 13.762 -7.580 7.634 1.00 97.38 369 LYS A C 1
ATOM 2823 O O . LYS A 1 369 ? 14.168 -8.500 8.349 1.00 97.38 369 LYS A O 1
ATOM 2828 N N . LEU A 1 370 ? 12.851 -7.770 6.681 1.00 96.19 370 LEU A N 1
ATOM 2829 C CA . LEU A 1 370 ? 12.194 -9.052 6.420 1.00 96.19 370 LEU A CA 1
ATOM 2830 C C . LEU A 1 370 ? 12.951 -9.947 5.426 1.00 96.19 370 LEU A C 1
ATOM 2832 O O . LEU A 1 370 ? 12.605 -11.124 5.300 1.00 96.19 370 LEU A O 1
ATOM 2836 N N . SER A 1 371 ? 13.984 -9.448 4.752 1.00 93.25 371 SER A N 1
ATOM 2837 C CA . SER A 1 371 ? 14.888 -10.243 3.916 1.00 93.25 371 SER A CA 1
ATOM 2838 C C . SER A 1 371 ? 16.003 -10.903 4.727 1.00 93.25 371 SER A C 1
ATOM 2840 O O . SER A 1 371 ? 16.496 -11.959 4.338 1.00 93.25 371 SER A O 1
ATOM 2842 N N . THR A 1 372 ? 16.381 -10.325 5.870 1.00 88.44 372 THR A N 1
ATOM 2843 C CA . THR A 1 372 ? 17.456 -10.852 6.723 1.00 88.44 372 THR A CA 1
ATOM 2844 C C . THR A 1 372 ? 17.018 -12.132 7.448 1.00 88.44 372 THR A C 1
ATOM 2846 O O . THR A 1 372 ? 15.961 -12.124 8.094 1.00 88.44 372 THR A O 1
ATOM 2849 N N . PRO A 1 373 ? 17.784 -13.239 7.385 1.00 75.25 373 PRO A N 1
ATOM 2850 C CA . PRO A 1 373 ? 17.445 -14.478 8.081 1.00 75.25 373 PRO A CA 1
ATOM 2851 C C . PRO A 1 373 ? 17.264 -14.258 9.593 1.00 75.25 373 PRO A C 1
ATOM 2853 O O . PRO A 1 373 ? 17.963 -13.430 10.184 1.00 75.25 373 PRO A O 1
ATOM 2856 N N . PRO A 1 374 ? 16.351 -14.988 10.257 1.00 65.56 374 PRO A N 1
ATOM 2857 C CA . PRO A 1 374 ? 16.225 -14.904 11.708 1.00 65.56 374 PRO A CA 1
ATOM 2858 C C . PRO A 1 374 ? 17.538 -15.361 12.369 1.00 65.56 374 PRO A C 1
ATOM 2860 O O . PRO A 1 374 ? 17.914 -16.523 12.247 1.00 65.56 374 PRO A O 1
ATOM 2863 N N . GLY A 1 375 ? 18.234 -14.444 13.052 1.00 57.12 375 GLY A N 1
ATOM 2864 C CA . GLY A 1 375 ? 19.472 -14.731 13.795 1.00 57.12 375 GLY A CA 1
ATOM 2865 C C . GLY A 1 375 ? 20.735 -14.005 13.318 1.00 57.12 375 GLY A C 1
ATOM 2866 O O . GLY A 1 375 ? 21.788 -14.205 13.912 1.00 57.12 375 GLY A O 1
ATOM 2867 N N . SER A 1 376 ? 20.652 -13.161 12.288 1.00 47.97 376 SER A N 1
ATOM 2868 C CA . SER A 1 376 ? 21.748 -12.264 11.898 1.00 47.97 376 SER A CA 1
ATOM 2869 C C . SER A 1 376 ? 21.535 -10.889 12.541 1.00 47.97 376 SER A C 1
ATOM 2871 O O . SER A 1 376 ? 20.821 -10.056 11.985 1.00 47.97 376 SER A O 1
ATOM 2873 N N . VAL A 1 377 ? 22.083 -10.691 13.743 1.00 37.69 377 VAL A N 1
ATOM 2874 C CA . VAL A 1 377 ? 22.261 -9.375 14.385 1.00 37.69 377 VAL A CA 1
ATOM 2875 C C . VAL A 1 377 ? 23.745 -9.167 14.614 1.00 37.69 377 VAL A C 1
ATOM 2877 O O . VAL A 1 377 ? 24.377 -10.128 15.112 1.00 37.69 377 VAL A O 1
#

Organism: Mycobacterium heidelbergense (NCBI:txid53376)

Mean predicted aligned error: 19.11 Å

Foldseek 3Di:
DPPVVVVVVVVVVVVVVVVVVPPPPPPPLPQLLCLQCPPLDDPVLDPPDPVSVVLVVVLVVVLVVLSVVLSVVLVVLVVVPDDPVVSVVVNVVSSVVSNVVSNVSSVVSVVVVVCVVDDDDDDDDDDDDDDDDDDDDDDDDDDDDDDDDDDDDDDDDDDDDPPDPPPPPQDPVSVQLQQQVLQCVQPLLWKKKWFQAPVRAIEIATLLAQRDDAPPGFHFPRYATDAQAHDDDGNVVSVPHGPDMDIHHRPDDSDDPVVDDDTDTDLVNLADPFDPLLLVLLLVLQPPQPPAPPLLNVLSNCLSVVHADDVVSLVVLVVVLVVLVVQSSVCPPNGDLSSLLNNLSSQLSSCSNVVVSSRNRSSSSNNVNSVDPPPDD

Secondary structure (DSSP, 8-state):
--SHHHHHHHHHHHHHHHHHHS--S-------HHHHHTT---GGG-SSSHHHHHHHHHHHHHHHHHHHHHHHHHHHHHHTT--HHHHHHHHHHHHHHHHHHHHHHHHHHHHHHHHHHS--------------------------------------------------PPPHHHHHHHHHHHHHTT-TTS-EEEEEETTS-EEEEETTTTTPPPTT---BTTEEPPPS----S-HHHHH-SEEEEEEE-TT-----GGGS----B-SGGG--PPPTTHHHHHHHHHTT-TTS-HHHHHHHHHHHTT----HHHHHHHHHHHHHHHHHHHHHTTS--HHHHHHHHHHHHHHHHHHT-HHHHHHHHHHHHHHHS-TT--

Radius of gyration: 31.36 Å; Cα contacts (8 Å, |Δi|>4): 393; chains: 1; bounding box: 107×71×76 Å